Protein 1J3W (pdb70)

InterPro domains:
  IPR004942 Roadblock/LAMTOR2 domain [PF03259] (18-109)
  IPR004942 Roadblock/LAMTOR2 domain [SM00960] (16-109)
  IPR037587 Ragulator complex protein LAMTOR2-like [PTHR13323] (18-131)

Solvent-accessible surface area: 23385 Å² total; per-residue (Å²): 81,88,12,166,44,58,37,87,93,97,0,21,73,24,0,55,90,6,13,170,102,2,24,0,50,3,0,0,0,0,24,38,161,7,105,25,10,3,75,62,62,14,185,141,15,78,193,27,30,76,24,98,8,0,0,17,15,2,9,38,18,15,66,54,3,46,47,5,0,118,44,15,56,7,74,43,13,47,29,10,5,1,49,8,126,137,16,0,1,0,12,2,17,1,22,119,123,2,5,0,0,0,0,5,15,160,91,5,74,49,53,98,0,39,78,30,0,94,147,7,0,60,35,0,8,154,30,11,109,120,31,116,70,179,70,133,39,50,25,85,24,147,50,62,38,62,80,104,0,10,69,20,0,60,92,8,13,170,96,1,21,0,52,3,0,0,1,0,0,40,53,7,44,48,17,4,73,61,61,12,188,140,18,74,194,29,28,78,24,63,35,0,0,2,25,2,3,14,18,13,12,29,5,36,1,4,0,67,14,15,53,6,76,38,12,39,22,10,6,0,43,7,132,120,16,0,1,0,12,2,24,0,21,117,112,1,6,0,1,0,0,4,8,124,92,5,76,51,54,101,0,41,87,22,0,94,144,3,3,110,36,0,17,164,27,14,136,154,51,84,115,14,162,45,64,38,87,107,146,0,19,92,30,0,52,79,7,15,164,86,5,26,0,51,6,0,0,0,0,17,49,162,7,140,49,19,3,80,67,54,13,185,145,17,77,185,31,13,45,24,69,12,0,0,18,17,2,8,37,17,13,66,54,4,48,50,4,0,117,44,12,54,4,66,38,14,48,21,9,6,1,39,1,112,124,14,0,1,0,13,13,20,1,30,116,136,3,5,0,0,0,0,6,7,132,96,5,87,49,52,105,0,37,58,31,0,104,156,5,2,96,36,0,20,147,19,12,124,113,20,127,109,81,66,9,159,53,70,47,77,95,110,0,17,88,20,0,79,71,5,14,170,64,1,22,0,44,4,0,0,0,0,11,29,68,3,77,21,8,2,71,65,54,14,187,139,17,78,184,34,27,88,26,90,36,0,0,1,26,1,0,15,16,13,5,28,4,34,9,5,0,61,3,12,57,11,67,58,9,50,23,11,6,0,46,7,127,113,16,0,1,0,9,2,35,2,34,110,118,2,3,0,0,0,0,4,7,125,94,7,66,45,54,105,0,40,87,37,0,77,137,8,0,94,17,0,17,121,16,8,98,112,37,105,111

Organism: Thermus thermophilus (NCBI:txid274)

Radius of gyration: 23.77 Å; Cα contacts (8 Å, |Δi|>4): 1156; chains: 4; bounding box: 54×56×63 Å

Sequence (535 aa):
LVLYGAPYERAVEVLEETLRETGARYALLIDRKGFVLAHKEALWAPKPPPLDTLATLVAGNAAATQALAKLLGEARFQEEVHQGERMGLYVDEAGEHALLVLVFDETAPLGKVKLHGKRASEALARIAEEALANVEPSLVLYGAPYERAVEVLEETLRETGARYALLIDRKGFVLAHKEALWAPKPPPLDTLATLVAGNAAATQALAKLLGEARFQEEVHQGERMGLYVDEAGEHALLVLVFDETAPLGKVKLHGKRASEALARIAEEALVLYGAPYERAVEVLEETLRETGARYALLIDRKGFVLAHKEALWAPKPPPLDTLATLVAGNAAATQALAKLLGEARFQEEVHQGERMGLYVDEAGEHALLVLVFDETAPLGKVKLHGKRASEALARIAEEALALVLYGAPYERAVEVLEETLRETGARYALLIDRKGFVLAHKEALWAPKPPPLDTLATLVAGNAAATQALAKLLGEARFQEEVHQGERMGLYVDEAGEHALLVLVFDETAPLGKVKLHGKRASEALARIAEEALA

Foldseek 3Di:
DADDDPLLVQLQVLQVVLCVQFVFAKKFKFWLQQHTRHIDGDPPDDDDDPSSVVSNVVSVVQVVCCVVQVVVVHNGDQWDKDDDPFKIWIWGALAPTMIMITIHGPRGPVVRNVVSVVVSSPVNSVSVVVVVPD/DDAPFADDDPLQVLLQVLQVVLCVQFVFAKKFKGWLQQHTRHIDGDPPHDDDDPSSVVSNVVSVVQVVCCVVQVVVVHNGDAWDKDDDPFKIWIWGAQADTMIMITIGGPRGPVVRNVVSVVVSSPSNNVSRVVD/DADDDPLQVQLQVLQVVLCVQFVFAKKFKAWLCQHTRHIDGDPPDDDDDPSSVVSNVVSVVQVVQCVVQVVVVHNGDQWDWDDDPFKIWIWGALAPTMIMITIGTPVGPVVRNVVSSVVSSPVNNVSVVVVVD/DADDDPLQVQLQVLQVVLCVQFVFAKKFKAWLQQHTRHIDGDPPDDDDDPSSVVSNVVSVVQVVQCVVQVVVVHSGDQWDKDDDPFKIWIWGALAPTMIMITIHGPRTDVVRNVVSVHVSSPVNSVSVVVRVD

B-factor: mean 21.27, std 9.76, range [6.97, 60.97]

Nearest PDB structures (foldseek):
  1j3w-assembly1_B  TM=1.002E+00  e=1.610E-25  Thermus thermophilus HB8
  3t1r-assembly2_C  TM=1.003E+00  e=1.076E-24  Thermus thermophilus HB8
  3t1q-assembly1_B  TM=9.695E-01  e=1.248E-23  Thermus thermophilus HB8
  3t1x-assembly1_A-2  TM=9.792E-01  e=8.867E-23  Thermus thermophilus HB8
  6izw-assembly1_B  TM=8.923E-01  e=5.172E-13  Myxococcus xanthus DK 1622

Structure (mmCIF, N/CA/C/O backbone):
data_1J3W
#
_entry.id   1J3W
#
_cell.length_a   99.982
_cell.length_b   117.186
_cell.length_c   111.467
_cell.angle_alpha   90.00
_cell.angle_beta   90.00
_cell.angle_gamma   90.00
#
_symmetry.space_group_name_H-M   'C 2 2 21'
#
loop_
_entity.id
_entity.type
_entity.pdbx_description
1 polymer 'Giding protein-mglB'
2 non-polymer 'SULFATE ION'
3 non-polymer '2-(N-MORPHOLINO)-ETHANESULFONIC ACID'
4 non-polymer 'MAGNESIUM ION'
5 water water
#
loop_
_atom_site.group_PDB
_atom_site.id
_atom_site.type_symbol
_atom_site.label_atom_id
_atom_site.label_alt_id
_atom_site.label_comp_id
_atom_site.label_asym_id
_atom_site.label_entity_id
_atom_site.label_seq_id
_atom_site.pdbx_PDB_ins_code
_atom_site.Cartn_x
_atom_site.Cartn_y
_atom_site.Cartn_z
_atom_site.occupancy
_atom_site.B_iso_or_equiv
_atom_site.auth_seq_id
_atom_site.auth_comp_id
_atom_site.auth_asym_id
_atom_site.auth_atom_id
_atom_site.pdbx_PDB_model_num
ATOM 1 N N . LEU A 1 6 ? 25.855 15.303 71.901 1.00 32.58 6 LEU A N 1
ATOM 2 C CA . LEU A 1 6 ? 26.513 14.726 73.106 1.00 31.98 6 LEU A CA 1
ATOM 3 C C . LEU A 1 6 ? 27.261 15.773 73.916 1.00 30.80 6 LEU A C 1
ATOM 4 O O . LEU A 1 6 ? 27.829 16.717 73.368 1.00 30.85 6 LEU A O 1
ATOM 9 N N . VAL A 1 7 ? 27.247 15.596 75.230 1.00 30.64 7 VAL A N 1
ATOM 10 C CA . VAL A 1 7 ? 27.944 16.489 76.141 1.00 29.19 7 VAL A CA 1
ATOM 11 C C . VAL A 1 7 ? 28.617 15.604 77.178 1.00 27.52 7 VAL A C 1
ATOM 12 O O . VAL A 1 7 ? 27.958 14.830 77.871 1.00 28.49 7 VAL A O 1
ATOM 16 N N . LEU A 1 8 ? 29.936 15.701 77.263 1.00 24.10 8 LEU A N 1
ATOM 17 C CA . LEU A 1 8 ? 30.689 14.899 78.211 1.00 21.62 8 LEU A CA 1
ATOM 18 C C . LEU A 1 8 ? 30.783 15.593 79.553 1.00 18.32 8 LEU A C 1
ATOM 19 O O . LEU A 1 8 ? 31.196 16.745 79.632 1.00 17.76 8 LEU A O 1
ATOM 24 N N . TYR A 1 9 ? 30.380 14.890 80.605 1.00 18.03 9 TYR A N 1
ATOM 25 C CA . TYR A 1 9 ? 30.467 15.432 81.954 1.00 19.94 9 TYR A CA 1
ATOM 26 C C . TYR A 1 9 ? 30.619 14.292 82.943 1.00 20.33 9 TYR A C 1
ATOM 27 O O . TYR A 1 9 ? 30.269 13.153 82.645 1.00 22.59 9 TYR A O 1
ATOM 36 N N . GLY A 1 10 ? 31.164 14.598 84.114 1.00 19.41 10 GLY A N 1
ATOM 37 C CA . GLY A 1 10 ? 31.356 13.574 85.121 1.00 19.70 10 GLY A CA 1
ATOM 38 C C . GLY A 1 10 ? 32.481 12.612 84.786 1.00 19.65 10 GLY A C 1
ATOM 39 O O . GLY A 1 10 ? 33.478 12.993 84.170 1.00 17.42 10 GLY A O 1
ATOM 40 N N . ALA A 1 11 ? 32.316 11.356 85.190 1.00 19.06 11 ALA A N 1
ATOM 41 C CA . ALA A 1 11 ? 33.319 10.323 84.959 1.00 19.65 11 ALA A CA 1
ATOM 42 C C . ALA A 1 11 ? 33.808 10.226 83.510 1.00 19.14 11 ALA A C 1
ATOM 43 O O . ALA A 1 11 ? 35.011 10.178 83.267 1.00 18.85 11 ALA A O 1
ATOM 45 N N . PRO A 1 12 ? 32.885 10.187 82.532 1.00 18.46 12 PRO A N 1
ATOM 46 C CA . PRO A 1 12 ? 33.300 10.094 81.126 1.00 17.72 12 PRO A CA 1
ATOM 47 C C . PRO A 1 12 ? 34.195 11.261 80.720 1.00 16.14 12 PRO A C 1
ATOM 48 O O . PRO A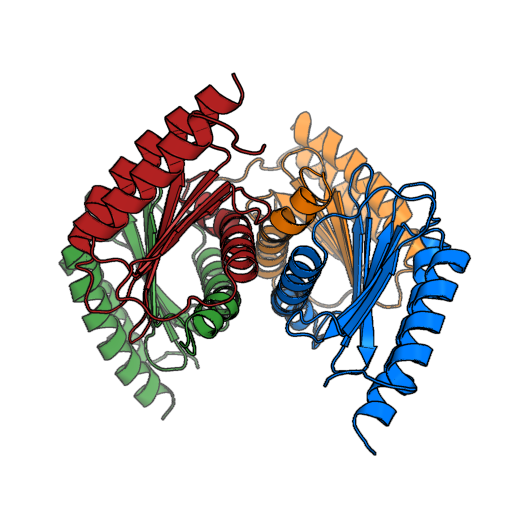 1 12 ? 35.154 11.093 79.959 1.00 15.59 12 PRO A O 1
ATOM 52 N N . TYR A 1 13 ? 33.872 12.446 81.225 1.00 14.56 13 TYR A N 1
ATOM 53 C CA . TYR A 1 13 ? 34.654 13.635 80.923 1.00 13.65 13 TYR A CA 1
ATOM 54 C C . TYR A 1 13 ? 36.062 13.480 81.495 1.00 13.77 13 TYR A C 1
ATOM 55 O O . TYR A 1 13 ? 37.051 13.734 80.805 1.00 11.28 13 TYR A O 1
ATOM 64 N N . GLU A 1 14 ? 36.150 13.060 82.756 1.00 13.97 14 GLU A N 1
ATOM 65 C CA . GLU A 1 14 ? 37.445 12.861 83.397 1.00 15.31 14 GLU A CA 1
ATOM 66 C C . GLU A 1 14 ? 38.274 11.871 82.588 1.00 15.33 14 GLU A C 1
ATOM 67 O O . GLU A 1 14 ? 39.464 12.090 82.363 1.00 14.37 14 GLU A O 1
ATOM 73 N N . ARG A 1 15 ? 37.638 10.789 82.147 1.00 15.14 15 ARG A N 1
ATOM 74 C CA . ARG A 1 15 ? 38.322 9.767 81.360 1.00 15.38 15 ARG A CA 1
ATOM 75 C C . ARG A 1 15 ? 38.836 10.330 80.031 1.00 15.05 15 ARG A C 1
ATOM 76 O O . ARG A 1 15 ? 39.946 10.012 79.607 1.00 14.23 15 ARG A O 1
ATOM 84 N N . ALA A 1 16 ? 38.029 11.164 79.380 1.00 13.52 16 ALA A N 1
ATOM 85 C CA . ALA A 1 16 ? 38.424 11.762 78.104 1.00 11.25 16 ALA A CA 1
ATOM 86 C C . ALA A 1 16 ? 39.630 12.672 78.293 1.00 11.73 16 ALA A C 1
ATOM 87 O O . ALA A 1 16 ? 40.577 12.639 77.504 1.00 10.56 16 ALA A O 1
ATOM 89 N N . VAL A 1 17 ? 39.587 13.496 79.332 1.00 11.35 17 VAL A N 1
ATOM 90 C CA . VAL A 1 17 ? 40.693 14.404 79.606 1.00 11.64 17 VAL A CA 1
ATOM 91 C C . VAL A 1 17 ? 41.969 13.606 79.871 1.00 12.19 17 VAL A C 1
ATOM 92 O O . VAL A 1 17 ? 43.043 13.980 79.406 1.00 12.41 17 VAL A O 1
ATOM 96 N N . GLU A 1 18 ? 41.850 12.500 80.600 1.00 13.13 18 GLU A N 1
ATOM 97 C CA . GLU A 1 18 ? 43.012 11.664 80.891 1.00 13.96 18 GLU A CA 1
ATOM 98 C C . GLU A 1 18 ? 43.624 11.160 79.588 1.00 13.13 18 GLU A C 1
ATOM 99 O O . GLU A 1 18 ? 44.846 11.172 79.422 1.00 12.91 18 GLU A O 1
ATOM 105 N N . VAL A 1 19 ? 42.784 10.723 78.656 1.00 11.34 19 VAL A N 1
ATOM 106 C CA . VAL A 1 19 ? 43.300 10.243 77.376 1.00 11.43 19 VAL A CA 1
ATOM 107 C C . VAL A 1 19 ? 44.016 11.373 76.637 1.00 10.62 19 VAL A C 1
ATOM 108 O O . VAL A 1 19 ? 45.084 11.161 76.068 1.00 11.19 19 VAL A O 1
ATOM 112 N N . LEU A 1 20 ? 43.442 12.574 76.648 1.00 10.27 20 LEU A N 1
ATOM 113 C CA . LEU A 1 20 ? 44.075 13.699 75.968 1.00 9.96 20 LEU A CA 1
ATOM 114 C C . LEU A 1 20 ? 45.436 14.024 76.578 1.00 10.77 20 LEU A C 1
ATOM 115 O O . LEU A 1 20 ? 46.396 14.270 75.852 1.00 10.94 20 LEU A O 1
ATOM 120 N N . GLU A 1 21 ? 45.511 14.019 77.905 1.00 12.13 21 GLU A N 1
ATOM 121 C CA . GLU A 1 21 ? 46.758 14.300 78.617 1.00 13.70 21 GLU A CA 1
ATOM 122 C C . GLU A 1 21 ? 47.829 13.295 78.206 1.00 13.77 21 GLU A C 1
ATOM 123 O O . GLU A 1 21 ? 48.963 13.664 77.893 1.00 13.49 21 GLU A O 1
ATOM 129 N N . GLU A 1 22 ? 47.458 12.020 78.224 1.00 11.82 22 GLU A N 1
ATOM 130 C CA . GLU A 1 22 ? 48.374 10.946 77.868 1.00 11.44 22 GLU A CA 1
ATOM 131 C C . GLU A 1 22 ? 48.817 11.047 76.416 1.00 9.73 22 GLU A C 1
ATOM 132 O O . GLU A 1 22 ? 49.976 10.779 76.092 1.00 11.05 22 GLU A O 1
ATOM 138 N N . THR A 1 23 ? 47.896 11.434 75.540 1.00 9.31 23 THR A N 1
ATOM 139 C CA . THR A 1 23 ? 48.205 11.562 74.124 1.00 8.66 23 THR A CA 1
ATOM 140 C C . THR A 1 23 ? 49.236 12.667 73.886 1.00 9.71 23 THR A C 1
ATOM 141 O O . THR A 1 23 ? 50.133 12.516 73.058 1.00 10.32 23 THR A O 1
ATOM 145 N N . LEU A 1 24 ? 49.119 13.773 74.613 1.00 10.46 24 LEU A N 1
ATOM 146 C CA . LEU A 1 24 ? 50.087 14.852 74.453 1.00 11.61 24 LEU A CA 1
ATOM 147 C C . LEU A 1 24 ? 51.475 14.348 74.844 1.00 12.59 24 LEU A C 1
ATOM 148 O O . LEU A 1 24 ? 52.455 14.620 74.154 1.00 13.16 24 LEU A O 1
ATOM 153 N N . ARG A 1 25 ? 51.556 13.606 75.944 1.00 12.31 25 ARG A N 1
ATOM 154 C CA . ARG A 1 25 ? 52.841 13.086 76.397 1.00 14.67 25 ARG A CA 1
ATOM 155 C C . ARG A 1 25 ? 53.457 12.087 75.421 1.00 14.67 25 ARG A C 1
ATOM 156 O O . ARG A 1 25 ? 54.673 12.083 75.210 1.00 15.32 25 ARG A O 1
ATOM 164 N N . GLU A 1 26 ? 52.624 11.240 74.824 1.00 12.12 26 GLU A N 1
ATOM 165 C CA . GLU A 1 26 ? 53.116 10.233 73.885 1.00 13.44 26 GLU A CA 1
ATOM 166 C C . GLU A 1 26 ? 53.502 10.785 72.517 1.00 12.39 26 GLU A C 1
ATOM 167 O O . GLU A 1 26 ? 54.417 10.268 71.869 1.00 13.30 26 GLU A O 1
ATOM 173 N N . THR A 1 27 ? 52.801 11.828 72.080 1.00 12.13 27 THR A N 1
ATOM 174 C CA . THR A 1 27 ? 53.029 12.413 70.763 1.00 11.72 27 THR A CA 1
ATOM 175 C C . THR A 1 27 ? 53.966 13.603 70.699 1.00 11.57 27 THR A C 1
ATOM 176 O O . THR A 1 27 ? 54.608 13.834 69.671 1.00 13.04 27 THR A O 1
ATOM 180 N N . GLY A 1 28 ? 54.027 14.364 71.784 1.00 11.19 28 GLY A N 1
ATOM 181 C CA . GLY A 1 28 ? 54.856 15.552 71.792 1.00 12.14 28 GLY A CA 1
ATOM 182 C C . GLY A 1 28 ? 54.070 16.739 71.252 1.00 11.50 28 GLY A C 1
ATOM 183 O O . GLY A 1 28 ? 54.627 17.820 71.061 1.00 12.23 28 GLY A O 1
ATOM 184 N N . ALA A 1 29 ? 52.776 16.545 71.005 1.00 10.47 29 ALA A N 1
ATOM 185 C CA . ALA A 1 29 ? 51.929 17.619 70.484 1.00 10.10 29 ALA A CA 1
ATOM 186 C C . ALA A 1 29 ? 51.703 18.730 71.506 1.00 9.51 29 ALA A C 1
ATOM 187 O O . ALA A 1 29 ? 51.906 18.541 72.711 1.00 10.47 29 ALA A O 1
ATOM 189 N N . ARG A 1 30 ? 51.271 19.888 71.012 1.00 8.69 30 ARG A N 1
ATOM 190 C CA . ARG A 1 30 ? 51.003 21.050 71.858 1.00 9.51 30 ARG A CA 1
ATOM 191 C C . ARG A 1 30 ? 49.618 21.034 72.475 1.00 10.58 30 ARG A C 1
ATOM 192 O O . ARG A 1 30 ? 49.460 21.221 73.682 1.00 10.85 30 ARG A O 1
ATOM 200 N N . TYR A 1 31 ? 48.611 20.837 71.629 1.00 9.60 31 TYR A N 1
ATOM 201 C CA . TYR A 1 31 ? 47.224 20.870 72.065 1.00 9.79 31 TYR A CA 1
ATOM 202 C C . TYR A 1 31 ? 46.436 19.678 71.549 1.00 8.84 31 TYR A C 1
ATOM 203 O O . TYR A 1 31 ? 46.638 19.228 70.418 1.00 9.87 31 TYR A O 1
ATOM 212 N N . ALA A 1 32 ? 45.528 19.183 72.381 1.00 8.51 32 ALA A N 1
ATOM 213 C CA . ALA A 1 32 ? 44.683 18.048 72.028 1.00 7.94 32 ALA A CA 1
ATOM 214 C C . ALA A 1 32 ? 43.235 18.375 72.348 1.00 9.72 32 ALA A C 1
ATOM 215 O O . ALA A 1 32 ? 42.930 18.908 73.418 1.00 10.58 32 ALA A O 1
ATOM 217 N N . LEU A 1 33 ? 42.337 18.047 71.426 1.00 9.15 33 LEU A N 1
ATOM 218 C CA . LEU A 1 33 ? 40.919 18.314 71.636 1.00 10.28 33 LEU A CA 1
ATOM 219 C C . LEU A 1 33 ? 40.028 17.199 71.129 1.00 9.77 33 LEU A C 1
ATOM 220 O O . LEU A 1 33 ? 40.358 16.509 70.164 1.00 10.67 33 LEU A O 1
ATOM 225 N N . LEU A 1 34 ? 38.895 17.023 71.797 1.00 10.04 34 LEU A N 1
ATOM 226 C CA . LEU A 1 34 ? 37.898 16.144 71.313 1.00 9.22 34 LEU A CA 1
ATOM 227 C C . LEU A 1 34 ? 36.727 17.018 71.045 1.00 10.80 34 LEU A C 1
ATOM 228 O O . LEU A 1 34 ? 36.281 17.778 71.894 1.00 11.27 34 LEU A O 1
ATOM 233 N N . ILE A 1 35 ? 36.244 16.998 69.810 1.00 10.01 35 ILE A N 1
ATOM 234 C CA . ILE A 1 35 ? 35.147 17.876 69.411 1.00 11.23 35 ILE A CA 1
ATOM 235 C C . ILE A 1 35 ? 34.078 17.091 68.670 1.00 11.71 35 ILE A C 1
ATOM 236 O O . ILE A 1 35 ? 34.354 16.021 68.130 1.00 12.29 35 ILE A O 1
ATOM 241 N N . ASP A 1 36 ? 32.844 17.592 68.662 1.00 13.33 36 ASP A N 1
ATOM 242 C CA . ASP A 1 36 ? 31.822 16.889 67.908 1.00 13.94 36 ASP A CA 1
ATOM 243 C C . ASP A 1 36 ? 31.926 17.406 66.477 1.00 14.96 36 ASP A C 1
ATOM 244 O O . ASP A 1 36 ? 32.671 18.354 66.208 1.00 13.17 36 ASP A O 1
ATOM 249 N N . ARG A 1 37 ? 31.216 16.780 65.548 1.00 14.53 37 ARG A N 1
ATOM 250 C CA . ARG A 1 37 ? 31.318 17.186 64.151 1.00 15.53 37 ARG A CA 1
ATOM 251 C C . ARG A 1 37 ? 30.723 18.552 63.822 1.00 16.44 37 ARG A C 1
ATOM 252 O O . ARG A 1 37 ? 30.814 19.023 62.686 1.00 18.47 37 ARG A O 1
ATOM 260 N N . LYS A 1 38 ? 30.129 19.194 64.821 1.00 17.52 38 LYS A N 1
ATOM 261 C CA . LYS A 1 38 ? 29.558 20.518 64.634 1.00 18.69 38 LYS A CA 1
ATOM 262 C C . LYS A 1 38 ? 30.538 21.572 65.146 1.00 19.07 38 LYS A C 1
ATOM 263 O O . LYS A 1 38 ? 30.321 22.770 64.974 1.00 22.69 38 LYS A O 1
ATOM 269 N N . GLY A 1 39 ? 31.619 21.121 65.781 1.00 15.19 39 GLY A N 1
ATOM 270 C CA . GLY A 1 39 ? 32.614 22.052 66.282 1.00 14.93 39 GLY A CA 1
ATOM 271 C C . GLY A 1 39 ? 32.580 22.344 67.772 1.00 13.18 39 GLY A C 1
ATOM 272 O O . GLY A 1 39 ? 33.369 23.150 68.253 1.00 14.85 39 GLY A O 1
ATOM 273 N N . PHE A 1 40 ? 31.673 21.702 68.499 1.00 14.44 40 PHE A N 1
ATOM 274 C CA . PHE A 1 40 ? 31.567 21.904 69.943 1.00 15.21 40 PHE A CA 1
ATOM 275 C C . PHE A 1 40 ? 32.730 21.186 70.625 1.00 14.16 40 PHE A C 1
ATOM 276 O O . PHE A 1 40 ? 32.969 20.008 70.362 1.00 13.99 40 PHE A O 1
ATOM 284 N N . VAL A 1 41 ? 33.454 21.890 71.492 1.00 13.67 41 VAL A N 1
ATOM 285 C CA . VAL A 1 41 ? 34.582 21.277 72.195 1.00 13.09 41 VAL A CA 1
ATOM 286 C C . VAL A 1 41 ? 34.099 20.470 73.398 1.00 14.39 41 VAL A C 1
ATOM 287 O O . VAL A 1 41 ? 33.562 21.024 74.359 1.00 16.93 41 VAL A O 1
ATOM 291 N N . LEU A 1 42 ? 34.290 19.156 73.338 1.00 12.89 42 LEU A N 1
ATOM 292 C CA . LEU A 1 42 ? 33.872 18.260 74.412 1.00 12.58 42 LEU A CA 1
ATOM 293 C C . LEU A 1 42 ? 34.915 18.182 75.524 1.00 12.75 42 LEU A C 1
ATOM 294 O O . LEU A 1 42 ? 34.573 18.057 76.700 1.00 13.03 42 LEU A O 1
ATOM 299 N N . ALA A 1 43 ? 36.187 18.247 75.148 1.00 11.71 43 ALA A N 1
ATOM 300 C CA . ALA A 1 43 ? 37.276 18.203 76.117 1.00 11.26 43 ALA A CA 1
ATOM 301 C C . ALA A 1 43 ? 38.538 18.699 75.435 1.00 11.32 43 ALA A C 1
ATOM 302 O O . ALA A 1 43 ? 38.692 18.545 74.221 1.00 11.44 43 ALA A O 1
ATOM 304 N N . HIS A 1 44 ? 39.432 19.311 76.201 1.00 11.45 44 HIS A N 1
ATOM 305 C CA . HIS A 1 44 ? 40.683 19.797 75.637 1.00 11.84 44 HIS A CA 1
ATOM 306 C C . HIS A 1 44 ? 41.771 19.860 76.696 1.00 12.51 44 HIS A C 1
ATOM 307 O O . HIS A 1 44 ? 41.495 20.047 77.887 1.00 14.15 44 HIS A O 1
ATOM 314 N N . LYS A 1 45 ? 43.010 19.674 76.257 1.00 11.07 45 LYS A N 1
ATOM 315 C CA . LYS A 1 45 ? 44.161 19.730 77.144 1.00 11.54 45 LYS A CA 1
ATOM 316 C C . LYS A 1 45 ? 45.334 20.322 76.388 1.00 11.85 45 LYS A C 1
ATOM 317 O O . LYS A 1 45 ? 45.479 20.118 75.181 1.00 10.16 45 LYS A O 1
ATOM 323 N N . GLU A 1 46 ? 46.161 21.075 77.099 1.00 11.22 46 GLU A N 1
ATOM 324 C CA . GLU A 1 46 ? 47.320 21.705 76.495 1.00 11.00 46 GLU A CA 1
ATOM 325 C C . GLU A 1 46 ? 48.595 21.302 77.231 1.00 12.08 46 GLU A C 1
ATOM 326 O O . GLU A 1 46 ? 48.575 21.074 78.445 1.00 14.06 46 GLU A O 1
ATOM 332 N N . ALA A 1 47 ? 49.698 21.214 76.497 1.00 12.34 47 ALA A N 1
ATOM 333 C CA . ALA A 1 47 ? 50.976 20.861 77.101 1.00 13.30 47 ALA A CA 1
ATOM 334 C C . ALA A 1 47 ? 51.471 22.049 77.919 1.00 14.49 47 ALA A C 1
ATOM 335 O O . ALA A 1 47 ? 51.416 23.191 77.465 1.00 14.69 47 ALA A O 1
ATOM 337 N N . LEU A 1 48 ? 51.963 21.776 79.124 1.00 15.85 48 LEU A N 1
ATOM 338 C CA . LEU A 1 48 ? 52.453 22.836 79.999 1.00 17.40 48 LEU A CA 1
ATOM 339 C C . LEU A 1 48 ? 53.574 23.647 79.361 1.00 16.56 48 LEU A C 1
ATOM 340 O O . LEU A 1 48 ? 53.665 24.861 79.566 1.00 18.52 48 LEU A O 1
ATOM 345 N N . TRP A 1 49 ? 54.416 22.975 78.581 1.00 15.92 49 TRP A N 1
ATOM 346 C CA . TRP A 1 49 ? 55.552 23.620 77.928 1.00 15.44 49 TRP A CA 1
ATOM 347 C C . TRP A 1 49 ? 55.189 24.503 76.742 1.00 16.18 49 TRP A C 1
ATOM 348 O O . TRP A 1 49 ? 55.964 25.374 76.351 1.00 17.86 49 TRP A O 1
ATOM 359 N N . ALA A 1 50 ? 54.015 24.277 76.170 1.00 15.78 50 ALA A N 1
ATOM 360 C CA . ALA A 1 50 ? 53.592 25.034 75.003 1.00 16.87 50 ALA A CA 1
ATOM 361 C C . ALA A 1 50 ? 53.001 26.393 75.336 1.00 16.70 50 ALA A C 1
ATOM 362 O O . ALA A 1 50 ? 52.490 26.615 76.433 1.00 18.29 50 ALA A O 1
ATOM 364 N N . PRO A 1 51 ? 53.078 27.335 74.387 1.00 17.64 51 PRO A N 1
ATOM 365 C CA . PRO A 1 51 ? 52.522 28.665 74.632 1.00 17.95 51 PRO A CA 1
ATOM 366 C C . PRO A 1 51 ? 50.999 28.593 74.624 1.00 17.83 51 PRO A C 1
ATOM 367 O O . PRO A 1 51 ? 50.417 27.552 74.292 1.00 16.76 51 PRO A O 1
ATOM 371 N N . LYS A 1 52 ? 50.355 29.690 75.003 1.00 17.36 52 LYS A N 1
ATOM 372 C CA . LYS A 1 52 ? 48.901 29.750 75.014 1.00 18.99 52 LYS A CA 1
ATOM 373 C C . LYS A 1 52 ? 48.432 29.378 73.609 1.00 17.70 52 LYS A C 1
ATOM 374 O O . LYS A 1 52 ? 48.976 29.861 72.618 1.00 17.13 52 LYS A O 1
ATOM 380 N N . PRO A 1 53 ? 47.423 28.505 73.503 1.00 17.47 53 PRO A N 1
ATOM 381 C CA . PRO A 1 53 ? 46.941 28.114 72.177 1.00 15.95 53 PRO A CA 1
ATOM 382 C C . PRO A 1 53 ? 46.075 29.177 71.526 1.00 15.75 53 PRO A C 1
ATOM 383 O O . PRO A 1 53 ? 45.651 30.133 72.176 1.00 17.38 53 PRO A O 1
ATOM 387 N N . PRO A 1 54 ? 45.828 29.042 70.218 1.00 16.00 54 PRO A N 1
ATOM 388 C CA . PRO A 1 54 ? 44.974 30.034 69.563 1.00 16.28 54 PRO A CA 1
ATOM 389 C C . PRO A 1 54 ? 43.593 29.721 70.143 1.00 15.07 54 PRO A C 1
ATOM 390 O O . PRO A 1 54 ? 43.411 28.669 70.762 1.00 16.00 54 PRO A O 1
ATOM 394 N N . PRO A 1 55 ? 42.609 30.617 69.976 1.00 14.18 55 PRO A N 1
ATOM 395 C CA . PRO A 1 55 ? 41.286 30.312 70.533 1.00 14.01 55 PRO A CA 1
ATOM 396 C C . PRO A 1 55 ? 40.797 28.929 70.106 1.00 13.27 55 PRO A C 1
ATOM 397 O O . PRO A 1 55 ? 40.592 28.664 68.924 1.00 13.62 55 PRO A O 1
ATOM 401 N N . LEU A 1 56 ? 40.599 28.056 71.087 1.00 13.41 56 LEU A N 1
ATOM 402 C CA . LEU A 1 56 ? 40.190 26.683 70.824 1.00 13.46 56 LEU A CA 1
ATOM 403 C C . LEU A 1 56 ? 38.814 26.504 70.207 1.00 12.43 56 LEU A C 1
ATOM 404 O O . LEU A 1 56 ? 38.609 25.587 69.412 1.00 13.92 56 LEU A O 1
ATOM 409 N N . ASP A 1 57 ? 37.860 27.358 70.564 1.00 13.17 57 ASP A N 1
ATOM 410 C CA . ASP A 1 57 ? 36.537 27.230 69.976 1.00 13.56 57 ASP A CA 1
ATOM 411 C C . ASP A 1 57 ? 36.631 27.580 68.494 1.00 12.26 57 ASP A C 1
ATOM 412 O O . ASP A 1 57 ? 35.963 26.979 67.660 1.00 11.78 57 ASP A O 1
ATOM 417 N N . THR A 1 58 ? 37.476 28.553 68.178 1.00 12.35 58 THR A N 1
ATOM 418 C CA . THR A 1 58 ? 37.679 28.974 66.797 1.00 11.34 58 THR A CA 1
ATOM 419 C C . THR A 1 58 ? 38.304 27.819 66.018 1.00 12.34 58 THR A C 1
ATOM 420 O O . THR A 1 58 ? 37.861 27.481 64.917 1.00 12.10 58 THR A O 1
ATOM 424 N N . LEU A 1 59 ? 39.328 27.210 66.605 1.00 11.34 59 LEU A N 1
ATOM 425 C CA . LEU A 1 59 ? 40.000 26.079 65.977 1.00 10.84 59 LEU A CA 1
ATOM 426 C C . LEU A 1 59 ? 38.997 24.955 65.715 1.00 10.54 59 LEU A C 1
ATOM 427 O O . LEU A 1 59 ? 38.934 24.408 64.613 1.00 11.68 59 LEU A O 1
ATOM 432 N N . ALA A 1 60 ? 38.206 24.621 66.727 1.00 9.74 60 ALA A N 1
ATOM 433 C CA . ALA A 1 60 ? 37.226 23.552 66.613 1.00 9.46 60 ALA A CA 1
ATOM 434 C C . ALA A 1 60 ? 36.195 23.823 65.518 1.00 11.62 60 ALA A C 1
ATOM 435 O O . ALA A 1 60 ? 35.850 22.937 64.741 1.00 11.82 60 ALA A O 1
ATOM 437 N N . THR A 1 61 ? 35.701 25.052 65.457 1.00 11.65 61 THR A N 1
ATOM 438 C CA . THR A 1 61 ? 34.715 25.403 64.448 1.00 12.61 61 THR A CA 1
ATOM 439 C C . THR A 1 61 ? 35.293 25.258 63.039 1.00 11.39 61 THR A C 1
ATOM 440 O O . THR A 1 61 ? 34.626 24.736 62.143 1.00 12.45 61 THR A O 1
ATOM 444 N N . LEU A 1 62 ? 36.533 25.698 62.848 1.00 11.28 62 LEU A N 1
ATOM 445 C CA . LEU A 1 62 ? 37.166 25.591 61.535 1.00 9.50 62 LEU A CA 1
ATOM 446 C C . LEU A 1 62 ? 37.471 24.137 61.183 1.00 12.23 62 LEU A C 1
ATOM 447 O O . LEU A 1 62 ? 37.356 23.743 60.027 1.00 11.80 62 LEU A O 1
ATOM 452 N N . VAL A 1 63 ? 37.849 23.333 62.173 1.00 12.24 63 VAL A N 1
ATOM 453 C CA . VAL A 1 63 ? 38.117 21.921 61.904 1.00 12.33 63 VAL A CA 1
ATOM 454 C C . VAL A 1 63 ? 36.822 21.230 61.471 1.00 12.64 63 VAL A C 1
ATOM 455 O O . VAL A 1 63 ? 36.817 20.423 60.541 1.00 12.61 63 VAL A O 1
ATOM 459 N N . ALA A 1 64 ? 35.723 21.541 62.151 1.00 12.05 64 ALA A N 1
ATOM 460 C CA . ALA A 1 64 ? 34.435 20.952 61.806 1.00 13.25 64 ALA A CA 1
ATOM 461 C C . ALA A 1 64 ? 34.039 21.387 60.396 1.00 13.12 64 ALA A C 1
ATOM 462 O O . ALA A 1 64 ? 33.505 20.595 59.620 1.00 13.91 64 ALA A O 1
ATOM 464 N N . GLY A 1 65 ? 34.311 22.648 60.069 1.00 12.17 65 GLY A N 1
ATOM 465 C CA . GLY A 1 65 ? 33.979 23.150 58.746 1.00 12.35 65 GLY A CA 1
ATOM 466 C C . GLY A 1 65 ? 34.755 22.400 57.684 1.00 13.10 65 GLY A C 1
ATOM 467 O O . GLY A 1 65 ? 34.222 22.055 56.624 1.00 12.83 65 GLY A O 1
ATOM 468 N N . ASN A 1 66 ? 36.024 22.146 57.970 1.00 11.99 66 ASN A N 1
ATOM 469 C CA . ASN A 1 66 ? 36.873 21.421 57.036 1.00 11.88 66 ASN A CA 1
ATOM 470 C C . ASN A 1 66 ? 36.391 19.979 56.862 1.00 13.38 66 ASN A C 1
ATOM 471 O O . ASN A 1 66 ? 36.388 19.454 55.746 1.00 12.29 66 ASN A O 1
ATOM 476 N N . ALA A 1 67 ? 35.978 19.346 57.961 1.00 12.33 67 ALA A N 1
ATOM 477 C CA . ALA A 1 67 ? 35.494 17.967 57.913 1.00 13.00 67 ALA A CA 1
ATOM 478 C C . ALA A 1 67 ? 34.309 17.839 56.969 1.00 13.98 67 ALA A C 1
ATOM 479 O O . ALA A 1 67 ? 34.146 16.821 56.297 1.00 16.31 67 ALA A O 1
ATOM 481 N N . ALA A 1 68 ? 33.473 18.870 56.924 1.00 13.56 68 ALA A N 1
ATOM 482 C CA . ALA A 1 68 ? 32.317 18.843 56.041 1.00 13.86 68 ALA A CA 1
ATOM 483 C C . ALA A 1 68 ? 32.746 19.123 54.604 1.00 13.55 68 ALA A C 1
ATOM 484 O O . ALA A 1 68 ? 32.279 18.474 53.666 1.00 15.36 68 ALA A O 1
ATOM 486 N N . ALA A 1 69 ? 33.660 20.074 54.446 1.00 12.26 69 ALA A N 1
ATOM 487 C CA . ALA A 1 69 ? 34.131 20.483 53.125 1.00 11.75 69 ALA A CA 1
ATOM 488 C C . ALA A 1 69 ? 34.897 19.442 52.317 1.00 12.95 69 ALA A C 1
ATOM 489 O O . ALA A 1 69 ? 34.774 19.401 51.094 1.00 13.69 69 ALA A O 1
ATOM 491 N N . THR A 1 70 ? 35.686 18.607 52.979 1.00 12.52 70 THR A N 1
ATOM 492 C CA . THR A 1 70 ? 36.466 17.619 52.246 1.00 12.05 70 THR A CA 1
ATOM 493 C C . THR A 1 70 ? 35.681 16.390 51.803 1.00 12.47 70 THR A C 1
ATOM 494 O O . THR A 1 70 ? 36.227 15.513 51.128 1.00 11.50 70 THR A O 1
ATOM 498 N N . GLN A 1 71 ? 34.404 16.319 52.165 1.00 12.71 71 GLN A N 1
ATOM 499 C CA . GLN A 1 71 ? 33.600 15.171 51.780 1.00 12.28 71 GLN A CA 1
ATOM 500 C C . GLN A 1 71 ? 33.382 15.073 50.272 1.00 12.48 71 GLN A C 1
ATOM 501 O O . GLN A 1 71 ? 33.235 13.974 49.743 1.00 11.94 71 GLN A O 1
ATOM 507 N N . ALA A 1 72 ? 33.389 16.209 49.577 1.00 13.29 72 ALA A N 1
ATOM 508 C CA . ALA A 1 72 ? 33.214 16.190 48.125 1.00 13.13 72 ALA A CA 1
ATOM 509 C C . ALA A 1 72 ? 34.391 15.434 47.499 1.00 13.48 72 ALA A C 1
ATOM 510 O O . ALA A 1 72 ? 34.197 14.583 46.622 1.00 12.99 72 ALA A O 1
ATOM 512 N N . LEU A 1 73 ? 35.605 15.738 47.954 1.00 13.01 73 LEU A N 1
ATOM 513 C CA . LEU A 1 73 ? 36.799 15.056 47.452 1.00 12.11 73 LEU A CA 1
ATOM 514 C C . LEU A 1 73 ? 36.724 13.570 47.793 1.00 12.17 73 LEU A C 1
ATOM 515 O O . LEU A 1 73 ? 36.996 12.713 46.952 1.00 12.33 73 LEU A O 1
ATOM 520 N N . ALA A 1 74 ? 36.352 13.266 49.031 1.00 10.94 74 ALA A N 1
ATOM 521 C CA . ALA A 1 74 ? 36.255 11.878 49.465 1.00 10.50 74 ALA A CA 1
ATOM 522 C C . ALA A 1 74 ? 35.278 11.095 48.597 1.00 11.90 74 ALA A C 1
ATOM 523 O O . ALA A 1 74 ? 35.591 10.008 48.120 1.00 12.59 74 ALA A O 1
ATOM 525 N N . LYS A 1 75 ? 34.095 11.657 48.382 1.00 12.53 75 LYS A N 1
ATOM 526 C CA . LYS A 1 75 ? 33.083 10.986 47.581 1.00 12.04 75 LYS A CA 1
ATOM 527 C C . LYS A 1 75 ? 33.518 10.802 46.131 1.00 12.04 75 LYS A C 1
ATOM 528 O O . LYS A 1 75 ? 33.183 9.795 45.502 1.00 13.12 75 LYS A O 1
ATOM 534 N N . LEU A 1 76 ? 34.269 11.761 45.598 1.00 11.93 76 LEU A N 1
ATOM 535 C CA . LEU A 1 76 ? 34.738 11.642 44.223 1.00 12.27 76 LEU A CA 1
ATOM 536 C C . LEU A 1 76 ? 35.648 10.421 44.124 1.00 13.39 76 LEU A C 1
ATOM 537 O O . LEU A 1 76 ? 35.726 9.777 43.076 1.00 14.07 76 LEU A O 1
ATOM 542 N N . LEU A 1 77 ? 36.326 10.107 45.226 1.00 12.58 77 LEU A N 1
ATOM 543 C CA . LEU A 1 77 ? 37.234 8.965 45.278 1.00 14.58 77 LEU A CA 1
ATOM 544 C C . LEU A 1 77 ? 36.554 7.683 45.767 1.00 15.19 77 LEU A C 1
ATOM 545 O O . LEU A 1 77 ? 37.218 6.672 46.002 1.00 17.39 77 LEU A O 1
ATOM 550 N N . GLY A 1 78 ? 35.234 7.732 45.931 1.00 14.76 78 GLY A N 1
ATOM 551 C CA . GLY A 1 78 ? 34.488 6.559 46.364 1.00 14.83 78 GLY A CA 1
ATOM 552 C C . GLY A 1 78 ? 34.374 6.335 47.862 1.00 16.14 78 GLY A C 1
ATOM 553 O O . GLY A 1 78 ? 33.942 5.266 48.304 1.00 17.71 78 GLY A O 1
ATOM 554 N N . GLU A 1 79 ? 34.754 7.339 48.644 1.00 15.10 79 GLU A N 1
ATOM 555 C CA . GLU A 1 79 ? 34.700 7.261 50.102 1.00 16.47 79 GLU A CA 1
ATOM 556 C C . GLU A 1 79 ? 33.579 8.165 50.612 1.00 16.29 79 GLU A C 1
ATOM 557 O O . GLU A 1 79 ? 33.283 9.189 50.004 1.00 18.13 79 GLU A O 1
ATOM 563 N N . ALA A 1 80 ? 32.969 7.799 51.734 1.00 15.69 80 ALA A N 1
ATOM 564 C CA . ALA A 1 80 ? 31.910 8.623 52.307 1.00 15.55 80 ALA A CA 1
ATOM 565 C C . ALA A 1 80 ? 32.538 9.916 52.827 1.00 15.18 80 ALA A C 1
ATOM 566 O O . ALA A 1 80 ? 31.990 11.009 52.667 1.00 16.40 80 ALA A O 1
ATOM 568 N N . ARG A 1 81 ? 33.697 9.773 53.457 1.00 13.35 81 ARG A N 1
ATOM 569 C CA . ARG A 1 81 ? 34.431 10.909 53.998 1.00 11.87 81 ARG A CA 1
ATOM 570 C C . ARG A 1 81 ? 35.822 10.431 54.378 1.00 11.40 81 ARG A C 1
ATOM 571 O O . ARG A 1 81 ? 36.075 9.230 54.423 1.00 13.42 81 ARG A O 1
ATOM 579 N N . PHE A 1 82 ? 36.733 11.366 54.619 1.00 10.87 82 PHE A N 1
ATOM 580 C CA . PHE A 1 82 ? 38.087 11.003 55.018 1.00 11.27 82 PHE A CA 1
ATOM 581 C C . PHE A 1 82 ? 38.092 10.810 56.525 1.00 13.26 82 PHE A C 1
ATOM 582 O O . PHE A 1 82 ? 37.628 11.677 57.262 1.00 17.50 82 PHE A O 1
ATOM 590 N N . GLN A 1 83 ? 38.610 9.680 56.990 1.00 12.68 83 GLN A N 1
ATOM 591 C CA . GLN A 1 83 ? 38.643 9.436 58.427 1.00 13.75 83 GLN A CA 1
ATOM 592 C C . GLN A 1 83 ? 39.820 10.119 59.110 1.00 13.90 83 GLN A C 1
ATOM 593 O O . GLN A 1 83 ? 39.730 10.497 60.278 1.00 14.18 83 GLN A O 1
ATOM 599 N N . GLU A 1 84 ? 40.915 10.292 58.379 1.00 10.93 84 GLU A N 1
ATOM 600 C CA . GLU A 1 84 ? 42.124 10.889 58.931 1.00 12.03 84 GLU A CA 1
ATOM 601 C C . GLU A 1 84 ? 42.682 11.948 57.990 1.00 11.61 84 GLU A C 1
ATOM 602 O O . GLU A 1 84 ? 42.727 11.744 56.778 1.00 12.14 84 GLU A O 1
ATOM 608 N N . GLU A 1 85 ? 43.093 13.084 58.546 1.00 9.53 85 GLU A N 1
ATOM 609 C CA . GLU A 1 85 ? 43.667 14.160 57.747 1.00 9.07 85 GLU A CA 1
ATOM 610 C C . GLU A 1 85 ? 44.845 14.798 58.464 1.00 8.86 85 GLU A C 1
ATOM 611 O O . GLU A 1 85 ? 44.820 14.983 59.683 1.00 10.52 85 GLU A O 1
ATOM 617 N N . VAL A 1 86 ? 45.879 15.123 57.700 1.00 8.68 86 VAL A N 1
ATOM 618 C CA . VAL A 1 86 ? 47.054 15.785 58.237 1.00 8.78 86 VAL A CA 1
ATOM 619 C C . VAL A 1 86 ? 47.324 17.016 57.380 1.00 10.13 86 VAL A C 1
ATOM 620 O O . VAL A 1 86 ? 47.354 16.931 56.153 1.00 11.83 86 VAL A O 1
ATOM 624 N N . HIS A 1 87 ? 47.496 18.162 58.032 1.00 9.26 87 HIS A N 1
ATOM 625 C CA . HIS A 1 87 ? 47.793 19.417 57.350 1.00 10.15 87 HIS A CA 1
ATOM 626 C C . HIS A 1 87 ? 49.087 19.931 57.952 1.00 10.22 87 HIS A C 1
ATOM 627 O O . HIS A 1 87 ? 49.175 20.126 59.162 1.00 11.28 87 HIS A O 1
ATOM 634 N N . GLN A 1 88 ? 50.088 20.156 57.111 1.00 9.99 88 GLN A N 1
ATOM 635 C CA . GLN A 1 88 ? 51.382 20.614 57.584 1.00 10.82 88 GLN A CA 1
ATOM 636 C C . GLN A 1 88 ? 51.809 21.941 56.979 1.00 11.91 88 GLN A C 1
ATOM 637 O O . GLN A 1 88 ? 51.788 22.122 55.758 1.00 12.03 88 GLN A O 1
ATOM 643 N N . GLY A 1 89 ? 52.190 22.867 57.852 1.00 13.00 89 GLY A N 1
ATOM 644 C CA . GLY A 1 89 ? 52.668 24.163 57.415 1.00 14.77 89 GLY A CA 1
ATOM 645 C C . GLY A 1 89 ? 54.178 24.178 57.574 1.00 17.07 89 GLY A C 1
ATOM 646 O O . GLY A 1 89 ? 54.812 23.123 57.635 1.00 18.27 89 GLY A O 1
ATOM 647 N N . GLU A 1 90 ? 54.760 25.368 57.647 1.00 17.99 90 GLU A N 1
ATOM 648 C CA . GLU A 1 90 ? 56.205 25.498 57.804 1.00 20.79 90 GLU A CA 1
ATOM 649 C C . GLU A 1 90 ? 56.642 25.156 59.225 1.00 21.01 90 GLU A C 1
ATOM 650 O O . GLU A 1 90 ? 57.689 24.537 59.432 1.00 22.68 90 GLU A O 1
ATOM 656 N N . ARG A 1 91 ? 55.833 25.554 60.201 1.00 20.71 91 ARG A N 1
ATOM 657 C CA . ARG A 1 91 ? 56.157 25.323 61.603 1.00 20.36 91 ARG A CA 1
ATOM 658 C C . ARG A 1 91 ? 55.112 24.516 62.361 1.00 19.49 91 ARG A C 1
ATOM 659 O O . ARG A 1 91 ? 55.447 23.759 63.274 1.00 21.19 91 ARG A O 1
ATOM 667 N N . MET A 1 92 ? 53.850 24.680 61.984 1.00 16.11 92 MET A N 1
ATOM 668 C CA . MET A 1 92 ? 52.761 23.997 62.668 1.00 14.02 92 MET A CA 1
ATOM 669 C C . MET A 1 92 ? 52.052 22.951 61.830 1.00 13.82 92 MET A C 1
ATOM 670 O O . MET A 1 92 ? 51.932 23.082 60.612 1.00 14.89 92 MET A O 1
ATOM 675 N N . GLY A 1 93 ? 51.567 21.921 62.515 1.00 10.78 93 GLY A N 1
ATOM 676 C CA . GLY A 1 93 ? 50.842 20.848 61.869 1.00 11.47 93 GLY A CA 1
ATOM 677 C C . GLY A 1 93 ? 49.544 20.577 62.602 1.00 9.18 93 GLY A C 1
ATOM 678 O O . GLY A 1 93 ? 49.390 20.894 63.790 1.00 9.12 93 GLY A O 1
ATOM 679 N N . LEU A 1 94 ? 48.611 19.973 61.879 1.00 9.02 94 LEU A N 1
ATOM 680 C CA . LEU A 1 94 ? 47.302 19.636 62.404 1.00 9.24 94 LEU A CA 1
ATOM 681 C C . LEU A 1 94 ? 46.975 18.195 62.029 1.00 10.20 94 LEU A C 1
ATOM 682 O O . LEU A 1 94 ? 47.131 17.795 60.874 1.00 10.75 94 LEU A O 1
ATOM 687 N N . TYR A 1 95 ? 46.541 17.415 63.011 1.00 9.17 95 TYR A N 1
ATOM 688 C CA . TYR A 1 95 ? 46.151 16.025 62.795 1.00 9.11 95 TYR A CA 1
ATOM 689 C C . TYR A 1 95 ? 44.707 15.894 63.266 1.00 8.74 95 TYR A C 1
ATOM 690 O O . TYR A 1 95 ? 44.376 16.302 64.380 1.00 10.01 95 TYR A O 1
ATOM 699 N N . VAL A 1 96 ? 43.848 15.341 62.418 1.00 8.33 96 VAL A N 1
ATOM 700 C CA . VAL A 1 96 ? 42.449 15.146 62.778 1.00 8.84 96 VAL A CA 1
ATOM 701 C C . VAL A 1 96 ? 42.050 13.724 62.411 1.00 10.16 96 VAL A C 1
ATOM 702 O O . VAL A 1 96 ? 42.306 13.260 61.301 1.00 10.45 96 VAL A O 1
ATOM 706 N N . ASP A 1 97 ? 41.439 13.023 63.357 1.00 9.13 97 ASP A N 1
ATOM 707 C CA . ASP A 1 97 ? 41.017 11.652 63.122 1.00 10.64 97 ASP A CA 1
ATOM 708 C C . ASP A 1 97 ? 39.646 11.437 63.735 1.00 11.83 97 ASP A C 1
ATOM 709 O O . ASP A 1 97 ? 39.313 12.037 64.754 1.00 12.55 97 ASP A O 1
ATOM 714 N N . GLU A 1 98 ? 38.841 10.589 63.112 1.00 11.73 98 GLU A N 1
ATOM 715 C CA . GLU A 1 98 ? 37.524 10.313 63.651 1.00 13.51 98 GLU A CA 1
ATOM 716 C C . GLU A 1 98 ? 37.619 9.569 64.979 1.00 14.17 98 GLU A C 1
ATOM 717 O O . GLU A 1 98 ? 38.399 8.625 65.127 1.00 15.05 98 GLU A O 1
ATOM 723 N N . ALA A 1 99 ? 36.835 10.026 65.948 1.00 13.68 99 ALA A N 1
ATOM 724 C CA . ALA A 1 99 ? 36.760 9.402 67.262 1.00 14.74 99 ALA A CA 1
ATOM 725 C C . ALA A 1 99 ? 35.321 8.907 67.321 1.00 17.07 99 ALA A C 1
ATOM 726 O O . ALA A 1 99 ? 34.482 9.448 68.046 1.00 17.13 99 ALA A O 1
ATOM 728 N N . GLY A 1 100 ? 35.043 7.874 66.538 1.00 17.31 100 GLY A N 1
ATOM 729 C CA . GLY A 1 100 ? 33.696 7.352 66.475 1.00 17.94 100 GLY A CA 1
ATOM 730 C C . GLY A 1 100 ? 32.993 8.079 65.347 1.00 18.74 100 GLY A C 1
ATOM 731 O O . GLY A 1 100 ? 33.580 8.943 64.690 1.00 18.04 100 GLY A O 1
ATOM 732 N N . GLU A 1 101 ? 31.728 7.754 65.126 1.00 18.60 101 GLU A N 1
ATOM 733 C CA . GLU A 1 101 ? 30.979 8.379 64.051 1.00 19.81 101 GLU A CA 1
ATOM 734 C C . GLU A 1 101 ? 30.557 9.818 64.324 1.00 18.23 101 GLU A C 1
ATOM 735 O O . GLU A 1 101 ? 30.184 10.535 63.400 1.00 19.23 101 GLU A O 1
ATOM 741 N N . HIS A 1 102 ? 30.633 10.255 65.578 1.00 17.83 102 HIS A N 1
ATOM 742 C CA . HIS A 1 102 ? 30.174 11.598 65.908 1.00 17.44 102 HIS A CA 1
ATOM 743 C C . HIS A 1 10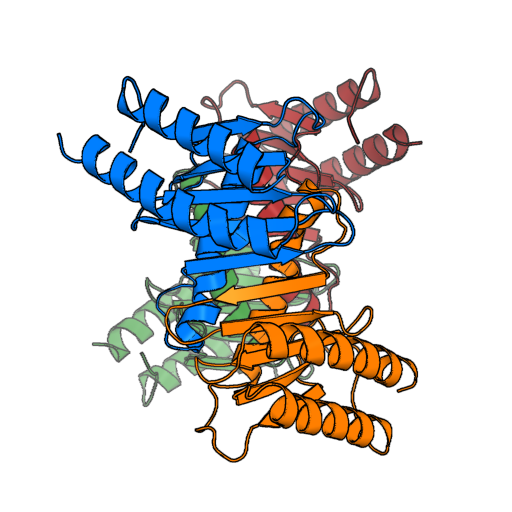2 ? 31.152 12.567 66.556 1.00 15.86 102 HIS A C 1
ATOM 744 O O . HIS A 1 102 ? 30.751 13.640 67.003 1.00 16.80 102 HIS A O 1
ATOM 751 N N . ALA A 1 103 ? 32.429 12.210 66.605 1.00 12.98 103 ALA A N 1
ATOM 752 C CA . ALA A 1 103 ? 33.408 13.102 67.207 1.00 12.21 103 ALA A CA 1
ATOM 753 C C . ALA A 1 103 ? 34.725 13.054 66.454 1.00 11.52 103 ALA A C 1
ATOM 754 O O . ALA A 1 103 ? 34.946 12.173 65.620 1.00 11.89 103 ALA A O 1
ATOM 756 N N . LEU A 1 104 ? 35.591 14.014 66.757 1.00 9.69 104 LEU A N 1
ATOM 757 C CA . LEU A 1 104 ? 36.895 14.117 66.115 1.00 10.01 104 LEU A CA 1
ATOM 758 C C . LEU A 1 104 ? 37.983 14.409 67.125 1.00 9.25 104 LEU A C 1
ATOM 759 O O . LEU A 1 104 ? 37.788 15.213 68.040 1.00 10.31 104 LEU A O 1
ATOM 764 N N . LEU A 1 105 ? 39.122 13.743 66.965 1.00 9.48 105 LEU A N 1
ATOM 765 C CA . LEU A 1 105 ? 40.273 14.013 67.810 1.00 9.17 105 LEU A CA 1
ATOM 766 C C . LEU A 1 105 ? 41.129 14.980 67.004 1.00 8.46 105 LEU A C 1
ATOM 767 O O . LEU A 1 105 ? 41.395 14.752 65.822 1.00 8.94 105 LEU A O 1
ATOM 772 N N . VAL A 1 106 ? 41.556 16.059 67.647 1.00 7.95 106 VAL A N 1
ATOM 773 C CA . VAL A 1 106 ? 42.378 17.068 67.001 1.00 8.06 106 VAL A CA 1
ATOM 774 C C . VAL A 1 106 ? 43.677 17.236 67.766 1.00 7.64 106 VAL A C 1
ATOM 775 O O . VAL A 1 106 ? 43.659 17.410 68.985 1.00 8.66 106 VAL A O 1
ATOM 779 N N . LEU A 1 107 ? 44.801 17.165 67.057 1.00 7.95 107 LEU A N 1
ATOM 780 C CA . LEU A 1 107 ? 46.110 17.380 67.664 1.00 6.97 107 LEU A CA 1
ATOM 781 C C . LEU A 1 107 ? 46.818 18.480 66.885 1.00 7.63 107 LEU A C 1
ATOM 782 O O . LEU A 1 107 ? 46.885 18.433 65.654 1.00 8.85 107 LEU A O 1
ATOM 787 N N . VAL A 1 108 ? 47.314 19.482 67.601 1.00 8.28 108 VAL A N 1
ATOM 788 C CA . VAL A 1 108 ? 48.060 20.575 66.985 1.00 8.87 108 VAL A CA 1
ATOM 789 C C . VAL A 1 108 ? 49.488 20.361 67.453 1.00 9.81 108 VAL A C 1
ATOM 790 O O . VAL A 1 108 ? 49.741 20.225 68.652 1.00 9.29 108 VAL A O 1
ATOM 794 N N . PHE A 1 109 ? 50.425 20.335 66.514 1.00 9.83 109 PHE A N 1
ATOM 795 C CA . PHE A 1 109 ? 51.806 20.067 66.878 1.00 9.99 109 PHE A CA 1
ATOM 796 C C . PHE A 1 109 ? 52.814 20.898 66.1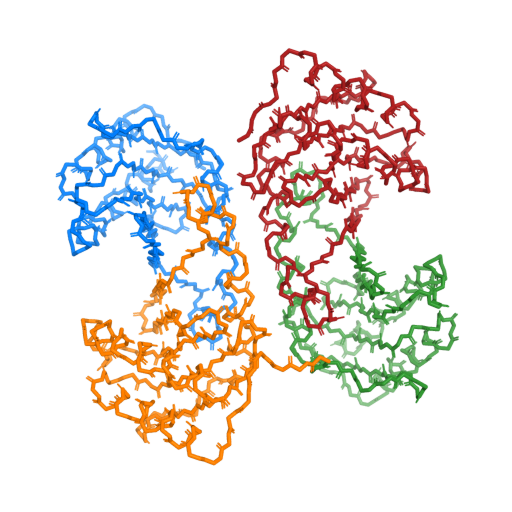14 1.00 12.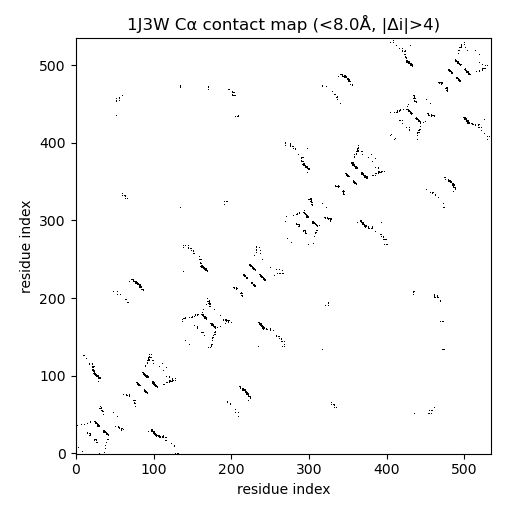28 109 PHE A C 1
ATOM 797 O O . PHE A 1 109 ? 52.503 21.473 65.075 1.00 13.44 109 PHE A O 1
ATOM 805 N N . ASP A 1 110 ? 54.022 20.970 66.657 1.00 12.50 110 ASP A N 1
ATOM 806 C CA . ASP A 1 110 ? 55.098 21.697 66.008 1.00 13.15 110 ASP A CA 1
ATOM 807 C C . ASP A 1 110 ? 56.199 20.701 65.649 1.00 13.36 110 ASP A C 1
ATOM 808 O O . ASP A 1 110 ? 55.986 19.488 65.715 1.00 14.19 110 ASP A O 1
ATOM 813 N N . GLU A 1 111 ? 57.369 21.199 65.265 1.00 15.58 111 GLU A N 1
ATOM 814 C CA . GLU A 1 111 ? 58.463 20.323 64.857 1.00 17.74 111 GLU A CA 1
ATOM 815 C C . GLU A 1 111 ? 58.972 19.335 65.904 1.00 16.39 111 GLU A C 1
ATOM 816 O O . GLU A 1 111 ? 59.638 18.357 65.557 1.00 18.42 111 GLU A O 1
ATOM 822 N N . THR A 1 112 ? 58.662 19.570 67.175 1.00 15.81 112 THR A N 1
ATOM 823 C CA . THR A 1 112 ? 59.136 18.671 68.226 1.00 14.90 112 THR A CA 1
ATOM 824 C C . THR A 1 112 ? 58.274 17.418 68.404 1.00 15.23 112 THR A C 1
ATOM 825 O O . THR A 1 112 ? 58.588 16.551 69.220 1.00 15.95 112 THR A O 1
ATOM 829 N N . ALA A 1 113 ? 57.189 17.318 67.641 1.00 13.57 113 ALA A N 1
ATOM 830 C CA . ALA A 1 113 ? 56.319 16.147 67.717 1.00 13.74 113 ALA A CA 1
ATOM 831 C C . ALA A 1 113 ? 56.540 15.323 66.455 1.00 13.58 113 ALA A C 1
ATOM 832 O O . ALA A 1 113 ? 56.151 15.735 65.362 1.00 14.63 113 ALA A O 1
ATOM 834 N N . PRO A 1 114 ? 57.187 14.156 66.588 1.00 13.32 114 PRO A N 1
ATOM 835 C CA . PRO A 1 114 ? 57.434 13.311 65.414 1.00 13.63 114 PRO A CA 1
ATOM 836 C C . PRO A 1 114 ? 56.098 12.922 64.790 1.00 12.85 114 PRO A C 1
ATOM 837 O O . PRO A 1 114 ? 55.229 12.395 65.482 1.00 12.59 114 PRO A O 1
ATOM 841 N N . LEU A 1 115 ? 55.928 13.179 63.497 1.00 12.79 115 LEU A N 1
ATOM 842 C CA . LEU A 1 115 ? 54.664 12.852 62.847 1.00 12.58 115 LEU A CA 1
ATOM 843 C C . LEU A 1 115 ? 54.263 11.396 63.043 1.00 12.37 115 LEU A C 1
ATOM 844 O O . LEU A 1 115 ? 53.090 11.096 63.251 1.00 11.99 115 LEU A O 1
ATOM 849 N N . GLY A 1 116 ? 55.235 10.493 62.980 1.00 12.71 116 GLY A N 1
ATOM 850 C CA . GLY A 1 116 ? 54.930 9.086 63.162 1.00 13.03 116 GLY A CA 1
ATOM 851 C C . GLY A 1 116 ? 54.286 8.815 64.510 1.00 12.43 116 GLY A C 1
ATOM 852 O O . GLY A 1 116 ? 53.381 7.988 64.614 1.00 13.23 116 GLY A O 1
ATOM 853 N N . LYS A 1 117 ? 54.754 9.506 65.545 1.00 12.56 117 LYS A N 1
ATOM 854 C CA . LYS A 1 117 ? 54.201 9.331 66.885 1.00 12.62 117 LYS A CA 1
ATOM 855 C C . LYS A 1 117 ? 52.825 9.985 66.974 1.00 12.44 117 LYS A C 1
ATOM 856 O O . LYS A 1 117 ? 51.919 9.460 67.616 1.00 11.41 117 LYS A O 1
ATOM 862 N N . VAL A 1 118 ? 52.672 11.138 66.331 1.00 10.59 118 VAL A N 1
ATOM 863 C CA . VAL A 1 118 ? 51.388 11.825 66.327 1.00 11.63 118 VAL A CA 1
ATOM 864 C C . VAL A 1 118 ? 50.317 10.899 65.750 1.00 10.89 118 VAL A C 1
ATOM 865 O O . VAL A 1 118 ? 49.228 10.762 66.311 1.00 11.37 118 VAL A O 1
ATOM 869 N N . LYS A 1 119 ? 50.635 10.248 64.637 1.00 10.51 119 LYS A N 1
ATOM 870 C CA . LYS A 1 119 ? 49.673 9.363 63.994 1.00 11.85 119 LYS A CA 1
ATOM 871 C C . LYS A 1 119 ? 49.447 8.059 64.748 1.00 11.95 119 LYS A C 1
ATOM 872 O O . LYS A 1 119 ? 48.309 7.603 64.872 1.00 13.13 119 LYS A O 1
ATOM 878 N N . LEU A 1 120 ? 50.523 7.467 65.256 1.00 10.62 120 LEU A N 1
ATOM 879 C CA . LEU A 1 120 ? 50.418 6.208 65.991 1.00 11.64 120 LEU A CA 1
ATOM 880 C C . LEU A 1 120 ? 49.548 6.355 67.234 1.00 10.89 120 LEU A C 1
ATOM 881 O O . LEU A 1 120 ? 48.531 5.672 67.392 1.00 10.89 120 LEU A O 1
ATOM 886 N N . HIS A 1 121 ? 49.949 7.258 68.118 1.00 11.07 121 HIS A N 1
ATOM 887 C CA . HIS A 1 121 ? 49.219 7.461 69.353 1.00 10.33 121 HIS A CA 1
ATOM 888 C C . HIS A 1 121 ? 47.918 8.220 69.152 1.00 11.80 121 HIS A C 1
ATOM 889 O O . HIS A 1 121 ? 46.976 8.053 69.928 1.00 12.67 121 HIS A O 1
ATOM 896 N N . GLY A 1 122 ? 47.857 9.030 68.099 1.00 11.29 122 GLY A N 1
ATOM 897 C CA . GLY A 1 122 ? 46.634 9.757 67.808 1.00 11.50 122 GLY A CA 1
ATOM 898 C C . GLY A 1 122 ? 45.554 8.766 67.400 1.00 12.13 122 GLY A C 1
ATOM 899 O O . GLY A 1 122 ? 44.403 8.861 67.831 1.00 12.09 122 GLY A O 1
ATOM 900 N N . LYS A 1 123 ? 45.918 7.795 66.568 1.00 10.90 123 LYS A N 1
ATOM 901 C CA . LYS A 1 123 ? 44.945 6.803 66.137 1.00 11.53 123 LYS A CA 1
ATOM 902 C C . LYS A 1 123 ? 44.429 6.013 67.331 1.00 11.20 123 LYS A C 1
ATOM 903 O O . LYS A 1 123 ? 43.226 5.773 67.464 1.00 12.27 123 LYS A O 1
ATOM 909 N N . ARG A 1 124 ? 45.338 5.608 68.210 1.00 9.89 124 ARG A N 1
ATOM 910 C CA . ARG A 1 124 ? 44.936 4.839 69.378 1.00 10.11 124 ARG A CA 1
ATOM 911 C C . ARG A 1 124 ? 44.061 5.665 70.306 1.00 10.01 124 ARG A C 1
ATOM 912 O O . ARG A 1 124 ? 43.082 5.160 70.853 1.00 10.82 124 ARG A O 1
ATOM 920 N N . ALA A 1 125 ? 44.400 6.942 70.465 1.00 9.38 125 ALA A N 1
ATOM 921 C CA . ALA A 1 125 ? 43.613 7.815 71.327 1.00 9.75 125 ALA A CA 1
ATOM 922 C C . ALA A 1 125 ? 42.211 8.021 70.760 1.00 9.94 125 ALA A C 1
ATOM 923 O O . ALA A 1 125 ? 41.236 8.054 71.515 1.00 10.81 125 ALA A O 1
ATOM 925 N N . SER A 1 126 ? 42.102 8.147 69.439 1.00 9.58 126 SER A N 1
ATOM 926 C CA . SER A 1 126 ? 40.792 8.358 68.828 1.00 10.41 126 SER A CA 1
ATOM 927 C C . SER A 1 126 ? 39.880 7.168 69.095 1.00 11.08 126 SER A C 1
ATOM 928 O O . SER A 1 126 ? 38.681 7.338 69.323 1.00 12.30 126 SER A O 1
ATOM 931 N N . GLU A 1 127 ? 40.441 5.960 69.082 1.00 11.64 127 GLU A N 1
ATOM 932 C CA . GLU A 1 127 ? 39.638 4.772 69.349 1.00 13.52 127 GLU A CA 1
ATOM 933 C C . GLU A 1 127 ? 39.185 4.761 70.807 1.00 12.38 127 GLU A C 1
ATOM 934 O O . GLU A 1 127 ? 38.038 4.430 71.110 1.00 13.05 127 GLU A O 1
ATOM 940 N N . ALA A 1 128 ? 40.088 5.129 71.710 1.00 12.10 128 ALA A N 1
ATOM 941 C CA . ALA A 1 128 ? 39.762 5.166 73.128 1.00 11.96 128 ALA A CA 1
ATOM 942 C C . ALA A 1 128 ? 38.672 6.200 73.380 1.00 12.00 128 ALA A C 1
ATOM 943 O O . ALA A 1 128 ? 37.740 5.965 74.155 1.00 13.38 128 ALA A O 1
ATOM 945 N N . LEU A 1 129 ? 38.785 7.348 72.720 1.00 10.57 129 LEU A N 1
ATOM 946 C CA . LEU A 1 129 ? 37.799 8.402 72.899 1.00 10.97 129 LEU A CA 1
ATOM 947 C C . LEU A 1 129 ? 36.457 8.004 72.289 1.00 13.04 129 LEU A C 1
ATOM 948 O O . LEU A 1 129 ? 35.405 8.380 72.804 1.00 13.50 129 LEU A O 1
ATOM 953 N N . ALA A 1 130 ? 36.491 7.238 71.202 1.00 12.65 130 ALA A N 1
ATOM 954 C CA . ALA A 1 130 ? 35.259 6.790 70.559 1.00 13.27 130 ALA A CA 1
ATOM 955 C C . ALA A 1 130 ? 34.465 5.935 71.543 1.00 14.77 130 ALA A C 1
ATOM 956 O O . ALA A 1 130 ? 33.243 6.059 71.644 1.00 16.63 130 ALA A O 1
ATOM 958 N N . ARG A 1 131 ? 35.166 5.072 72.271 1.00 14.80 131 ARG A N 1
ATOM 959 C CA . ARG A 1 131 ? 34.515 4.200 73.244 1.00 16.70 131 ARG A CA 1
ATOM 960 C C . ARG A 1 131 ? 33.918 5.012 74.388 1.00 17.50 131 ARG A C 1
ATOM 961 O O . ARG A 1 131 ? 32.809 4.734 74.842 1.00 18.91 131 ARG A O 1
ATOM 969 N N . ILE A 1 132 ? 34.650 6.020 74.850 1.00 15.70 132 ILE A N 1
ATOM 970 C CA . ILE A 1 132 ? 34.166 6.864 75.936 1.00 16.96 132 ILE A CA 1
ATOM 971 C C . ILE A 1 132 ? 32.923 7.623 75.491 1.00 18.36 132 ILE A C 1
ATOM 972 O O . ILE A 1 132 ? 31.952 7.739 76.244 1.00 19.22 132 ILE A O 1
ATOM 977 N N . ALA A 1 133 ? 32.950 8.127 74.262 1.00 18.56 133 ALA A N 1
ATOM 978 C CA . ALA A 1 133 ? 31.824 8.874 73.717 1.00 21.02 133 ALA A CA 1
ATOM 979 C C . ALA A 1 133 ? 30.602 7.975 73.572 1.00 23.62 133 ALA A C 1
ATOM 980 O O . ALA A 1 133 ? 29.485 8.376 73.901 1.00 24.46 133 ALA A O 1
ATOM 982 N N . GLU A 1 134 ? 30.822 6.759 73.081 1.00 25.40 134 GLU A N 1
ATOM 983 C CA . GLU A 1 134 ? 29.738 5.801 72.892 1.00 29.76 134 GLU A CA 1
ATOM 984 C C . GLU A 1 134 ? 29.018 5.505 74.201 1.00 31.34 134 GLU A C 1
ATOM 985 O O . GLU A 1 134 ? 27.790 5.580 74.275 1.00 31.44 134 GLU A O 1
ATOM 991 N N . GLU A 1 135 ? 29.787 5.171 75.232 1.00 32.66 135 GLU A N 1
ATOM 992 C CA . GLU A 1 135 ? 29.181 4.832 76.514 1.00 32.53 135 GLU A CA 1
ATOM 993 C C . GLU A 1 135 ? 28.509 6.046 77.160 1.00 31.00 135 GLU A C 1
ATOM 994 O O . GLU A 1 135 ? 27.449 5.953 77.766 1.00 31.00 135 GLU A O 1
ATOM 1000 N N . ALA A 1 136 ? 29.099 7.229 77.023 1.00 35.02 136 ALA A N 1
ATOM 1001 C CA . ALA A 1 136 ? 28.504 8.438 77.580 1.00 35.18 136 ALA A CA 1
ATOM 1002 C C . ALA A 1 136 ? 27.144 8.692 76.937 1.00 36.43 136 ALA A C 1
ATOM 1003 O O . ALA A 1 136 ? 26.210 9.155 77.594 1.00 35.68 136 ALA A O 1
ATOM 1005 N N . LEU A 1 137 ? 27.040 8.381 75.649 1.00 37.73 137 LEU A N 1
ATOM 1006 C CA . LEU A 1 137 ? 25.800 8.572 74.908 1.00 40.84 137 LEU A CA 1
ATOM 1007 C C . LEU A 1 137 ? 24.757 7.546 75.335 1.00 42.41 137 LEU A C 1
ATOM 1008 O O . LEU A 1 137 ? 23.616 7.895 75.639 1.00 42.13 137 LEU A O 1
ATOM 1013 N N . ALA A 1 138 ? 25.156 6.279 75.357 1.00 44.42 138 ALA A N 1
ATOM 1014 C CA . ALA A 1 138 ? 24.257 5.200 75.746 1.00 46.95 138 ALA A CA 1
ATOM 1015 C C . ALA A 1 138 ? 24.430 4.864 77.222 1.00 48.52 138 ALA A C 1
ATOM 1016 O O . ALA A 1 138 ? 25.389 4.194 77.607 1.00 49.18 138 ALA A O 1
ATOM 1018 N N . ASN A 1 139 ? 23.495 5.333 78.043 1.00 50.24 139 ASN A N 1
ATOM 1019 C CA . ASN A 1 139 ? 23.536 5.091 79.480 1.00 51.79 139 ASN A CA 1
ATOM 1020 C C . ASN A 1 139 ? 24.819 5.653 80.084 1.00 52.49 139 ASN A C 1
ATOM 1021 O O . ASN A 1 139 ? 25.630 4.856 80.605 1.00 53.31 139 ASN A O 1
ATOM 1026 N N . VAL B 1 2 ? 39.502 33.682 31.971 1.00 36.04 2 VAL B N 1
ATOM 1027 C CA . VAL B 1 2 ? 40.541 33.358 32.990 1.00 34.93 2 VAL B CA 1
ATOM 1028 C C . VAL B 1 2 ? 41.553 32.366 32.426 1.00 34.77 2 VAL B C 1
ATOM 1029 O O . VAL B 1 2 ? 41.200 31.475 31.655 1.00 35.32 2 VAL B O 1
ATOM 1033 N N . GLU B 1 3 ? 42.812 32.530 32.815 1.00 34.47 3 GLU B N 1
ATOM 1034 C CA . GLU B 1 3 ? 43.876 31.649 32.351 1.00 35.72 3 GLU B CA 1
ATOM 1035 C C . GLU B 1 3 ? 44.648 31.084 33.538 1.00 35.39 3 GLU B C 1
ATOM 1036 O O . GLU B 1 3 ? 44.657 31.669 34.621 1.00 34.71 3 GLU B O 1
ATOM 1042 N N . PRO B 1 4 ? 45.300 29.928 33.350 1.00 35.17 4 PRO B N 1
ATOM 1043 C CA . PRO B 1 4 ? 46.074 29.295 34.420 1.00 36.15 4 PRO B CA 1
ATOM 1044 C C . PRO B 1 4 ? 47.268 30.140 34.838 1.00 37.64 4 PRO B C 1
ATOM 1045 O O . PRO B 1 4 ? 47.704 31.024 34.100 1.00 37.22 4 PRO B O 1
ATOM 1049 N N . SER B 1 5 ? 47.794 29.862 36.024 1.00 39.02 5 SER B N 1
ATOM 1050 C CA . SER B 1 5 ? 48.973 30.571 36.496 1.00 40.49 5 SER B CA 1
ATOM 1051 C C . SER B 1 5 ? 50.217 30.011 35.823 1.00 40.26 5 SER B C 1
ATOM 1052 O O . SER B 1 5 ? 51.353 30.282 36.190 1.00 42.05 5 SER B O 1
ATOM 1055 N N . LEU B 1 6 ? 49.946 29.165 34.814 1.00 39.41 6 LEU B N 1
ATOM 1056 C CA . LEU B 1 6 ? 51.009 28.421 34.166 1.00 37.65 6 LEU B CA 1
ATOM 1057 C C . LEU B 1 6 ? 50.425 27.450 33.136 1.00 36.17 6 LEU B C 1
ATOM 1058 O O . LEU B 1 6 ? 49.350 26.890 33.308 1.00 36.33 6 LEU B O 1
ATOM 1063 N N . VAL B 1 7 ? 51.148 27.300 32.012 1.00 33.42 7 VAL B N 1
ATOM 1064 C CA . VAL B 1 7 ? 50.740 26.305 31.026 1.00 32.08 7 VAL B CA 1
ATOM 1065 C C . VAL B 1 7 ? 51.953 25.601 30.417 1.00 30.15 7 VAL B C 1
ATOM 1066 O O . VAL B 1 7 ? 52.926 26.214 29.998 1.00 28.82 7 VAL B O 1
ATOM 1070 N N . LEU B 1 8 ? 51.882 24.258 30.407 1.00 27.82 8 LEU B N 1
ATOM 1071 C CA . LEU B 1 8 ? 53.059 23.497 30.008 1.00 26.10 8 LEU B CA 1
ATOM 1072 C C . LEU B 1 8 ? 53.014 23.030 28.552 1.00 25.94 8 LEU B C 1
ATOM 1073 O O . LEU B 1 8 ? 52.038 22.478 28.055 1.00 24.81 8 LEU B O 1
ATOM 1078 N N . TYR B 1 9 ? 54.126 23.326 27.862 1.00 25.33 9 TYR B N 1
ATOM 1079 C CA . TYR B 1 9 ? 54.315 22.828 26.510 1.00 26.80 9 TYR B CA 1
ATOM 1080 C C . TYR B 1 9 ? 55.797 22.566 26.247 1.00 26.94 9 TYR B C 1
ATOM 1081 O O . TYR B 1 9 ? 56.670 22.960 27.008 1.00 27.06 9 TYR B O 1
ATOM 1090 N N . GLY B 1 10 ? 56.147 21.920 25.141 1.00 26.34 10 GLY B N 1
ATOM 1091 C CA . GLY B 1 10 ? 57.549 21.704 24.832 1.00 25.88 10 GLY B CA 1
ATOM 1092 C C . GLY B 1 10 ? 58.346 20.964 25.891 1.00 26.33 10 GLY B C 1
ATOM 1093 O O . GLY B 1 10 ? 57.871 19.980 26.461 1.00 26.73 10 GLY B O 1
ATOM 1094 N N . ALA B 1 11 ? 59.560 21.449 26.152 1.00 25.63 11 ALA B N 1
ATOM 1095 C CA . ALA B 1 11 ? 60.467 20.836 27.124 1.00 23.63 11 ALA B CA 1
ATOM 1096 C C . ALA B 1 11 ? 59.970 20.848 28.566 1.00 23.46 11 ALA B C 1
ATOM 1097 O O . ALA B 1 11 ? 60.040 19.831 29.254 1.00 20.75 11 ALA B O 1
ATOM 1099 N N . PRO B 1 12 ? 59.481 22.001 29.049 1.00 23.02 12 PRO B N 1
ATOM 1100 C CA . PRO B 1 12 ? 58.984 22.086 30.428 1.00 23.31 12 PRO B CA 1
ATOM 1101 C C . PRO B 1 12 ? 57.904 21.043 30.705 1.00 21.49 12 PRO B C 1
ATOM 1102 O O . PRO B 1 12 ? 57.918 20.379 31.748 1.00 20.95 12 PRO B O 1
ATOM 1106 N N . TYR B 1 13 ? 56.963 20.912 29.774 1.00 21.28 13 TYR B N 1
ATOM 1107 C CA . TYR B 1 13 ? 55.883 19.942 29.911 1.00 20.30 13 TYR B CA 1
ATOM 1108 C C . TYR B 1 13 ? 56.472 18.544 30.021 1.00 19.85 13 TYR B C 1
ATOM 1109 O O . TYR B 1 13 ? 56.120 17.782 30.921 1.00 16.59 13 TYR B O 1
ATOM 1118 N N . GLU B 1 14 ? 57.373 18.210 29.101 1.00 17.93 14 GLU B N 1
ATOM 1119 C CA . GLU B 1 14 ? 58.002 16.896 29.095 1.00 16.73 14 GLU B CA 1
ATOM 1120 C C . GLU B 1 14 ? 58.740 16.598 30.391 1.00 15.91 14 GLU B C 1
ATOM 1121 O O . GLU B 1 14 ? 58.677 15.482 30.901 1.00 15.13 14 GLU B O 1
ATOM 1127 N N . ARG B 1 15 ? 59.451 17.585 30.920 1.00 15.74 15 ARG B N 1
ATOM 1128 C CA . ARG B 1 15 ? 60.176 17.375 32.164 1.00 15.47 15 ARG B CA 1
ATOM 1129 C C . ARG B 1 15 ? 59.177 17.104 33.288 1.00 14.59 15 ARG B C 1
ATOM 1130 O O . ARG B 1 15 ? 59.402 16.239 34.134 1.00 13.42 15 ARG B O 1
ATOM 1138 N N . ALA B 1 16 ? 58.067 17.836 33.281 1.00 14.16 16 ALA B N 1
ATOM 1139 C CA . ALA B 1 16 ? 57.037 17.665 34.306 1.00 13.23 16 ALA B CA 1
ATOM 1140 C C . ALA B 1 16 ? 56.408 16.283 34.206 1.00 12.80 16 ALA B C 1
ATOM 1141 O O . ALA B 1 16 ? 56.227 15.595 35.213 1.00 11.19 16 ALA B O 1
ATOM 1143 N N . VAL B 1 17 ? 56.064 15.878 32.990 1.00 14.27 17 VAL B N 1
ATOM 1144 C CA . VAL B 1 17 ? 55.461 14.570 32.782 1.00 15.92 17 VAL B CA 1
ATOM 1145 C C . VAL B 1 17 ? 56.393 13.455 33.250 1.00 15.17 17 VAL B C 1
ATOM 1146 O O . VAL B 1 17 ? 55.946 12.475 33.850 1.00 15.21 17 VAL B O 1
ATOM 1150 N N . GLU B 1 18 ? 57.686 13.598 32.974 1.00 14.50 18 GLU B N 1
ATOM 1151 C CA . GLU B 1 18 ? 58.655 12.598 33.396 1.00 15.53 18 GLU B CA 1
ATOM 1152 C C . GLU B 1 18 ? 58.642 12.466 34.918 1.00 13.93 18 GLU B C 1
ATOM 1153 O O . GLU B 1 18 ? 58.693 11.354 35.449 1.00 15.01 18 GLU B O 1
ATOM 1159 N N . VAL B 1 19 ? 58.560 13.594 35.619 1.00 12.52 19 VAL B N 1
ATOM 1160 C CA . VAL B 1 19 ? 58.511 13.560 37.075 1.00 11.46 19 VAL B CA 1
ATOM 1161 C C . VAL B 1 19 ? 57.254 12.812 37.517 1.00 10.97 19 VAL B C 1
ATOM 1162 O O . VAL B 1 19 ? 57.311 11.956 38.402 1.00 10.84 19 VAL B O 1
ATOM 1166 N N . LEU B 1 20 ? 56.121 13.118 36.892 1.00 10.66 20 LEU B N 1
ATOM 1167 C CA . LEU B 1 20 ? 54.871 12.460 37.268 1.00 9.73 20 LEU B CA 1
ATOM 1168 C C . LEU B 1 20 ? 54.929 10.958 37.040 1.00 10.19 20 LEU B C 1
ATOM 1169 O O . LEU B 1 20 ? 54.500 10.184 37.897 1.00 9.88 20 LEU B O 1
ATOM 1174 N N . GLU B 1 21 ? 55.463 10.545 35.894 1.00 10.23 21 GLU B N 1
ATOM 1175 C CA . GLU B 1 21 ? 55.575 9.128 35.574 1.00 12.57 21 GLU B CA 1
ATOM 1176 C C . GLU B 1 21 ? 56.481 8.398 36.560 1.00 12.08 21 GLU B C 1
ATOM 1177 O O . GLU B 1 21 ? 56.144 7.312 37.042 1.00 12.47 21 GLU B O 1
ATOM 1183 N N . GLU B 1 22 ? 57.630 8.993 36.855 1.00 11.65 22 GLU B N 1
ATOM 1184 C CA . GLU B 1 22 ? 58.577 8.393 37.787 1.00 12.74 22 GLU B CA 1
ATOM 1185 C C . GLU B 1 22 ? 57.965 8.297 39.180 1.00 12.06 22 GLU B C 1
ATOM 1186 O O . GLU B 1 22 ? 58.144 7.301 39.882 1.00 12.01 22 GLU B O 1
ATOM 1192 N N . THR B 1 23 ? 57.228 9.330 39.575 1.00 10.17 23 THR B N 1
ATOM 1193 C CA . THR B 1 23 ? 56.609 9.347 40.895 1.00 10.03 23 THR B CA 1
ATOM 1194 C C . THR B 1 23 ? 55.573 8.228 41.033 1.00 9.53 23 THR B C 1
ATOM 1195 O O . THR B 1 23 ? 55.462 7.606 42.090 1.00 10.40 23 THR B O 1
ATOM 1199 N N . LEU B 1 24 ? 54.821 7.962 39.969 1.00 10.19 24 LEU B N 1
ATOM 1200 C CA . LEU B 1 24 ? 53.840 6.880 40.021 1.00 9.92 24 LEU B CA 1
ATOM 1201 C C . LEU B 1 24 ? 54.563 5.553 40.242 1.00 10.38 24 LEU B C 1
ATOM 1202 O O . LEU B 1 24 ? 54.139 4.737 41.057 1.00 11.56 24 LEU B O 1
ATOM 1207 N N . ARG B 1 25 ? 55.655 5.337 39.518 1.00 11.01 25 ARG B N 1
ATOM 1208 C CA . ARG B 1 25 ? 56.414 4.100 39.659 1.00 11.95 25 ARG B CA 1
ATOM 1209 C C . ARG B 1 25 ? 57.027 3.927 41.050 1.00 11.41 25 ARG B C 1
ATOM 1210 O O . ARG B 1 25 ? 57.001 2.831 41.618 1.00 13.21 25 ARG B O 1
ATOM 1218 N N . GLU B 1 26 ? 57.568 5.008 41.601 1.00 11.35 26 GLU B N 1
ATOM 1219 C CA . GLU B 1 26 ? 58.203 4.958 42.916 1.00 11.28 26 GLU B CA 1
ATOM 1220 C C . GLU B 1 26 ? 57.242 4.834 44.090 1.00 11.48 26 GLU B C 1
ATOM 1221 O O . GLU B 1 26 ? 57.584 4.253 45.118 1.00 12.78 26 GLU B O 1
ATOM 1227 N N . THR B 1 27 ? 56.041 5.380 43.932 1.00 10.57 27 THR B N 1
ATOM 1228 C CA . THR B 1 27 ? 55.060 5.385 45.014 1.00 10.71 27 THR B CA 1
ATOM 1229 C C . THR B 1 27 ? 53.998 4.305 44.979 1.00 9.84 27 THR B C 1
ATOM 1230 O O . THR B 1 27 ? 53.494 3.900 46.026 1.00 11.69 27 THR B O 1
ATOM 1234 N N . GLY B 1 28 ? 53.654 3.852 43.781 1.00 9.79 28 GLY B N 1
ATOM 1235 C CA . GLY B 1 28 ? 52.595 2.872 43.654 1.00 9.75 28 GLY B CA 1
ATOM 1236 C C . GLY B 1 28 ? 51.247 3.578 43.576 1.00 10.05 28 GLY B C 1
ATOM 1237 O O . GLY B 1 28 ? 50.202 2.929 43.621 1.00 10.56 28 GLY B O 1
ATOM 1238 N N . ALA B 1 29 ? 51.262 4.906 43.463 1.00 8.72 29 ALA B N 1
ATOM 1239 C CA . ALA B 1 29 ? 50.021 5.675 43.368 1.00 8.61 29 ALA B CA 1
ATOM 1240 C C . ALA B 1 29 ? 49.296 5.426 42.047 1.00 8.83 29 ALA B C 1
ATOM 1241 O O . ALA B 1 29 ? 49.893 4.963 41.072 1.00 10.30 29 ALA B O 1
ATOM 1243 N N . ARG B 1 30 ? 48.007 5.752 42.023 1.00 8.66 30 ARG B N 1
ATOM 1244 C CA . ARG B 1 30 ? 47.187 5.570 40.834 1.00 8.70 30 ARG B CA 1
ATOM 1245 C C . ARG B 1 30 ? 47.299 6.716 39.845 1.00 8.65 30 ARG B C 1
ATOM 1246 O O . ARG B 1 30 ? 47.502 6.502 38.650 1.00 8.67 30 ARG B O 1
ATOM 1254 N N . TYR B 1 31 ? 47.144 7.939 40.346 1.00 8.68 31 TYR B N 1
ATOM 1255 C CA . TYR B 1 31 ? 47.154 9.106 39.475 1.00 9.28 31 TYR B CA 1
ATOM 1256 C C . TYR B 1 31 ? 48.015 10.219 40.035 1.00 8.12 31 TYR B C 1
ATOM 1257 O O . TYR B 1 31 ? 48.075 10.422 41.252 1.00 8.42 31 TYR B O 1
ATOM 1266 N N . ALA B 1 32 ? 48.675 10.940 39.139 1.00 8.04 32 ALA B N 1
ATOM 1267 C CA . ALA B 1 32 ? 49.538 12.050 39.526 1.00 8.66 32 ALA B CA 1
ATOM 1268 C C . ALA B 1 32 ? 49.215 13.250 38.654 1.00 9.21 32 ALA B C 1
ATOM 1269 O O . ALA B 1 32 ? 49.113 13.130 37.433 1.00 10.17 32 ALA B O 1
ATOM 1271 N N . LEU B 1 33 ? 49.047 14.411 39.274 1.00 8.49 33 LEU B N 1
ATOM 1272 C CA . LEU B 1 33 ? 48.731 15.612 38.514 1.00 10.39 33 LEU B CA 1
ATOM 1273 C C . LEU B 1 33 ? 49.444 16.832 39.044 1.00 10.02 33 LEU B C 1
ATOM 1274 O O . LEU B 1 33 ? 49.768 16.910 40.230 1.00 10.25 33 LEU B O 1
ATOM 1279 N N . LEU B 1 34 ? 49.691 17.781 38.148 1.00 10.41 34 LEU B N 1
ATOM 1280 C CA . LEU B 1 34 ? 50.180 19.050 38.540 1.00 10.77 34 LEU B CA 1
ATOM 1281 C C . LEU B 1 34 ? 49.129 20.011 38.116 1.00 10.76 34 LEU B C 1
ATOM 1282 O O . LEU B 1 34 ? 48.710 20.042 36.968 1.00 11.30 34 LEU B O 1
ATOM 1287 N N . ILE B 1 35 ? 48.604 20.760 39.076 1.00 10.23 35 ILE B N 1
ATOM 1288 C CA . ILE B 1 35 ? 47.511 21.685 38.801 1.00 10.75 35 ILE B CA 1
ATOM 1289 C C . ILE B 1 35 ? 47.884 23.069 39.300 1.00 12.30 35 ILE B C 1
ATOM 1290 O O . ILE B 1 35 ? 48.772 23.211 40.134 1.00 12.15 35 ILE B O 1
ATOM 1295 N N . ASP B 1 36 ? 47.233 24.102 38.779 1.00 14.35 36 ASP B N 1
ATOM 1296 C CA . ASP B 1 36 ? 47.552 25.430 39.274 1.00 16.74 36 ASP B CA 1
ATOM 1297 C C . ASP B 1 36 ? 46.597 25.707 40.419 1.00 17.80 36 ASP B C 1
ATOM 1298 O O . ASP B 1 36 ? 45.609 24.992 40.600 1.00 18.87 36 ASP B O 1
ATOM 1303 N N . ARG B 1 37 ? 46.886 26.730 41.212 1.00 19.18 37 ARG B N 1
ATOM 1304 C CA . ARG B 1 37 ? 46.029 27.015 42.349 1.00 21.05 37 ARG B CA 1
ATOM 1305 C C . ARG B 1 37 ? 44.611 27.440 41.966 1.00 20.92 37 ARG B C 1
ATOM 1306 O O . ARG B 1 37 ? 43.753 27.609 42.831 1.00 24.25 37 ARG B O 1
ATOM 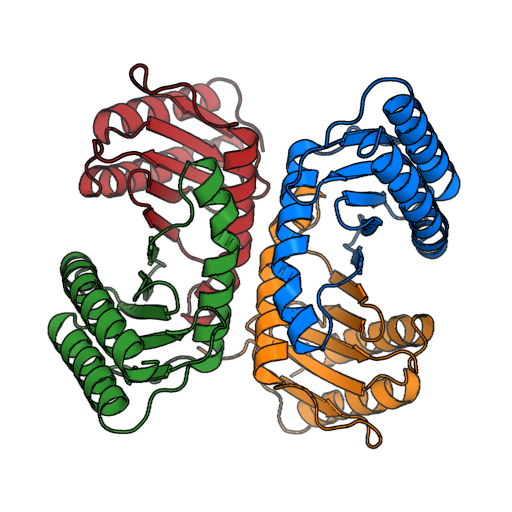1314 N N . LYS B 1 38 ? 44.361 27.599 40.667 1.00 21.79 38 LYS B N 1
ATOM 1315 C CA . LYS B 1 38 ? 43.034 27.968 40.184 1.00 19.68 38 LYS B CA 1
ATOM 1316 C C . LYS B 1 38 ? 42.220 26.733 39.789 1.00 20.77 38 LYS B C 1
ATOM 1317 O O . LYS B 1 38 ? 41.037 26.838 39.465 1.00 21.82 38 LYS B O 1
ATOM 1323 N N . GLY B 1 39 ? 42.859 25.566 39.793 1.00 16.98 39 GLY B N 1
ATOM 1324 C CA . GLY B 1 39 ? 42.146 24.347 39.446 1.00 17.08 39 GLY B CA 1
ATOM 1325 C C . GLY B 1 39 ? 42.422 23.758 38.072 1.00 14.22 39 GLY B C 1
ATOM 1326 O O . GLY B 1 39 ? 41.964 22.659 37.766 1.00 15.95 39 GLY B O 1
ATOM 1327 N N . PHE B 1 40 ? 43.161 24.472 37.233 1.00 13.61 40 PHE B N 1
ATOM 1328 C CA . PHE B 1 40 ? 43.457 23.952 35.901 1.00 13.03 40 PHE B CA 1
ATOM 1329 C C . PHE B 1 40 ? 44.489 22.834 35.981 1.00 11.69 40 PHE B C 1
ATOM 1330 O O . PHE B 1 40 ? 45.432 22.914 36.766 1.00 13.52 40 PHE B O 1
ATOM 1338 N N . VAL B 1 41 ? 44.307 21.793 35.171 1.00 11.71 41 VAL B N 1
ATOM 1339 C CA . VAL B 1 41 ? 45.265 20.692 35.149 1.00 11.34 41 VAL B CA 1
ATOM 1340 C C . VAL B 1 41 ? 46.362 21.077 34.162 1.00 12.49 41 VAL B C 1
ATOM 1341 O O . VAL B 1 41 ? 46.091 21.313 32.982 1.00 14.37 41 VAL B O 1
ATOM 1345 N N . LEU B 1 42 ? 47.596 21.151 34.647 1.00 11.67 42 LEU B N 1
ATOM 1346 C CA . LEU B 1 42 ? 48.728 21.531 33.808 1.00 13.78 42 LEU B CA 1
ATOM 1347 C C . LEU B 1 42 ? 49.369 20.321 33.145 1.00 12.66 42 LEU B C 1
ATOM 1348 O O . LEU B 1 42 ? 49.896 20.416 32.038 1.00 14.47 42 LEU B O 1
ATOM 1353 N N . ALA B 1 43 ? 49.335 19.185 33.835 1.00 11.90 43 ALA B N 1
ATOM 1354 C CA . ALA B 1 43 ? 49.894 17.936 33.322 1.00 11.04 43 ALA B CA 1
ATOM 1355 C C . ALA B 1 43 ? 49.375 16.815 34.214 1.00 11.19 43 ALA B C 1
ATOM 1356 O O . ALA B 1 43 ? 49.165 17.018 35.413 1.00 10.32 43 ALA B O 1
ATOM 1358 N N . HIS B 1 44 ? 49.145 15.641 33.638 1.00 10.35 44 HIS B N 1
ATOM 1359 C CA . HIS B 1 44 ? 48.657 14.516 34.425 1.00 10.10 44 HIS B CA 1
ATOM 1360 C C . HIS B 1 44 ? 49.066 13.196 33.800 1.00 10.27 44 HIS B C 1
ATOM 1361 O O . HIS B 1 44 ? 49.153 13.076 32.579 1.00 11.84 44 HIS B O 1
ATOM 1368 N N . LYS B 1 45 ? 49.337 12.215 34.655 1.00 10.13 45 LYS B N 1
ATOM 1369 C CA . LYS B 1 45 ? 49.718 10.882 34.215 1.00 9.83 45 LYS B CA 1
ATOM 1370 C C . LYS B 1 45 ? 49.049 9.860 35.115 1.00 9.79 45 LYS B C 1
ATOM 1371 O O . LYS B 1 45 ? 48.832 10.110 36.305 1.00 9.75 45 LYS B O 1
ATOM 1377 N N . GLU B 1 46 ? 48.711 8.713 34.540 1.00 10.10 46 GLU B N 1
ATOM 1378 C CA . GLU B 1 46 ? 48.040 7.656 35.282 1.00 10.55 46 GLU B CA 1
ATOM 1379 C C . GLU B 1 46 ? 48.848 6.379 35.211 1.00 11.08 46 GLU B C 1
ATOM 1380 O O . GLU B 1 46 ? 49.521 6.120 34.212 1.00 13.47 46 GLU B O 1
ATOM 1386 N N . ALA B 1 47 ? 48.793 5.583 36.273 1.00 11.00 47 ALA B N 1
ATOM 1387 C CA . ALA B 1 47 ? 49.521 4.318 36.291 1.00 11.56 47 ALA B CA 1
ATOM 1388 C C . ALA B 1 47 ? 48.891 3.390 35.263 1.00 13.53 47 ALA B C 1
ATOM 1389 O O . ALA B 1 47 ? 47.673 3.330 35.140 1.00 14.07 47 ALA B O 1
ATOM 1391 N N . LEU B 1 48 ? 49.727 2.660 34.531 1.00 16.94 48 LEU B N 1
ATOM 1392 C CA . LEU B 1 48 ? 49.233 1.753 33.505 1.00 19.52 48 LEU B CA 1
ATOM 1393 C C . LEU B 1 48 ? 48.268 0.700 34.045 1.00 18.81 48 LEU B C 1
ATOM 1394 O O . LEU B 1 48 ? 47.357 0.265 33.344 1.00 20.18 48 LEU B O 1
ATOM 1399 N N . TRP B 1 49 ? 48.458 0.308 35.301 1.00 16.02 49 TRP B N 1
ATOM 1400 C CA . TRP B 1 49 ? 47.621 -0.711 35.922 1.00 15.93 49 TRP B CA 1
ATOM 1401 C C . TRP B 1 49 ? 46.311 -0.186 36.495 1.00 15.23 49 TRP B C 1
ATOM 1402 O O . TRP B 1 49 ? 45.378 -0.949 36.739 1.00 15.70 49 TRP B O 1
ATOM 1413 N N . ALA B 1 50 ? 46.243 1.120 36.718 1.00 15.18 50 ALA B N 1
ATOM 1414 C CA . ALA B 1 50 ? 45.062 1.717 37.323 1.00 15.54 50 ALA B CA 1
ATOM 1415 C C . ALA B 1 50 ? 43.840 1.836 36.426 1.00 16.06 50 ALA B C 1
ATOM 1416 O O . ALA B 1 50 ? 43.954 1.958 35.207 1.00 16.84 50 ALA B O 1
ATOM 1418 N N . PRO B 1 51 ? 42.643 1.788 37.029 1.00 15.58 51 PRO B N 1
ATOM 1419 C CA . PRO B 1 51 ? 41.415 1.907 36.244 1.00 16.97 51 PRO B CA 1
ATOM 1420 C C . PRO B 1 51 ? 41.237 3.362 35.836 1.00 17.13 51 PRO B C 1
ATOM 1421 O O . PRO B 1 51 ? 42.018 4.231 36.241 1.00 16.01 51 PRO B O 1
ATOM 1425 N N . LYS B 1 52 ? 40.222 3.621 35.021 1.00 17.08 52 LYS B N 1
ATOM 1426 C CA . LYS B 1 52 ? 39.934 4.975 34.580 1.00 18.08 52 LYS B CA 1
ATOM 1427 C C . LYS B 1 52 ? 39.787 5.834 35.833 1.00 16.20 52 LYS B C 1
ATOM 1428 O O . LYS B 1 52 ? 39.085 5.458 36.770 1.00 16.97 52 LYS B O 1
ATOM 1434 N N . PRO B 1 53 ? 40.457 6.994 35.870 1.00 15.38 53 PRO B N 1
ATOM 1435 C CA . PRO B 1 53 ? 40.351 7.852 37.050 1.00 14.35 53 PRO B CA 1
ATOM 1436 C C . PRO B 1 53 ? 39.035 8.601 37.104 1.00 16.09 53 PRO B C 1
ATOM 1437 O O . PRO B 1 53 ? 38.288 8.639 36.128 1.00 16.22 53 PRO B O 1
ATOM 1441 N N . PRO B 1 54 ? 38.714 9.175 38.268 1.00 15.64 54 PRO B N 1
ATOM 1442 C CA . PRO B 1 54 ? 37.466 9.931 38.357 1.00 15.30 54 PRO B CA 1
ATOM 1443 C C . PRO B 1 54 ? 37.753 11.162 37.498 1.00 15.26 54 PRO B C 1
ATOM 1444 O O . PRO B 1 54 ? 38.905 11.403 37.134 1.00 14.69 54 PRO B O 1
ATOM 1448 N N . PRO B 1 55 ? 36.727 11.950 37.148 1.00 14.09 55 PRO B N 1
ATOM 1449 C CA . PRO B 1 55 ? 36.974 13.139 36.322 1.00 14.85 55 PRO B CA 1
ATOM 1450 C C . PRO B 1 55 ? 38.124 13.967 36.894 1.00 13.42 55 PRO B C 1
ATOM 1451 O O . PRO B 1 55 ? 38.008 14.531 37.981 1.00 13.09 55 PRO B O 1
ATOM 1455 N N . LEU B 1 56 ? 39.225 14.057 36.157 1.00 11.92 56 LEU B N 1
ATOM 1456 C CA . LEU B 1 56 ? 40.388 14.787 36.649 1.00 11.90 56 LEU B CA 1
ATOM 1457 C C . LEU B 1 56 ? 40.184 16.284 36.777 1.00 12.49 56 LEU B C 1
ATOM 1458 O O . LEU B 1 56 ? 40.779 16.916 37.650 1.00 12.20 56 LEU B O 1
ATOM 1463 N N . ASP B 1 57 ? 39.357 16.861 35.910 1.00 13.32 57 ASP B N 1
ATOM 1464 C CA . ASP B 1 57 ? 39.105 18.290 36.008 1.00 12.20 57 ASP B CA 1
ATOM 1465 C C . ASP B 1 57 ? 38.327 18.574 37.295 1.00 11.35 57 ASP B C 1
ATOM 1466 O O . ASP B 1 57 ? 38.607 19.548 37.989 1.00 11.96 57 ASP B O 1
ATOM 1471 N N . THR B 1 58 ? 37.381 17.702 37.629 1.00 11.20 58 THR B N 1
ATOM 1472 C CA . THR B 1 58 ? 36.612 17.869 38.856 1.00 10.87 58 THR B CA 1
ATOM 1473 C C . THR B 1 58 ? 37.536 17.668 40.060 1.00 10.96 58 THR B C 1
ATOM 1474 O O . THR B 1 58 ? 37.466 18.416 41.035 1.00 11.22 58 THR B O 1
ATOM 1478 N N . LEU B 1 59 ? 38.412 16.667 39.988 1.00 10.66 59 LEU B N 1
ATOM 1479 C CA . LEU B 1 59 ? 39.345 16.412 41.082 1.00 10.37 59 LEU B CA 1
ATOM 1480 C C . LEU B 1 59 ? 40.206 17.649 41.327 1.00 10.58 59 LEU B C 1
ATOM 1481 O O . LEU B 1 59 ? 40.363 18.097 42.464 1.00 11.19 59 LEU B O 1
ATOM 1486 N N . ALA B 1 60 ? 40.761 18.199 40.251 1.00 10.08 60 ALA B N 1
ATOM 1487 C CA . ALA B 1 60 ? 41.611 19.382 40.335 1.00 9.58 60 ALA B CA 1
ATOM 1488 C C . ALA B 1 60 ? 40.848 20.579 40.901 1.00 10.72 60 ALA B C 1
ATOM 1489 O O . ALA B 1 60 ? 41.378 21.332 41.717 1.00 11.31 60 ALA B O 1
ATOM 1491 N N . THR B 1 61 ? 39.605 20.748 40.465 1.00 10.61 61 THR B N 1
ATOM 1492 C CA . THR B 1 61 ? 38.779 21.847 40.950 1.00 11.56 61 THR B CA 1
ATOM 1493 C C . THR B 1 61 ? 38.569 21.718 42.456 1.00 11.04 61 THR B C 1
ATOM 1494 O O . THR B 1 61 ? 38.719 22.692 43.195 1.00 10.89 61 THR B O 1
ATOM 1498 N N . LEU B 1 62 ? 38.230 20.514 42.908 1.00 10.51 62 LEU B N 1
ATOM 1499 C CA . LEU B 1 62 ? 38.005 20.282 44.332 1.00 9.87 62 LEU B CA 1
ATOM 1500 C C . LEU B 1 62 ? 39.281 20.484 45.141 1.00 10.17 62 LEU B C 1
ATOM 1501 O O . LEU B 1 62 ? 39.238 21.015 46.250 1.00 10.57 62 LEU B O 1
ATOM 1506 N N . VAL B 1 63 ? 40.419 20.051 44.605 1.00 10.31 63 VAL B N 1
ATOM 1507 C CA . VAL B 1 63 ? 41.673 20.246 45.320 1.00 9.28 63 VAL B CA 1
ATOM 1508 C C . VAL B 1 63 ? 41.966 21.740 45.429 1.00 10.39 63 VAL B C 1
ATOM 1509 O O . VAL B 1 63 ? 42.408 22.213 46.476 1.00 10.86 63 VAL B O 1
ATOM 1513 N N . ALA B 1 64 ? 41.688 22.482 44.358 1.00 11.73 64 ALA B N 1
ATOM 1514 C CA . ALA B 1 64 ? 41.909 23.926 44.345 1.00 13.19 64 ALA B CA 1
ATOM 1515 C C . ALA B 1 64 ? 40.966 24.607 45.338 1.00 12.77 64 ALA B C 1
ATOM 1516 O O . ALA B 1 64 ? 41.368 25.520 46.063 1.00 13.37 64 ALA B O 1
ATOM 1518 N N . GLY B 1 65 ? 39.715 24.160 45.363 1.00 12.10 65 GLY B N 1
ATOM 1519 C CA . GLY B 1 65 ? 38.751 24.728 46.289 1.00 12.87 65 GLY B CA 1
ATOM 1520 C C . GLY B 1 65 ? 39.221 24.503 47.716 1.00 12.32 65 GLY B C 1
ATOM 1521 O O . GLY B 1 65 ? 39.140 25.398 48.558 1.00 13.11 65 GLY B O 1
ATOM 1522 N N . ASN B 1 66 ? 39.721 23.300 47.988 1.00 12.35 66 ASN B N 1
ATOM 1523 C CA . ASN B 1 66 ? 40.212 22.949 49.318 1.00 12.43 66 ASN B CA 1
ATOM 1524 C C . ASN B 1 66 ? 41.409 23.806 49.716 1.00 11.87 66 ASN B C 1
ATOM 1525 O O . ASN B 1 66 ? 41.498 24.277 50.855 1.00 12.32 66 ASN B O 1
ATOM 1530 N N . ALA B 1 67 ? 42.335 24.001 48.780 1.00 11.38 67 ALA B N 1
ATOM 1531 C CA . ALA B 1 67 ? 43.527 24.796 49.044 1.00 12.11 67 ALA B CA 1
ATOM 1532 C C . ALA B 1 67 ? 43.160 26.215 49.465 1.00 12.01 67 ALA B C 1
ATOM 1533 O O . ALA B 1 67 ? 43.869 26.841 50.255 1.00 13.46 67 ALA B O 1
ATOM 1535 N N . ALA B 1 68 ? 42.062 26.733 48.931 1.00 12.04 68 ALA B N 1
ATOM 1536 C CA . ALA B 1 68 ? 41.640 28.072 49.303 1.00 12.76 68 ALA B CA 1
ATOM 1537 C C . ALA B 1 68 ? 40.992 28.031 50.684 1.00 12.61 68 ALA B C 1
ATOM 1538 O O . ALA B 1 68 ? 41.315 28.832 51.558 1.00 13.43 68 ALA B O 1
ATOM 1540 N N . ALA B 1 69 ? 40.098 27.067 50.873 1.00 12.52 69 ALA B N 1
ATOM 1541 C CA . ALA B 1 69 ? 39.357 26.919 52.119 1.00 11.67 69 ALA B CA 1
ATOM 1542 C C . ALA B 1 69 ? 40.163 26.689 53.392 1.00 12.09 69 ALA B C 1
ATOM 1543 O O . ALA B 1 69 ? 39.815 27.222 54.448 1.00 14.48 69 ALA B O 1
ATOM 1545 N N . THR B 1 70 ? 41.231 25.904 53.312 1.00 12.28 70 THR B N 1
ATOM 1546 C CA . THR B 1 70 ? 42.017 25.613 54.508 1.00 11.77 70 THR B CA 1
ATOM 1547 C C . THR B 1 70 ? 42.897 26.760 54.989 1.00 13.23 70 THR B C 1
ATOM 1548 O O . THR B 1 70 ? 43.544 26.646 56.027 1.00 13.82 70 THR B O 1
ATOM 1552 N N . GLN B 1 71 ? 42.920 27.869 54.260 1.00 13.69 71 GLN B N 1
ATOM 1553 C CA . GLN B 1 71 ? 43.763 28.982 54.672 1.00 13.48 71 GLN B CA 1
ATOM 1554 C C . GLN B 1 71 ? 43.315 29.670 55.961 1.00 13.08 71 GLN B C 1
ATOM 1555 O O . GLN B 1 71 ? 44.126 30.294 56.636 1.00 13.98 71 GLN B O 1
ATOM 1561 N N . ALA B 1 72 ? 42.040 29.545 56.317 1.00 14.55 72 ALA B N 1
ATOM 1562 C CA . ALA B 1 72 ? 41.561 30.147 57.564 1.00 14.06 72 ALA B CA 1
ATOM 1563 C C . ALA B 1 72 ? 42.229 29.397 58.723 1.00 13.83 72 ALA B C 1
ATOM 1564 O O . ALA B 1 72 ? 42.771 30.009 59.652 1.00 13.90 72 ALA B O 1
ATOM 1566 N N . LEU B 1 73 ? 42.188 28.068 58.656 1.00 13.61 73 LEU B N 1
ATOM 1567 C CA . LEU B 1 73 ? 42.810 27.224 59.672 1.00 13.08 73 LEU B CA 1
ATOM 1568 C C . LEU B 1 73 ? 44.306 27.505 59.718 1.00 11.79 73 LEU B C 1
ATOM 1569 O O . LEU B 1 73 ? 44.895 27.603 60.793 1.00 12.50 73 LEU B O 1
ATOM 1574 N N . ALA B 1 74 ? 44.921 27.627 58.545 1.00 11.41 74 ALA B N 1
ATOM 1575 C CA . ALA B 1 74 ? 46.351 27.889 58.473 1.00 11.33 74 ALA B CA 1
ATOM 1576 C C . ALA B 1 74 ? 46.696 29.189 59.188 1.00 11.79 74 ALA B C 1
ATOM 1577 O O . ALA B 1 74 ? 47.612 29.229 60.012 1.00 12.20 74 ALA B O 1
ATOM 1579 N N . LYS B 1 75 ? 45.957 30.247 58.868 1.00 13.41 75 LYS B N 1
ATOM 1580 C CA . LYS B 1 75 ? 46.191 31.554 59.473 1.00 13.69 75 LYS B CA 1
ATOM 1581 C C . LYS B 1 75 ? 46.044 31.499 60.987 1.00 13.84 75 LYS B C 1
ATOM 1582 O O . LYS B 1 75 ? 46.820 32.117 61.721 1.00 14.62 75 LYS B O 1
ATOM 1588 N N . LEU B 1 76 ? 45.047 30.755 61.454 1.00 12.86 76 LEU B N 1
ATOM 1589 C CA . LEU B 1 76 ? 44.813 30.633 62.890 1.00 12.38 76 LEU B CA 1
ATOM 1590 C C . LEU B 1 76 ? 46.032 30.025 63.573 1.00 13.38 76 LEU B C 1
ATOM 1591 O O . LEU B 1 76 ? 46.352 30.370 64.716 1.00 14.64 76 LEU B O 1
ATOM 1596 N N . LEU B 1 77 ? 46.710 29.122 62.868 1.00 14.36 77 LEU B N 1
ATOM 1597 C CA . LEU B 1 77 ? 47.897 28.465 63.406 1.00 15.56 77 LEU B CA 1
ATOM 1598 C C . LEU B 1 77 ? 49.184 29.231 63.095 1.00 15.62 77 LEU B C 1
ATOM 1599 O O . LEU B 1 77 ? 50.283 28.716 63.300 1.00 17.61 77 LEU B O 1
ATOM 1604 N N . GLY B 1 78 ? 49.041 30.455 62.592 1.00 15.53 78 GLY B N 1
ATOM 1605 C CA . GLY B 1 78 ? 50.198 31.283 62.287 1.00 16.16 78 GLY B CA 1
ATOM 1606 C C . GLY B 1 78 ? 50.901 31.005 60.973 1.00 16.51 78 GLY B C 1
ATOM 1607 O O . GLY B 1 78 ? 52.016 31.480 60.750 1.00 18.93 78 GLY B O 1
ATOM 1608 N N . GLU B 1 79 ? 50.246 30.247 60.099 1.00 13.99 79 GLU B N 1
ATOM 1609 C CA . GLU B 1 79 ? 50.797 29.890 58.793 1.00 16.71 79 GLU B CA 1
ATOM 1610 C C . GLU B 1 79 ? 50.080 30.669 57.693 1.00 16.25 79 GLU B C 1
ATOM 1611 O O . GLU B 1 79 ? 48.928 31.064 57.857 1.00 19.16 79 GLU B O 1
ATOM 1617 N N . ALA B 1 80 ? 50.759 30.887 56.572 1.00 17.26 80 ALA B N 1
ATOM 1618 C CA . ALA B 1 80 ? 50.135 31.580 55.452 1.00 16.53 80 ALA B CA 1
ATOM 1619 C C . ALA B 1 80 ? 49.165 30.581 54.821 1.00 16.92 80 ALA B C 1
ATOM 1620 O O . ALA B 1 80 ? 48.063 30.932 54.404 1.00 18.03 80 ALA B O 1
ATOM 1622 N N . ARG B 1 81 ? 49.596 29.325 54.767 1.00 14.99 81 ARG B N 1
ATOM 1623 C CA . ARG B 1 81 ? 48.786 28.252 54.215 1.00 15.31 81 ARG B CA 1
ATOM 1624 C C . ARG B 1 81 ? 49.497 26.935 54.485 1.00 13.47 81 ARG B C 1
ATOM 1625 O O . ARG B 1 81 ? 50.669 26.923 54.858 1.00 15.79 81 ARG B O 1
ATOM 1633 N N . PHE B 1 82 ? 48.782 25.827 54.332 1.00 13.40 82 PHE B N 1
ATOM 1634 C CA . PHE B 1 82 ? 49.399 24.527 54.544 1.00 13.54 82 PHE B CA 1
ATOM 1635 C C . PHE B 1 82 ? 50.113 24.147 53.260 1.00 14.64 82 PHE B C 1
ATOM 1636 O O . PHE B 1 82 ? 49.560 24.285 52.172 1.00 19.52 82 PHE B O 1
ATOM 1644 N N . GLN B 1 83 ? 51.346 23.677 53.388 1.00 14.42 83 GLN B N 1
ATOM 1645 C CA . GLN B 1 83 ? 52.122 23.287 52.220 1.00 15.74 83 GLN B CA 1
ATOM 1646 C C . GLN B 1 83 ? 51.852 21.850 51.802 1.00 14.95 83 GLN B C 1
ATOM 1647 O O . GLN B 1 83 ? 51.771 21.552 50.614 1.00 17.05 83 GLN B O 1
ATOM 1653 N N . GLU B 1 84 ? 51.702 20.966 52.783 1.00 13.77 84 GLU B N 1
ATOM 1654 C CA . GLU B 1 84 ? 51.472 19.552 52.522 1.00 13.13 84 GLU B CA 1
ATOM 1655 C C . GLU B 1 84 ? 50.209 19.082 53.231 1.00 13.27 84 GLU B C 1
ATOM 1656 O O . GLU B 1 84 ? 49.973 19.432 54.386 1.00 13.21 84 GLU B O 1
ATOM 1662 N N . GLU B 1 85 ? 49.399 18.287 52.539 1.00 11.37 85 GLU B N 1
ATOM 1663 C CA . GLU B 1 85 ? 48.167 17.768 53.113 1.00 12.23 85 GLU B CA 1
ATOM 1664 C C . GLU B 1 85 ? 47.936 16.325 52.701 1.00 10.63 85 GLU B C 1
ATOM 1665 O O . GLU B 1 85 ? 48.166 15.958 51.548 1.00 11.27 85 GLU B O 1
ATOM 1671 N N . VAL B 1 86 ? 47.479 15.509 53.645 1.00 11.04 86 VAL B N 1
ATOM 1672 C CA . VAL B 1 86 ? 47.170 14.111 53.365 1.00 10.49 86 VAL B CA 1
ATOM 1673 C C . VAL B 1 86 ? 45.758 13.829 53.869 1.00 11.20 86 VAL B C 1
ATOM 1674 O O . VAL B 1 86 ? 45.428 14.157 55.007 1.00 11.68 86 VAL B O 1
ATOM 1678 N N . HIS B 1 87 ? 44.921 13.255 53.008 1.00 9.82 87 HIS B N 1
ATOM 1679 C CA . HIS B 1 87 ? 43.544 12.902 53.362 1.00 9.88 87 HIS B CA 1
ATOM 1680 C C . HIS B 1 87 ? 43.428 11.407 53.137 1.00 10.93 87 HIS B C 1
ATOM 1681 O O . HIS B 1 87 ? 43.673 10.915 52.030 1.00 10.42 87 HIS B O 1
ATOM 1688 N N . GLN B 1 88 ? 43.052 10.685 54.185 1.00 10.73 88 GLN B N 1
ATOM 1689 C CA . GLN B 1 88 ? 42.966 9.237 54.112 1.00 11.48 88 GLN B CA 1
ATOM 1690 C C . GLN B 1 88 ? 41.582 8.677 54.381 1.00 11.54 88 GLN B C 1
ATOM 1691 O O . GLN B 1 88 ? 40.974 8.974 55.409 1.00 12.13 88 GLN B O 1
ATOM 1697 N N . GLY B 1 89 ? 41.098 7.864 53.448 1.00 12.13 89 GLY B N 1
ATOM 1698 C CA . GLY B 1 89 ? 39.813 7.212 53.615 1.00 14.32 89 GLY B CA 1
ATOM 1699 C C . GLY B 1 89 ? 40.093 5.774 54.022 1.00 15.56 89 GLY B C 1
ATOM 1700 O O . GLY B 1 89 ? 41.194 5.460 54.476 1.00 17.51 89 GLY B O 1
ATOM 1701 N N . GLU B 1 90 ? 39.111 4.893 53.859 1.00 16.66 90 GLU B N 1
ATOM 1702 C CA . GLU B 1 90 ? 39.291 3.492 54.219 1.00 19.24 90 GLU B CA 1
ATOM 1703 C C . GLU B 1 90 ? 40.233 2.805 53.243 1.00 18.67 90 GLU B C 1
ATOM 1704 O O . GLU B 1 90 ? 41.063 1.987 53.639 1.00 20.97 90 GLU B O 1
ATOM 1710 N N . ARG B 1 91 ? 40.103 3.149 51.967 1.00 19.02 91 ARG B N 1
ATOM 1711 C CA . ARG B 1 91 ? 40.929 2.550 50.929 1.00 20.65 91 ARG B CA 1
ATOM 1712 C C . ARG B 1 91 ? 41.711 3.593 50.137 1.00 18.78 91 ARG B C 1
ATOM 1713 O O . ARG B 1 91 ? 42.906 3.426 49.881 1.00 21.30 91 ARG B O 1
ATOM 1721 N N . MET B 1 92 ? 41.030 4.670 49.760 1.00 15.17 92 MET B N 1
ATOM 1722 C CA . MET B 1 92 ? 41.635 5.733 48.965 1.00 13.96 92 MET B CA 1
ATOM 1723 C C . MET B 1 92 ? 42.248 6.860 49.784 1.00 13.85 92 MET B C 1
ATOM 1724 O O . MET B 1 92 ? 41.729 7.230 50.836 1.00 14.41 92 MET B O 1
ATOM 1729 N N . GLY B 1 93 ? 43.344 7.408 49.265 1.00 11.03 93 GLY B N 1
ATOM 1730 C CA . GLY B 1 93 ? 44.036 8.507 49.909 1.00 11.54 93 GLY B CA 1
ATOM 1731 C C . GLY B 1 93 ? 44.404 9.586 48.905 1.00 9.70 93 GLY B C 1
ATOM 1732 O O . GLY B 1 93 ? 44.453 9.350 47.689 1.00 9.47 93 GLY B O 1
ATOM 1733 N N . LEU B 1 94 ? 44.668 10.778 49.425 1.00 9.32 94 LEU B N 1
ATOM 1734 C CA . LEU B 1 94 ? 45.026 11.927 48.609 1.00 9.69 94 LEU B CA 1
ATOM 1735 C C . LEU B 1 94 ? 46.202 12.656 49.243 1.00 10.59 94 LEU B C 1
ATOM 1736 O O . LEU B 1 94 ? 46.184 12.959 50.434 1.00 11.13 94 LEU B O 1
ATOM 1741 N N . TYR B 1 95 ? 47.230 12.914 48.444 1.00 9.05 95 TYR B N 1
ATOM 1742 C CA . TYR B 1 95 ? 48.415 13.636 48.891 1.00 8.52 95 TYR B CA 1
ATOM 1743 C C . TYR B 1 95 ? 48.523 14.883 48.029 1.00 10.58 95 TYR B C 1
ATOM 1744 O O . TYR B 1 95 ? 48.494 14.798 46.801 1.00 10.53 95 TYR B O 1
ATOM 1753 N N . VAL B 1 96 ? 48.633 16.039 48.672 1.00 8.42 96 VAL B N 1
ATOM 1754 C CA . VAL B 1 96 ? 48.772 17.298 47.959 1.00 9.39 96 VAL B CA 1
ATOM 1755 C C . VAL B 1 96 ? 49.944 18.065 48.557 1.00 9.68 96 VAL B C 1
ATOM 1756 O O . VAL B 1 96 ? 50.061 18.180 49.778 1.00 10.45 96 VAL B O 1
ATOM 1760 N N . ASP B 1 97 ? 50.819 18.582 47.702 1.00 9.92 97 ASP B N 1
ATOM 1761 C CA . ASP B 1 97 ? 51.964 19.339 48.181 1.00 10.70 97 ASP B CA 1
ATOM 1762 C C . ASP B 1 97 ? 52.221 20.498 47.230 1.00 12.77 97 ASP B C 1
ATOM 1763 O O . ASP B 1 97 ? 52.016 20.385 46.023 1.00 13.59 97 ASP B O 1
ATOM 1768 N N . GLU B 1 98 ? 52.642 21.625 47.785 1.00 12.81 98 GLU B N 1
ATOM 1769 C CA . GLU B 1 98 ? 52.926 22.793 46.973 1.00 15.21 98 GLU B CA 1
ATOM 1770 C C . GLU B 1 98 ? 54.092 22.544 46.034 1.00 15.25 98 GLU B C 1
ATOM 1771 O O . GLU B 1 98 ? 55.117 21.980 46.429 1.00 17.38 98 GLU B O 1
ATOM 1777 N N . ALA B 1 99 ? 53.922 22.958 44.784 1.00 15.56 99 ALA B N 1
ATOM 1778 C CA . ALA B 1 99 ? 54.966 22.834 43.773 1.00 16.62 99 ALA B CA 1
ATOM 1779 C C . ALA B 1 99 ? 55.234 24.277 43.371 1.00 18.45 99 ALA B C 1
ATOM 1780 O O . ALA B 1 99 ? 54.813 24.734 42.309 1.00 19.84 99 ALA B O 1
ATOM 1782 N N . GLY B 1 100 ? 55.928 24.996 44.243 1.00 19.66 100 GLY B N 1
ATOM 1783 C CA . GLY B 1 100 ? 56.202 26.390 43.971 1.00 20.30 100 GLY B CA 1
ATOM 1784 C C . GLY B 1 100 ? 55.037 27.201 44.497 1.00 20.76 100 GLY B C 1
ATOM 1785 O O . GLY B 1 100 ? 54.114 26.658 45.106 1.00 21.66 100 GLY B O 1
ATOM 1786 N N . GLU B 1 101 ? 55.056 28.502 44.246 1.00 21.56 101 GLU B N 1
ATOM 1787 C CA . GLU B 1 101 ? 54.004 29.375 44.735 1.00 21.92 101 GLU B CA 1
ATOM 1788 C C . GLU B 1 101 ? 52.673 29.313 43.997 1.00 20.09 101 GLU B C 1
ATOM 1789 O O . GLU B 1 101 ? 51.646 29.694 44.552 1.00 20.41 101 GLU B O 1
ATOM 1795 N N . HIS B 1 102 ? 52.672 28.821 42.763 1.00 18.06 102 HIS B N 1
ATOM 1796 C CA . HIS B 1 102 ? 51.431 28.806 41.999 1.00 17.48 102 HIS B CA 1
ATOM 1797 C C . HIS B 1 102 ? 50.911 27.467 41.505 1.00 16.70 102 HIS B C 1
ATOM 1798 O O . HIS B 1 102 ? 49.995 27.434 40.684 1.00 17.21 102 HIS B O 1
ATOM 1805 N N . ALA B 1 103 ? 51.472 26.368 41.994 1.00 13.56 103 ALA B N 1
ATOM 1806 C CA . ALA B 1 103 ? 51.007 25.061 41.549 1.00 11.96 103 ALA B CA 1
ATOM 1807 C C . ALA B 1 103 ? 50.976 24.051 42.687 1.00 10.37 103 ALA B C 1
ATOM 1808 O O . ALA B 1 103 ? 51.562 24.271 43.745 1.00 11.93 103 ALA B O 1
ATOM 1810 N N . LEU B 1 104 ? 50.286 22.942 42.446 1.00 9.98 104 LEU B N 1
ATOM 1811 C CA . LEU B 1 104 ? 50.136 21.886 43.437 1.00 10.24 104 LEU B CA 1
ATOM 1812 C C . LEU B 1 104 ? 50.328 20.517 42.809 1.00 10.17 104 LEU B C 1
ATOM 1813 O O . LEU B 1 104 ? 49.841 20.264 41.706 1.00 10.63 104 LEU B O 1
ATOM 1818 N N . LEU B 1 105 ? 51.040 19.646 43.515 1.00 10.22 105 LEU B N 1
ATOM 1819 C CA . LEU B 1 105 ? 51.234 18.270 43.073 1.00 9.56 105 LEU B CA 1
ATOM 1820 C C . LEU B 1 105 ? 50.131 17.478 43.765 1.00 10.23 105 LEU B C 1
ATOM 1821 O O . LEU B 1 105 ? 49.918 17.636 44.967 1.00 10.93 105 LEU B O 1
ATOM 1826 N N . VAL B 1 106 ? 49.432 16.641 43.012 1.00 9.37 106 VAL B N 1
ATOM 1827 C CA . VAL B 1 106 ? 48.354 15.827 43.562 1.00 8.98 106 VAL B CA 1
ATOM 1828 C C . VAL B 1 106 ? 48.601 14.351 43.254 1.00 9.04 106 VAL B C 1
ATOM 1829 O O . VAL B 1 106 ? 48.862 13.990 42.111 1.00 9.08 106 VAL B O 1
ATOM 1833 N N . LEU B 1 107 ? 48.552 13.507 44.281 1.00 9.33 107 LEU B N 1
ATOM 1834 C CA . LEU B 1 107 ? 48.710 12.069 44.087 1.00 7.78 107 LEU B CA 1
ATOM 1835 C C . LEU B 1 107 ? 47.495 11.385 44.687 1.00 8.41 107 LEU B C 1
ATOM 1836 O O . LEU B 1 107 ? 47.129 11.650 45.832 1.00 9.22 107 LEU B O 1
ATOM 1841 N N . VAL B 1 108 ? 46.855 10.529 43.901 1.00 8.57 108 VAL B N 1
ATOM 1842 C CA . VAL B 1 108 ? 45.702 9.763 44.366 1.00 9.07 108 VAL B CA 1
ATOM 1843 C C . VAL B 1 108 ? 46.224 8.341 44.492 1.00 9.66 108 VAL B C 1
ATOM 1844 O O . VAL B 1 108 ? 46.818 7.806 43.549 1.00 9.25 108 VAL B O 1
ATOM 1848 N N . PHE B 1 109 ? 46.006 7.725 45.648 1.00 9.31 109 PHE B N 1
ATOM 1849 C CA . PHE B 1 109 ? 46.528 6.384 45.861 1.00 9.56 109 PHE B CA 1
ATOM 1850 C C . PHE B 1 109 ? 45.570 5.491 46.622 1.00 11.71 109 PHE B C 1
ATOM 1851 O O . PHE B 1 109 ? 44.602 5.966 47.216 1.00 13.05 109 PHE B O 1
ATOM 1859 N N . ASP B 1 110 ? 45.826 4.190 46.564 1.00 11.39 110 ASP B N 1
ATOM 1860 C CA . ASP B 1 110 ? 45.012 3.222 47.285 1.00 12.90 110 ASP B CA 1
ATOM 1861 C C . ASP B 1 110 ? 45.923 2.444 48.231 1.00 13.63 110 ASP B C 1
ATOM 1862 O O . ASP B 1 110 ? 47.056 2.866 48.492 1.00 13.50 110 ASP B O 1
ATOM 1867 N N . GLU B 1 111 ? 45.438 1.328 48.764 1.00 15.01 111 GLU B N 1
ATOM 1868 C CA . GLU B 1 111 ? 46.230 0.549 49.710 1.00 17.80 111 GLU B CA 1
ATOM 1869 C C . GLU B 1 111 ? 47.529 -0.022 49.158 1.00 16.17 111 GLU B C 1
ATOM 1870 O O . GLU B 1 111 ? 48.408 -0.409 49.927 1.00 17.36 111 GLU B O 1
ATOM 1876 N N . THR B 1 112 ? 47.666 -0.073 47.838 1.00 14.15 112 THR B N 1
ATOM 1877 C CA . THR B 1 112 ? 48.887 -0.625 47.263 1.00 14.18 112 THR B CA 1
ATOM 1878 C C . THR B 1 112 ? 50.038 0.372 47.182 1.00 13.65 112 THR B C 1
ATOM 1879 O O . THR B 1 112 ? 51.128 0.031 46.727 1.00 14.69 112 THR B O 1
ATOM 1883 N N . ALA B 1 113 ? 49.799 1.596 47.639 1.00 13.71 113 ALA B N 1
ATOM 1884 C CA . ALA B 1 113 ? 50.838 2.623 47.652 1.00 12.62 113 ALA B CA 1
ATOM 1885 C C . ALA B 1 113 ? 51.244 2.858 49.104 1.00 13.48 113 ALA B C 1
ATOM 1886 O O . ALA B 1 113 ? 50.479 3.431 49.886 1.00 12.99 113 ALA B O 1
ATOM 1888 N N . PRO B 1 114 ? 52.444 2.403 49.495 1.00 13.07 114 PRO B N 1
ATOM 1889 C CA . PRO B 1 114 ? 52.885 2.603 50.881 1.00 14.21 114 PRO B CA 1
ATOM 1890 C C . PRO B 1 114 ? 52.921 4.101 51.169 1.00 13.75 114 PRO B C 1
ATOM 1891 O O . PRO B 1 114 ? 53.530 4.859 50.418 1.00 13.15 114 PRO B O 1
ATOM 1895 N N . LEU B 1 115 ? 52.277 4.528 52.250 1.00 13.66 115 LEU B N 1
ATOM 1896 C CA . LEU B 1 115 ? 52.232 5.948 52.579 1.00 13.63 115 LEU B CA 1
ATOM 1897 C C . LEU B 1 115 ? 53.615 6.578 52.701 1.00 12.87 115 LEU B C 1
ATOM 1898 O O . LEU B 1 115 ? 53.820 7.711 52.275 1.00 13.80 115 LEU B O 1
ATOM 1903 N N . GLY B 1 116 ? 54.560 5.841 53.275 1.00 12.86 116 GLY B N 1
ATOM 1904 C CA . GLY B 1 116 ? 55.903 6.370 53.427 1.00 14.07 116 GLY B CA 1
ATOM 1905 C C . GLY B 1 116 ? 56.530 6.678 52.080 1.00 13.33 116 GLY B C 1
ATOM 1906 O O . GLY B 1 116 ? 57.266 7.655 51.934 1.00 14.41 116 GLY B O 1
ATOM 1907 N N . LYS B 1 117 ? 56.237 5.842 51.090 1.00 13.04 117 LYS B N 1
ATOM 1908 C CA . LYS B 1 117 ? 56.778 6.036 49.748 1.00 13.45 117 LYS B CA 1
ATOM 1909 C C . LYS B 1 117 ? 56.086 7.233 49.099 1.00 12.28 117 LYS B C 1
ATOM 1910 O O . LYS B 1 117 ? 56.717 8.048 48.423 1.00 11.72 117 LYS B O 1
ATOM 1916 N N . VAL B 1 118 ? 54.778 7.337 49.307 1.00 11.24 118 VAL B N 1
ATOM 1917 C CA . VAL B 1 118 ? 54.015 8.443 48.749 1.00 12.37 118 VAL B CA 1
ATOM 1918 C C . VAL B 1 118 ? 54.576 9.785 49.215 1.00 12.63 118 VAL B C 1
ATOM 1919 O O . VAL B 1 118 ? 54.795 10.691 48.411 1.00 12.83 118 VAL B O 1
ATOM 1923 N N . LYS B 1 119 ? 54.825 9.904 50.512 1.00 13.36 119 LYS B N 1
ATOM 1924 C CA . LYS B 1 119 ? 55.336 11.154 51.058 1.00 14.72 119 LYS B CA 1
ATOM 1925 C C . LYS B 1 119 ? 56.783 11.435 50.684 1.00 13.84 119 LYS B C 1
ATOM 1926 O O . LYS B 1 119 ? 57.147 12.581 50.398 1.00 14.86 119 LYS B O 1
ATOM 1932 N N . LEU B 1 120 ? 57.605 10.391 50.678 1.00 13.32 120 LEU B N 1
ATOM 1933 C CA . LEU B 1 120 ? 59.015 10.536 50.328 1.00 13.98 120 LEU B CA 1
ATOM 1934 C C . LEU B 1 120 ? 59.172 11.002 48.884 1.00 13.09 120 LEU B C 1
ATOM 1935 O O . LEU B 1 120 ? 59.738 12.061 48.611 1.00 12.85 120 LEU B O 1
ATOM 1940 N N . HIS B 1 121 ? 58.651 10.212 47.955 1.00 11.78 121 HIS B N 1
ATOM 1941 C CA . HIS B 1 121 ? 58.771 10.548 46.545 1.00 11.53 121 HIS B CA 1
ATOM 1942 C C . HIS B 1 121 ? 57.844 11.683 46.132 1.00 11.37 121 HIS B C 1
ATOM 1943 O O . HIS B 1 121 ? 58.116 12.394 45.163 1.00 12.93 121 HIS B O 1
ATOM 1950 N N . GLY B 1 122 ? 56.752 11.858 46.874 1.00 12.28 122 GLY B N 1
ATOM 1951 C CA . GLY B 1 122 ? 55.844 12.952 46.589 1.00 12.43 122 GLY B CA 1
ATOM 1952 C C . GLY B 1 122 ? 56.550 14.269 46.876 1.00 11.40 122 GLY B C 1
ATOM 1953 O O . GLY B 1 122 ? 56.428 15.222 46.116 1.00 12.13 122 GLY B O 1
ATOM 1954 N N . LYS B 1 123 ? 57.300 14.323 47.975 1.00 13.17 123 LYS B N 1
ATOM 1955 C CA . LYS B 1 123 ? 58.033 15.539 48.327 1.00 12.33 123 LYS B CA 1
ATOM 1956 C C . LYS B 1 123 ? 59.114 15.823 47.279 1.00 12.74 123 LYS B C 1
ATOM 1957 O O . LYS B 1 123 ? 59.324 16.968 46.874 1.00 13.76 123 LYS B O 1
ATOM 1963 N N . ARG B 1 124 ? 59.806 14.779 46.837 1.00 12.47 124 ARG B N 1
ATOM 1964 C CA . ARG B 1 124 ? 60.837 14.975 45.829 1.00 12.43 124 ARG B CA 1
ATOM 1965 C C . ARG B 1 124 ? 60.206 15.489 44.541 1.00 12.03 124 ARG B C 1
ATOM 1966 O O . ARG B 1 124 ? 60.759 16.356 43.862 1.00 12.87 124 ARG B O 1
ATOM 1974 N N . ALA B 1 125 ? 59.034 14.963 44.209 1.00 11.54 125 ALA B N 1
ATOM 1975 C CA . ALA B 1 125 ? 58.354 15.383 42.996 1.00 11.64 125 ALA B CA 1
ATOM 1976 C C . ALA B 1 125 ? 57.914 16.838 43.065 1.00 11.38 125 ALA B C 1
ATOM 1977 O O . ALA B 1 125 ? 58.084 17.588 42.102 1.00 12.71 125 ALA B O 1
ATOM 1979 N N . SER B 1 126 ? 57.351 17.244 44.199 1.00 11.95 126 SER B N 1
ATOM 1980 C CA . SER B 1 126 ? 56.885 18.617 44.318 1.00 13.13 126 SER B CA 1
ATOM 1981 C C . SER B 1 126 ? 58.036 19.603 44.168 1.00 14.06 126 SER B C 1
ATOM 1982 O O . SER B 1 126 ? 57.872 20.653 43.554 1.00 13.58 126 SER B O 1
ATOM 1985 N N . GLU B 1 127 ? 59.201 19.270 44.714 1.00 13.98 127 GLU B N 1
ATOM 1986 C CA . GLU B 1 127 ? 60.340 20.171 44.578 1.00 16.48 127 GLU B CA 1
ATOM 1987 C C . GLU B 1 127 ? 60.813 20.232 43.132 1.00 17.27 127 GLU B C 1
ATOM 1988 O O . GLU B 1 127 ? 61.140 21.305 42.617 1.00 17.33 127 GLU B O 1
ATOM 1994 N N . ALA B 1 128 ? 60.862 19.077 42.476 1.00 14.87 128 ALA B N 1
ATOM 1995 C CA . ALA B 1 128 ? 61.298 19.030 41.087 1.00 15.48 128 ALA B CA 1
ATOM 1996 C C . ALA B 1 128 ? 60.345 19.836 40.214 1.00 15.73 128 ALA B C 1
ATOM 1997 O O . ALA B 1 128 ? 60.769 20.573 39.325 1.00 17.32 128 ALA B O 1
ATOM 1999 N N . LEU B 1 129 ? 59.049 19.699 40.476 1.00 14.44 129 LEU B N 1
ATOM 2000 C CA . LEU B 1 129 ? 58.048 20.414 39.703 1.00 15.26 129 LEU B CA 1
ATOM 2001 C C . LEU B 1 129 ? 58.073 21.908 39.994 1.00 17.06 129 LEU B C 1
ATOM 2002 O O . LEU B 1 129 ? 57.752 22.715 39.124 1.00 18.22 129 LEU B O 1
ATOM 2007 N N . ALA B 1 130 ? 58.456 22.271 41.214 1.00 16.87 130 ALA B N 1
ATOM 2008 C CA . ALA B 1 130 ? 58.538 23.677 41.590 1.00 18.31 130 ALA B CA 1
ATOM 2009 C C . ALA B 1 130 ? 59.588 24.349 40.708 1.00 20.93 130 ALA B C 1
ATOM 2010 O O . ALA B 1 130 ? 59.379 25.457 40.212 1.00 22.87 130 ALA B O 1
ATOM 2012 N N . ARG B 1 131 ? 60.711 23.667 40.505 1.00 23.29 131 ARG B N 1
ATOM 2013 C CA . ARG B 1 131 ? 61.785 24.205 39.676 1.00 26.53 131 ARG B CA 1
ATOM 2014 C C . ARG B 1 131 ? 61.376 24.302 38.211 1.00 27.75 131 ARG B C 1
ATOM 2015 O O . ARG B 1 131 ? 61.702 25.274 37.528 1.00 27.90 131 ARG B O 1
ATOM 2023 N N . ILE B 1 132 ? 60.659 23.292 37.732 1.00 28.02 132 ILE B N 1
ATOM 2024 C CA . ILE B 1 132 ? 60.201 23.264 36.348 1.00 29.33 132 ILE B CA 1
ATOM 2025 C C . ILE B 1 132 ? 59.176 24.365 36.083 1.00 31.84 132 ILE B C 1
ATOM 2026 O O . ILE B 1 132 ? 59.235 25.052 35.061 1.00 31.75 132 ILE B O 1
ATOM 2031 N N . ALA B 1 133 ? 58.242 24.527 37.014 1.00 33.70 133 ALA B N 1
ATOM 2032 C CA . ALA B 1 133 ? 57.193 25.531 36.890 1.00 36.13 133 ALA B CA 1
ATOM 2033 C C . ALA B 1 133 ? 57.760 26.935 36.728 1.00 38.08 133 ALA B C 1
ATOM 2034 O O . ALA B 1 133 ? 57.302 27.704 35.882 1.00 38.24 133 ALA B O 1
ATOM 2036 N N . GLU B 1 134 ? 58.758 27.261 37.541 1.00 39.93 134 GLU B N 1
ATOM 2037 C CA . GLU B 1 134 ? 59.388 28.576 37.499 1.00 42.57 134 GLU B CA 1
ATOM 2038 C C . GLU B 1 134 ? 60.069 28.848 36.164 1.00 43.15 134 GLU B C 1
ATOM 2039 O O . GLU B 1 134 ? 59.750 29.822 35.481 1.00 43.50 134 GLU B O 1
ATOM 2045 N N . GLU B 1 135 ? 61.011 27.985 35.801 1.00 44.24 135 GLU B N 1
ATOM 2046 C CA . GLU B 1 135 ? 61.745 28.133 34.551 1.00 45.33 135 GLU B CA 1
ATOM 2047 C C . GLU B 1 135 ? 60.809 28.162 33.347 1.00 45.95 135 GLU B C 1
ATOM 2048 O O . GLU B 1 135 ? 61.103 28.800 32.336 1.00 45.88 135 GLU B O 1
ATOM 2054 N N . ALA B 1 136 ? 59.679 27.471 33.461 1.00 46.06 136 ALA B N 1
ATOM 2055 C CA . ALA B 1 136 ? 58.701 27.420 32.381 1.00 46.61 136 ALA B CA 1
ATOM 2056 C C . ALA B 1 136 ? 58.075 28.791 32.149 1.00 47.13 136 ALA B C 1
ATOM 2057 O O . ALA B 1 136 ? 58.115 29.267 30.995 1.00 47.34 136 ALA B O 1
ATOM 2059 N N . LEU C 1 6 ? 19.172 14.289 38.804 1.00 20.00 6 LEU C N 1
ATOM 2060 C CA . LEU C 1 6 ? 18.257 14.627 37.676 1.00 20.00 6 LEU C CA 1
ATOM 2061 C C . LEU C 1 6 ? 19.026 15.040 36.427 1.00 20.00 6 LEU C C 1
ATOM 2062 O O . LEU C 1 6 ? 20.093 15.650 36.511 1.00 20.00 6 LEU C O 1
ATOM 2067 N N . VAL C 1 7 ? 18.476 14.699 35.267 1.00 40.76 7 VAL C N 1
ATOM 2068 C CA . VAL C 1 7 ? 19.091 15.043 33.993 1.00 40.16 7 VAL C CA 1
ATOM 2069 C C . VAL C 1 7 ? 18.009 15.589 33.070 1.00 40.08 7 VAL C C 1
ATOM 2070 O O . VAL C 1 7 ? 17.024 14.908 32.785 1.00 39.86 7 VAL C O 1
ATOM 2074 N N . LEU C 1 8 ? 18.191 16.822 32.610 1.00 39.77 8 LEU C N 1
ATOM 2075 C CA . LEU C 1 8 ? 17.221 17.454 31.727 1.00 39.94 8 LEU C CA 1
ATOM 2076 C C . LEU C 1 8 ? 17.372 17.023 30.276 1.00 39.96 8 LEU C C 1
ATOM 2077 O O . LEU C 1 8 ? 18.474 17.008 29.729 1.00 39.27 8 LEU C O 1
ATOM 2082 N N . TYR C 1 9 ? 16.247 16.675 29.660 1.00 40.98 9 TYR C N 1
ATOM 2083 C CA . TYR C 1 9 ? 16.226 16.254 28.266 1.00 41.96 9 TYR C CA 1
ATOM 2084 C C . TYR C 1 9 ? 14.834 16.493 27.692 1.00 41.60 9 TYR C C 1
ATOM 2085 O O . TYR C 1 9 ? 13.890 16.772 28.432 1.00 41.47 9 TYR C O 1
ATOM 2094 N N . GLY C 1 10 ? 14.714 16.391 26.374 1.00 40.95 10 GLY C N 1
ATOM 2095 C CA . GLY C 1 10 ? 13.428 16.596 25.734 1.00 39.87 10 GLY C CA 1
ATOM 2096 C C . GLY C 1 10 ? 12.871 17.995 25.920 1.00 38.91 10 GLY C C 1
ATOM 2097 O O . GLY C 1 10 ? 13.615 18.976 25.910 1.00 39.36 10 GLY C O 1
ATOM 2098 N N . ALA C 1 11 ? 11.556 18.083 26.093 1.00 37.66 11 ALA C N 1
ATOM 2099 C CA . ALA C 1 11 ? 10.882 19.364 26.274 1.00 36.69 11 ALA C CA 1
ATOM 2100 C C . ALA C 1 11 ? 11.372 20.130 27.503 1.00 35.55 11 ALA C C 1
ATOM 2101 O O . ALA C 1 11 ? 11.698 21.314 27.409 1.00 35.55 11 ALA C O 1
ATOM 2103 N N . PRO C 1 12 ? 11.421 19.471 28.673 1.00 34.51 12 PRO C N 1
ATOM 2104 C CA . PRO C 1 12 ? 11.883 20.154 29.886 1.00 33.16 12 PRO C CA 1
ATOM 2105 C C . PRO C 1 12 ? 13.212 20.877 29.684 1.00 32.02 12 PRO C C 1
ATOM 2106 O O . PRO C 1 12 ? 13.390 22.003 30.149 1.00 30.86 12 PRO C O 1
ATOM 2110 N N . TYR C 1 13 ? 14.141 20.226 28.988 1.00 30.43 13 TYR C N 1
ATOM 2111 C CA . TYR C 1 13 ? 15.446 20.822 28.728 1.00 29.06 13 TYR C CA 1
ATOM 2112 C C . TYR C 1 13 ? 15.304 22.065 27.859 1.00 29.07 13 TYR C C 1
ATOM 2113 O O . TYR C 1 13 ? 15.924 23.095 28.127 1.00 28.28 13 TYR C O 1
ATOM 2122 N N . GLU C 1 14 ? 14.491 21.962 26.811 1.00 28.78 14 GLU C N 1
ATOM 2123 C CA . GLU C 1 14 ? 14.270 23.085 25.909 1.00 28.93 14 GLU C CA 1
ATOM 2124 C C . GLU C 1 14 ? 13.659 24.263 26.656 1.00 27.11 14 GLU C C 1
ATOM 2125 O O . GLU C 1 14 ? 14.037 25.411 26.433 1.00 26.50 14 GLU C O 1
ATOM 2131 N N . ARG C 1 15 ? 12.709 23.970 27.539 1.00 26.03 15 ARG C N 1
ATOM 2132 C CA . ARG C 1 15 ? 12.047 25.007 28.321 1.00 25.17 15 ARG C CA 1
ATOM 2133 C C . ARG C 1 15 ? 13.052 25.680 29.248 1.00 23.28 15 ARG C C 1
ATOM 2134 O O . ARG C 1 15 ? 13.029 26.898 29.422 1.00 23.00 15 ARG C O 1
ATOM 2142 N N . ALA C 1 16 ? 13.934 24.881 29.839 1.00 21.32 16 ALA C N 1
ATOM 2143 C CA . ALA C 1 16 ? 14.947 25.407 30.748 1.00 19.82 16 ALA C CA 1
ATOM 2144 C C . ALA C 1 16 ? 15.887 26.343 30.001 1.00 19.70 16 ALA C C 1
ATOM 2145 O O . ALA C 1 16 ? 16.205 27.434 30.477 1.00 19.59 16 ALA C O 1
ATOM 2147 N N . VAL C 1 17 ? 16.335 25.911 28.827 1.00 19.58 17 VAL C N 1
ATOM 2148 C CA . VAL C 1 17 ? 17.232 26.724 28.018 1.00 19.60 17 VAL C CA 1
ATOM 2149 C C . VAL C 1 17 ? 16.567 28.045 27.638 1.00 18.93 17 VAL C C 1
ATOM 2150 O O . VAL C 1 17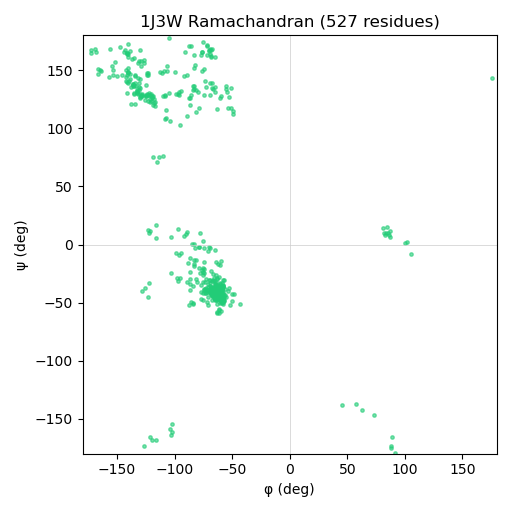 ? 17.211 29.093 27.637 1.00 19.23 17 VAL C O 1
ATOM 2154 N N . GLU C 1 18 ? 15.277 27.994 27.314 1.00 21.33 18 GLU C N 1
ATOM 2155 C CA . GLU C 1 18 ? 14.550 29.205 26.948 1.00 22.10 18 GLU C CA 1
ATOM 2156 C C . GLU C 1 18 ? 14.533 30.187 28.118 1.00 19.48 18 GLU C C 1
ATOM 2157 O O . GLU C 1 18 ? 14.722 31.389 27.935 1.00 19.15 18 GLU C O 1
ATOM 2163 N N . VAL C 1 19 ? 14.315 29.673 29.323 1.00 19.25 19 VAL C N 1
ATOM 2164 C CA . VAL C 1 19 ? 14.305 30.528 30.504 1.00 18.38 19 VAL C CA 1
ATOM 2165 C C . VAL C 1 19 ? 15.673 31.188 30.682 1.00 17.37 19 VAL C C 1
ATOM 2166 O O . VAL C 1 19 ? 15.762 32.378 30.970 1.00 15.96 19 VAL C O 1
ATOM 2170 N N . LEU C 1 20 ? 16.740 30.414 30.504 1.00 15.62 20 LEU C N 1
ATOM 2171 C CA . LEU C 1 20 ? 18.085 30.957 30.652 1.00 16.04 20 LEU C CA 1
ATOM 2172 C C . LEU C 1 20 ? 18.361 32.037 29.611 1.00 15.11 20 LEU C C 1
ATOM 2173 O O . LEU C 1 20 ? 18.889 33.098 29.936 1.00 15.22 20 LEU C O 1
ATOM 2178 N N . GLU C 1 21 ? 17.997 31.767 28.359 1.00 17.16 21 GLU C N 1
ATOM 2179 C CA . GLU C 1 21 ? 18.206 32.733 27.285 1.00 18.05 21 GLU C CA 1
ATOM 2180 C C . GLU C 1 21 ? 17.419 34.015 27.548 1.00 16.56 21 GLU C C 1
ATOM 2181 O O . GLU C 1 21 ? 17.943 35.116 27.398 1.00 15.12 21 GLU C O 1
ATOM 2187 N N . GLU C 1 22 ? 16.160 33.871 27.948 1.00 15.31 22 GLU C N 1
ATOM 2188 C CA . GLU C 1 22 ? 15.331 35.036 28.227 1.00 15.61 22 GLU C CA 1
ATOM 2189 C C . GLU C 1 22 ? 15.913 35.823 29.395 1.00 14.03 22 GLU C C 1
ATOM 2190 O O . GLU C 1 22 ? 15.919 37.052 29.385 1.00 14.55 22 GLU C O 1
ATOM 2196 N N . THR C 1 23 ? 16.415 35.111 30.401 1.00 14.76 23 THR C N 1
ATOM 2197 C CA . THR C 1 23 ? 16.995 35.773 31.562 1.00 14.63 23 THR C CA 1
ATOM 2198 C C . THR C 1 23 ? 18.215 36.604 31.172 1.00 13.37 23 THR C C 1
ATOM 2199 O O . THR C 1 23 ? 18.432 37.691 31.705 1.00 12.63 23 THR C O 1
ATOM 2203 N N . LEU C 1 24 ? 19.015 36.098 30.238 1.00 13.05 24 LEU C N 1
ATOM 2204 C CA . LEU C 1 24 ? 20.178 36.847 29.781 1.00 13.96 24 LEU C CA 1
ATOM 2205 C C . LEU C 1 24 ? 19.730 38.121 29.065 1.00 13.54 24 LEU C C 1
ATOM 2206 O O . LEU C 1 24 ? 20.320 39.182 29.247 1.00 15.05 24 LEU C O 1
ATOM 2211 N N . ARG C 1 25 ? 18.680 38.014 28.253 1.00 14.14 25 ARG C N 1
ATOM 2212 C CA . ARG C 1 25 ? 18.179 39.174 27.525 1.00 14.60 25 ARG C CA 1
ATOM 2213 C C . ARG C 1 25 ? 17.646 40.242 28.477 1.00 14.82 25 ARG C C 1
ATOM 2214 O O . ARG C 1 25 ? 17.906 41.434 28.301 1.00 15.91 25 ARG C O 1
ATOM 2222 N N . GLU C 1 26 ? 16.918 39.803 29.497 1.00 15.81 26 GLU C N 1
ATOM 2223 C CA . GLU C 1 26 ? 16.329 40.718 30.470 1.00 17.34 26 GLU C CA 1
ATOM 2224 C C . GLU C 1 26 ? 17.329 41.377 31.413 1.00 18.67 26 GLU C C 1
ATOM 2225 O O . GLU C 1 26 ? 17.159 42.538 31.797 1.00 19.35 26 GLU C O 1
ATOM 2231 N N . THR C 1 27 ? 18.382 40.648 31.765 1.00 17.65 27 THR C N 1
ATOM 2232 C CA . THR C 1 27 ? 19.372 41.146 32.716 1.00 17.83 27 THR C CA 1
ATOM 2233 C C . THR C 1 27 ? 20.647 41.768 32.166 1.00 17.72 27 THR C C 1
ATOM 2234 O O . THR C 1 27 ? 21.218 42.664 32.787 1.00 19.08 27 THR C O 1
ATOM 2238 N N . GLY C 1 28 ? 21.105 41.291 31.016 1.00 16.53 28 GLY C N 1
ATOM 2239 C CA . GLY C 1 28 ? 22.342 41.811 30.471 1.00 16.78 28 GLY C CA 1
ATOM 2240 C C . GLY C 1 28 ? 23.505 41.066 31.109 1.00 16.63 28 GLY C C 1
ATOM 2241 O O . GLY C 1 28 ? 24.652 41.504 31.033 1.00 16.32 28 GLY C O 1
ATOM 2242 N N . ALA C 1 29 ? 23.196 39.938 31.746 1.00 16.18 29 ALA C N 1
ATOM 2243 C CA . ALA C 1 29 ? 24.216 39.114 32.390 1.00 15.64 29 ALA C CA 1
ATOM 2244 C C . ALA C 1 29 ? 25.035 38.423 31.309 1.00 16.26 29 ALA C C 1
ATOM 2245 O O . ALA C 1 29 ? 24.609 38.340 30.158 1.00 16.33 29 ALA C O 1
ATOM 2247 N N . ARG C 1 30 ? 26.207 37.917 31.681 1.00 14.23 30 ARG C N 1
ATOM 2248 C CA . ARG C 1 30 ? 27.076 37.243 30.725 1.00 15.08 30 ARG C CA 1
ATOM 2249 C C . ARG C 1 30 ? 26.759 35.766 30.547 1.00 14.96 30 ARG C C 1
ATOM 2250 O O . ARG C 1 30 ? 26.637 35.282 29.424 1.00 15.05 30 ARG C O 1
ATOM 2258 N N . TYR C 1 31 ? 26.636 35.046 31.660 1.00 14.27 31 TYR C N 1
ATOM 2259 C CA . TYR C 1 31 ? 26.378 33.611 31.611 1.00 15.01 31 TYR C CA 1
ATOM 2260 C C . TYR C 1 31 ? 25.283 33.205 32.581 1.00 12.69 31 TYR C C 1
ATOM 2261 O O . TYR C 1 31 ? 25.165 33.770 33.669 1.00 14.10 31 TYR C O 1
ATOM 2270 N N . ALA C 1 32 ? 24.496 32.214 32.184 1.00 13.05 32 ALA C N 1
ATOM 2271 C CA . ALA C 1 32 ? 23.407 31.708 33.007 1.00 13.63 32 ALA C CA 1
ATOM 2272 C C . ALA C 1 32 ? 23.463 30.188 33.042 1.00 15.38 32 ALA C C 1
ATOM 2273 O O . ALA C 1 32 ? 23.607 29.541 32.002 1.00 16.19 32 ALA C O 1
ATOM 2275 N N . LEU C 1 33 ? 23.351 29.617 34.238 1.00 14.43 33 LEU C N 1
ATOM 2276 C CA . LEU C 1 33 ? 23.399 28.167 34.386 1.00 15.06 33 LEU C CA 1
ATOM 2277 C C . LEU C 1 33 ? 22.407 27.637 35.404 1.00 14.50 33 LEU C C 1
ATOM 2278 O O . LEU C 1 33 ? 22.091 28.306 36.391 1.00 14.52 33 LEU C O 1
ATOM 2283 N N . LEU C 1 34 ? 21.930 26.423 35.152 1.00 14.26 34 LEU C N 1
ATOM 2284 C CA . LEU C 1 34 ? 21.050 25.726 36.080 1.00 14.86 34 LEU C CA 1
ATOM 2285 C C . LEU C 1 34 ? 21.899 24.515 36.454 1.00 15.00 34 LEU C C 1
ATOM 2286 O O . LEU C 1 34 ? 22.274 23.722 35.583 1.00 14.86 34 LEU C O 1
ATOM 2291 N N . ILE C 1 35 ? 22.223 24.380 37.734 1.00 13.91 35 ILE C N 1
ATOM 2292 C CA . ILE C 1 35 ? 23.050 23.261 38.180 1.00 14.65 35 ILE C CA 1
ATOM 2293 C C . ILE C 1 35 ? 22.389 22.547 39.352 1.00 15.62 35 ILE C C 1
ATOM 2294 O O . ILE C 1 35 ? 21.543 23.125 40.030 1.00 15.22 35 ILE C O 1
ATOM 2299 N N . ASP C 1 36 ? 22.744 21.287 39.590 1.00 16.42 36 ASP C N 1
ATOM 2300 C CA . ASP C 1 36 ? 22.159 20.610 40.738 1.00 17.81 36 ASP C CA 1
ATOM 2301 C C . ASP C 1 36 ? 23.050 20.912 41.938 1.00 17.66 36 ASP C C 1
ATOM 2302 O O . ASP C 1 36 ? 24.128 21.492 41.785 1.00 16.41 36 ASP C O 1
ATOM 2307 N N . ARG C 1 37 ? 22.602 20.554 43.133 1.00 18.97 37 ARG C N 1
ATOM 2308 C CA . ARG C 1 37 ? 23.384 20.850 44.322 1.00 18.54 37 ARG C CA 1
ATOM 2309 C C . ARG C 1 37 ? 24.658 20.022 44.421 1.00 19.71 37 ARG C C 1
ATOM 2310 O O . ARG C 1 37 ? 25.454 20.197 45.345 1.00 20.49 37 ARG C O 1
ATOM 2318 N N . LYS C 1 38 ? 24.852 19.130 43.455 1.00 22.03 38 LYS C N 1
ATOM 2319 C CA . LYS C 1 38 ? 26.046 18.297 43.417 1.00 24.14 38 LYS C CA 1
ATOM 2320 C C . LYS C 1 38 ? 27.081 18.932 42.491 1.00 23.22 38 LYS C C 1
ATOM 2321 O O . LYS C 1 38 ? 28.224 18.482 42.421 1.00 26.85 38 LYS C O 1
ATOM 2327 N N . GLY C 1 39 ? 26.672 19.976 41.773 1.00 19.89 39 GLY C N 1
ATOM 2328 C CA . GLY C 1 39 ? 27.586 20.660 40.878 1.00 18.16 39 GLY C CA 1
ATOM 2329 C C . GLY C 1 39 ? 27.461 20.302 39.409 1.00 17.61 39 GLY C C 1
ATOM 2330 O O . GLY C 1 39 ? 28.210 20.813 38.581 1.00 20.09 39 GLY C O 1
ATOM 2331 N N . PHE C 1 40 ? 26.519 19.429 39.078 1.00 18.01 40 PHE C N 1
ATOM 2332 C CA . PHE C 1 40 ? 26.324 19.029 37.690 1.00 18.33 40 PHE C CA 1
ATOM 2333 C C . PHE C 1 40 ? 25.535 20.087 36.926 1.00 18.12 40 PHE C C 1
ATOM 2334 O O . PHE C 1 40 ? 24.501 20.559 37.397 1.00 18.16 40 PHE C O 1
ATOM 2342 N N . VAL C 1 41 ? 26.032 20.464 35.750 1.00 17.39 41 VAL C N 1
ATOM 2343 C CA . VAL C 1 41 ? 25.352 21.461 34.930 1.00 17.23 41 VAL C CA 1
ATOM 2344 C C . VAL C 1 41 ? 24.177 20.816 34.199 1.00 18.36 41 VAL C C 1
ATOM 2345 O O . VAL C 1 41 ? 24.359 19.915 33.376 1.00 20.78 41 VAL C O 1
ATOM 2349 N N . LEU C 1 42 ? 22.970 21.282 34.501 1.00 17.67 42 LEU C N 1
ATOM 2350 C CA . LEU C 1 42 ? 21.765 20.753 33.876 1.00 18.35 42 LEU C CA 1
ATOM 2351 C C . LEU C 1 42 ? 21.465 21.469 32.564 1.00 17.66 42 LEU C C 1
ATOM 2352 O O . LEU C 1 42 ? 20.948 20.867 31.624 1.00 18.95 42 LEU C O 1
ATOM 2357 N N . ALA C 1 43 ? 21.792 22.755 32.512 1.00 17.80 43 ALA C N 1
ATOM 2358 C CA . ALA C 1 43 ? 21.575 23.568 31.319 1.00 15.60 43 ALA C CA 1
ATOM 2359 C C . ALA C 1 43 ? 22.390 24.846 31.449 1.00 15.24 43 ALA C C 1
ATOM 2360 O O . ALA C 1 43 ? 22.621 25.331 32.560 1.00 15.14 43 ALA C O 1
ATOM 2362 N N . HIS C 1 44 ? 22.828 25.395 30.322 1.00 15.65 44 HIS C N 1
ATOM 2363 C CA . HIS C 1 44 ? 23.624 26.614 30.353 1.00 16.70 44 HIS C CA 1
ATOM 2364 C C . HIS C 1 44 ? 23.568 27.390 29.047 1.00 17.92 44 HIS C C 1
ATOM 2365 O O . HIS C 1 44 ? 23.519 26.807 27.967 1.00 19.78 44 HIS C O 1
ATOM 2372 N N . LYS C 1 45 ? 23.573 28.713 29.161 1.00 16.63 45 LYS C N 1
ATOM 2373 C CA . LYS C 1 45 ? 23.553 29.587 27.997 1.00 18.00 45 LYS C CA 1
ATOM 2374 C C . LYS C 1 45 ? 24.452 30.788 28.251 1.00 17.09 45 LYS C C 1
ATOM 2375 O O . LYS C 1 45 ? 24.570 31.261 29.383 1.00 15.98 45 LYS C O 1
ATOM 2381 N N . GLU C 1 46 ? 25.095 31.271 27.194 1.00 16.69 46 GLU C N 1
ATOM 2382 C CA . GLU C 1 46 ? 25.992 32.408 27.302 1.00 16.49 46 GLU C CA 1
ATOM 2383 C C . GLU C 1 46 ? 25.581 33.526 26.356 1.00 18.20 46 GLU C C 1
ATOM 2384 O O . GLU C 1 46 ? 25.082 33.271 25.260 1.00 20.61 46 GLU C O 1
ATOM 2390 N N . ALA C 1 47 ? 25.787 34.765 26.788 1.00 18.77 47 ALA C N 1
ATOM 2391 C CA . ALA C 1 47 ? 25.452 35.923 25.964 1.00 20.58 47 ALA C CA 1
ATOM 2392 C C . ALA C 1 47 ? 26.389 35.941 24.762 1.00 22.95 47 ALA C C 1
ATOM 2393 O O . ALA C 1 47 ? 27.593 35.751 24.904 1.00 21.68 47 ALA C O 1
ATOM 2395 N N . LEU C 1 48 ? 25.833 36.174 23.579 1.00 24.54 48 LEU C N 1
ATOM 2396 C CA . LEU C 1 48 ? 26.630 36.202 22.359 1.00 27.24 48 LEU C CA 1
ATOM 2397 C C . LEU C 1 48 ? 27.666 37.324 22.358 1.00 27.44 48 LEU C C 1
ATOM 2398 O O . LEU C 1 48 ? 28.717 37.205 21.730 1.00 29.35 48 LEU C O 1
ATOM 2403 N N . TRP C 1 49 ? 27.370 38.408 23.067 1.00 26.93 49 TRP C N 1
ATOM 2404 C CA . TRP C 1 49 ? 28.275 39.550 23.132 1.00 27.68 49 TRP C CA 1
ATOM 2405 C C . TRP C 1 49 ? 29.386 39.389 24.166 1.00 27.83 49 TRP C C 1
ATOM 2406 O O . TRP C 1 49 ? 30.380 40.115 24.135 1.00 28.45 49 TRP C O 1
ATOM 2417 N N . ALA C 1 50 ? 29.214 38.442 25.082 1.00 27.16 50 ALA C N 1
ATOM 2418 C CA . ALA C 1 50 ? 30.196 38.212 26.134 1.00 27.07 50 ALA C CA 1
ATOM 2419 C C . ALA C 1 50 ? 31.358 37.339 25.682 1.00 27.17 50 ALA C C 1
ATOM 2420 O O . ALA C 1 50 ? 31.216 36.505 24.786 1.00 26.65 50 ALA C O 1
ATOM 2422 N N . PRO C 1 51 ? 32.533 37.522 26.302 1.00 27.46 51 PRO C N 1
ATOM 2423 C CA . PRO C 1 51 ? 33.707 36.727 25.939 1.00 28.12 51 PRO C CA 1
ATOM 2424 C C . PRO C 1 51 ? 33.550 35.296 26.438 1.00 28.36 51 PRO C C 1
ATOM 2425 O O . PRO C 1 51 ? 32.625 34.995 27.193 1.00 27.55 51 PRO C O 1
ATOM 2429 N N . LYS C 1 52 ? 34.449 34.417 26.010 1.00 28.14 52 LYS C N 1
ATOM 2430 C CA . LYS C 1 52 ? 34.404 33.023 26.426 1.00 28.42 52 LYS C CA 1
ATOM 2431 C C . LYS C 1 52 ? 34.310 32.949 27.947 1.00 25.87 52 LYS C C 1
ATOM 2432 O O . LYS C 1 52 ? 35.023 33.657 28.659 1.00 26.18 52 LYS C O 1
ATOM 2438 N N . PRO C 1 53 ? 33.414 32.097 28.465 1.00 24.52 53 PRO C N 1
ATOM 2439 C CA . PRO C 1 53 ? 33.253 31.957 29.912 1.00 23.55 53 PRO C CA 1
ATOM 2440 C C . PRO C 1 53 ? 34.288 31.004 30.487 1.00 22.86 53 PRO C C 1
ATOM 2441 O O . PRO C 1 53 ? 34.922 30.246 29.754 1.00 22.86 53 PRO C O 1
ATOM 2445 N N . PRO C 1 54 ? 34.488 31.047 31.809 1.00 21.60 54 PRO C N 1
ATOM 2446 C CA . PRO C 1 54 ? 35.462 30.137 32.414 1.00 20.11 54 PRO C CA 1
ATOM 2447 C C . PRO C 1 54 ? 34.870 28.736 32.280 1.00 19.36 54 PRO C C 1
ATOM 2448 O O . PRO C 1 54 ? 33.694 28.592 31.941 1.00 18.30 54 PRO C O 1
ATOM 2452 N N . PRO C 1 55 ? 35.670 27.684 32.518 1.00 16.61 55 PRO C N 1
ATOM 2453 C CA . PRO C 1 55 ? 35.090 26.343 32.393 1.00 16.44 55 PRO C CA 1
ATOM 2454 C C . PRO C 1 55 ? 33.835 26.264 33.256 1.00 15.39 55 PRO C C 1
ATOM 2455 O O . PRO C 1 55 ? 33.902 26.409 34.476 1.00 15.27 55 PRO C O 1
ATOM 2459 N N . LEU C 1 56 ? 32.692 26.047 32.613 1.00 14.93 56 LEU C N 1
ATOM 2460 C CA . LEU C 1 56 ? 31.415 26.000 33.315 1.00 14.58 56 LEU C CA 1
ATOM 2461 C C . LEU C 1 56 ? 31.248 24.855 34.299 1.00 15.45 56 LEU C C 1
ATOM 2462 O O . LEU C 1 56 ? 30.573 25.011 35.317 1.00 15.58 56 LEU C O 1
ATOM 2467 N N . ASP C 1 57 ? 31.845 23.705 34.001 1.00 15.41 57 ASP C N 1
ATOM 2468 C CA . ASP C 1 57 ? 31.754 22.565 34.904 1.00 16.13 57 ASP C CA 1
ATOM 2469 C C . ASP C 1 57 ? 32.528 22.888 36.180 1.00 14.20 57 ASP C C 1
ATOM 2470 O O . ASP C 1 57 ? 32.106 22.542 37.283 1.00 13.91 57 ASP C O 1
ATOM 2475 N N . THR C 1 58 ? 33.646 23.585 36.023 1.00 12.94 58 THR C N 1
ATOM 2476 C CA . THR C 1 58 ? 34.478 23.984 37.151 1.00 12.77 58 THR C CA 1
ATOM 2477 C C . THR C 1 58 ? 33.708 24.991 38.002 1.00 12.62 58 THR C C 1
ATOM 2478 O O . THR C 1 58 ? 33.682 24.904 39.233 1.00 12.77 58 THR C O 1
ATOM 2482 N N . LEU C 1 59 ? 33.076 25.946 37.332 1.00 12.57 59 LEU C N 1
ATOM 2483 C CA . LEU C 1 59 ? 32.291 26.959 38.022 1.00 13.20 59 LEU C CA 1
ATOM 2484 C C . LEU C 1 59 ? 31.186 26.296 38.837 1.00 12.34 59 LEU C C 1
ATOM 2485 O O . LEU C 1 59 ? 31.004 26.602 40.019 1.00 13.16 59 LEU C O 1
ATOM 2490 N N . ALA C 1 60 ? 30.459 25.381 38.205 1.00 11.81 60 ALA C N 1
ATOM 2491 C CA . ALA C 1 60 ? 29.361 24.681 38.860 1.00 11.73 60 ALA C CA 1
ATOM 2492 C C . ALA C 1 60 ? 29.824 23.923 40.098 1.00 13.36 60 ALA C C 1
ATOM 2493 O O . ALA C 1 60 ? 29.173 23.966 41.143 1.00 13.53 60 ALA C O 1
ATOM 2495 N N . THR C 1 61 ? 30.938 23.211 39.976 1.00 12.30 61 THR C N 1
ATOM 2496 C CA . THR C 1 61 ? 31.471 22.451 41.099 1.00 12.70 61 THR C CA 1
ATOM 2497 C C . THR C 1 61 ? 31.776 23.366 42.283 1.00 11.86 61 THR C C 1
ATOM 2498 O O . THR C 1 61 ? 31.467 23.035 43.432 1.00 12.09 61 THR C O 1
ATOM 2502 N N . LEU C 1 62 ? 32.373 24.520 42.005 1.00 11.38 62 LEU C N 1
ATOM 2503 C CA . LEU C 1 62 ? 32.705 25.458 43.070 1.00 12.11 62 LEU C CA 1
ATOM 2504 C C . LEU C 1 62 ? 31.458 26.119 43.649 1.00 12.52 62 LEU C C 1
ATOM 2505 O O . LEU C 1 62 ? 31.385 26.366 44.853 1.00 13.64 62 LEU C O 1
ATOM 2510 N N . VAL C 1 63 ? 30.471 26.399 42.806 1.00 13.44 63 VAL C N 1
ATOM 2511 C CA . VAL C 1 63 ? 29.243 27.003 43.310 1.00 12.83 63 VAL C CA 1
ATOM 2512 C C . VAL C 1 63 ? 28.545 26.015 44.241 1.00 14.02 63 VAL C C 1
ATOM 2513 O O . VAL C 1 63 ? 28.054 26.397 45.308 1.00 13.72 63 VAL C O 1
ATOM 2517 N N . ALA C 1 64 ? 28.515 24.743 43.852 1.00 13.22 64 ALA C N 1
ATOM 2518 C CA . ALA C 1 64 ? 27.890 23.717 44.679 1.00 13.98 64 ALA C CA 1
ATOM 2519 C C . ALA C 1 64 ? 28.643 23.593 46.004 1.00 13.71 64 ALA C C 1
ATOM 2520 O O . ALA C 1 64 ? 28.032 23.447 47.066 1.00 13.91 64 ALA C O 1
ATOM 2522 N N . GLY C 1 65 ? 29.972 23.646 45.935 1.00 13.09 65 GLY C N 1
ATOM 2523 C CA . GLY C 1 65 ? 30.775 23.552 47.143 1.00 13.23 65 GLY C CA 1
ATOM 2524 C C . GLY C 1 65 ? 30.452 24.695 48.086 1.00 14.07 65 GLY C C 1
ATOM 2525 O O . GLY C 1 65 ? 30.345 24.505 49.299 1.00 13.35 65 GLY C O 1
ATOM 2526 N N . ASN C 1 66 ? 30.295 25.891 47.526 1.00 13.11 66 ASN C N 1
ATOM 2527 C CA . ASN C 1 66 ? 29.969 27.068 48.319 1.00 13.55 66 ASN C CA 1
ATOM 2528 C C . ASN C 1 66 ? 28.596 26.909 48.965 1.00 14.57 66 ASN C C 1
ATOM 2529 O O . ASN C 1 66 ? 28.410 27.252 50.132 1.00 14.29 66 ASN C O 1
ATOM 2534 N N . ALA C 1 67 ? 27.639 26.391 48.201 1.00 14.93 67 ALA C N 1
ATOM 2535 C CA . ALA C 1 67 ? 26.282 26.193 48.710 1.00 13.94 67 ALA C CA 1
ATOM 2536 C C . ALA C 1 67 ? 26.286 25.299 49.944 1.00 14.98 67 ALA C C 1
ATOM 2537 O O . ALA C 1 67 ? 25.507 25.500 50.878 1.00 16.52 67 ALA C O 1
ATOM 2539 N N . ALA C 1 68 ? 27.160 24.302 49.946 1.00 13.76 68 ALA C N 1
ATOM 2540 C CA . ALA C 1 68 ? 27.249 23.398 51.082 1.00 14.23 68 ALA C CA 1
ATOM 2541 C C . ALA C 1 68 ? 27.956 24.081 52.249 1.00 13.58 68 ALA C C 1
ATOM 2542 O O . ALA C 1 68 ? 27.529 23.966 53.402 1.00 15.71 68 ALA C O 1
ATOM 2544 N N . ALA C 1 69 ? 29.018 24.818 51.937 1.00 13.04 69 ALA C N 1
ATOM 2545 C CA . ALA C 1 69 ? 29.827 25.485 52.951 1.00 13.80 69 ALA C CA 1
ATOM 2546 C C . ALA C 1 69 ? 29.153 26.588 53.760 1.00 13.97 69 ALA C C 1
ATOM 2547 O O . ALA C 1 69 ? 29.432 26.731 54.949 1.00 16.31 69 ALA C O 1
ATOM 2549 N N . THR C 1 70 ? 28.273 27.362 53.133 1.00 14.46 70 THR C N 1
ATOM 2550 C CA . THR C 1 70 ? 27.618 28.462 53.835 1.00 12.75 70 THR C CA 1
ATOM 2551 C C . THR C 1 70 ? 26.459 28.053 54.736 1.00 14.25 70 THR C C 1
ATOM 2552 O O . THR C 1 70 ? 25.870 28.900 55.405 1.00 14.01 70 THR C O 1
ATOM 2556 N N . GLN C 1 71 ? 26.131 26.767 54.773 1.00 14.78 71 GLN C N 1
ATOM 2557 C CA . GLN C 1 71 ? 25.021 26.330 55.610 1.00 15.68 71 GLN C CA 1
ATOM 2558 C C . GLN C 1 71 ? 25.279 26.492 57.102 1.00 16.33 71 GLN C C 1
ATOM 2559 O O . GLN C 1 71 ? 24.344 26.726 57.870 1.00 16.00 71 GLN C O 1
ATOM 2565 N N . ALA C 1 72 ? 26.538 26.379 57.513 1.00 17.12 72 ALA C N 1
ATOM 2566 C CA . ALA C 1 72 ? 26.887 26.541 58.923 1.00 16.74 72 ALA C CA 1
ATOM 2567 C C . ALA C 1 72 ? 26.522 27.961 59.347 1.00 16.20 72 ALA C C 1
ATOM 2568 O O . ALA C 1 72 ? 25.905 28.163 60.399 1.00 16.16 72 ALA C O 1
ATOM 2570 N N . LEU C 1 73 ? 26.910 28.937 58.526 1.00 14.96 73 LEU C N 1
ATOM 2571 C CA . LEU C 1 73 ? 26.608 30.346 58.791 1.00 15.50 73 LEU C CA 1
ATOM 2572 C C . LEU C 1 73 ? 25.099 30.554 58.816 1.00 15.73 73 LEU C C 1
ATOM 2573 O O . LEU C 1 73 ? 24.568 31.230 59.699 1.00 14.03 73 LEU C O 1
ATOM 2578 N N . ALA C 1 74 ? 24.410 29.974 57.840 1.00 14.01 74 ALA C N 1
ATOM 2579 C CA . ALA C 1 74 ? 22.961 30.102 57.764 1.00 15.10 74 ALA C CA 1
ATOM 2580 C C . ALA C 1 74 ? 22.318 29.588 59.046 1.00 15.45 74 ALA C C 1
ATOM 2581 O O . ALA C 1 74 ? 21.483 30.265 59.650 1.00 14.79 74 ALA C O 1
ATOM 2583 N N . LYS C 1 75 ? 22.717 28.392 59.466 1.00 15.79 75 LYS C N 1
ATOM 2584 C CA . LYS C 1 75 ? 22.157 27.788 60.669 1.00 16.87 75 LYS C CA 1
ATOM 2585 C C . LYS C 1 75 ? 22.438 28.588 61.935 1.00 17.35 75 LYS C C 1
ATOM 2586 O O . LYS C 1 75 ? 21.598 28.639 62.837 1.00 18.31 75 LYS C O 1
ATOM 2592 N N . LEU C 1 76 ? 23.603 29.223 62.004 1.00 16.96 76 LEU C N 1
ATOM 2593 C CA . LEU C 1 76 ? 23.943 30.025 63.174 1.00 16.63 76 LEU C CA 1
ATOM 2594 C C . LEU C 1 76 ? 22.961 31.187 63.266 1.00 17.59 76 LEU C C 1
ATOM 2595 O O . LEU C 1 76 ? 22.619 31.642 64.358 1.00 18.14 76 LEU C O 1
ATOM 2600 N N . LEU C 1 77 ? 22.505 31.658 62.109 1.00 16.78 77 LEU C N 1
ATOM 2601 C CA . LEU C 1 77 ? 21.565 32.772 62.050 1.00 17.66 77 LEU C CA 1
ATOM 2602 C C . LEU C 1 77 ? 20.106 32.316 62.072 1.00 18.80 77 LEU C C 1
ATOM 2603 O O . LEU C 1 77 ? 19.196 33.119 61.854 1.00 20.97 77 LEU C O 1
ATOM 2608 N N . GLY C 1 78 ? 19.887 31.029 62.330 1.00 18.51 78 GLY C N 1
ATOM 2609 C CA . GLY C 1 78 ? 18.533 30.501 62.404 1.00 20.03 78 GLY C CA 1
ATOM 2610 C C . GLY C 1 78 ? 17.891 30.075 61.094 1.00 21.38 78 GLY C C 1
ATOM 2611 O O . GLY C 1 78 ? 16.692 29.788 61.051 1.00 22.96 78 GLY C O 1
ATOM 2612 N N . GLU C 1 79 ? 18.688 30.029 60.030 1.00 20.88 79 GLU C N 1
ATOM 2613 C CA . GLU C 1 79 ? 18.212 29.637 58.702 1.00 22.25 79 GLU C CA 1
ATOM 2614 C C . GLU C 1 79 ? 18.722 28.235 58.368 1.00 22.00 79 GLU C C 1
ATOM 2615 O O . GLU C 1 79 ? 19.803 27.850 58.803 1.00 24.05 79 GLU C O 1
ATOM 2621 N N . ALA C 1 80 ? 17.956 27.478 57.588 1.00 22.07 80 ALA C N 1
ATOM 2622 C CA . ALA C 1 80 ? 18.386 26.140 57.194 1.00 21.36 80 ALA C CA 1
ATOM 2623 C C . ALA C 1 80 ? 19.557 26.323 56.232 1.00 21.11 80 ALA C C 1
ATOM 2624 O O . ALA C 1 80 ? 20.530 25.566 56.248 1.00 20.64 80 ALA C O 1
ATOM 2626 N N . ARG C 1 81 ? 19.444 27.347 55.395 1.00 19.86 81 ARG C N 1
ATOM 2627 C CA . ARG C 1 81 ? 20.481 27.681 54.427 1.00 19.88 81 ARG C CA 1
ATOM 2628 C C . ARG C 1 81 ? 20.117 29.007 53.770 1.00 18.75 81 ARG C C 1
ATOM 2629 O O . ARG C 1 81 ? 19.001 29.499 53.937 1.00 18.88 81 ARG C O 1
ATOM 2637 N N . PHE C 1 82 ? 21.067 29.599 53.052 1.00 16.93 82 PHE C N 1
ATOM 2638 C CA . PHE C 1 82 ? 20.816 30.861 52.367 1.00 16.23 82 PHE C CA 1
ATOM 2639 C C . PHE C 1 82 ? 20.222 30.539 51.010 1.00 18.19 82 PHE C C 1
ATOM 2640 O O . PHE C 1 82 ? 20.798 29.767 50.243 1.00 20.87 82 PHE C O 1
ATOM 2648 N N . GLN C 1 83 ? 19.068 31.125 50.711 1.00 17.03 83 GLN C N 1
ATOM 2649 C CA . GLN C 1 83 ? 18.419 30.874 49.430 1.00 19.00 83 GLN C CA 1
ATOM 2650 C C . GLN C 1 83 ? 19.027 31.703 48.306 1.00 17.67 83 GLN C C 1
ATOM 2651 O O . GLN C 1 83 ? 19.076 31.258 47.161 1.00 18.98 83 GLN C O 1
ATOM 2657 N N . GLU C 1 84 ? 19.500 32.899 48.637 1.00 15.23 84 GLU C N 1
ATOM 2658 C CA . GLU C 1 84 ? 20.081 33.791 47.642 1.00 15.68 84 GLU C CA 1
ATOM 2659 C C . GLU C 1 84 ? 21.427 34.331 48.106 1.00 13.97 84 GLU C C 1
ATOM 2660 O O . GLU C 1 84 ? 21.593 34.681 49.273 1.00 14.70 84 GLU C O 1
ATOM 2666 N N . GLU C 1 85 ? 22.385 34.398 47.188 1.00 13.47 85 GLU C N 1
ATOM 2667 C CA . GLU C 1 85 ? 23.715 34.902 47.507 1.00 13.35 85 GLU C CA 1
ATOM 2668 C C . GLU C 1 85 ? 24.270 35.728 46.355 1.00 13.46 85 GLU C C 1
ATOM 2669 O O . GLU C 1 85 ? 24.088 35.382 45.189 1.00 13.66 85 GLU C O 1
ATOM 2675 N N . VAL C 1 86 ? 24.948 36.819 46.692 1.00 13.35 86 VAL C N 1
ATOM 2676 C CA . VAL C 1 86 ? 25.570 37.682 45.701 1.00 13.01 86 VAL C CA 1
ATOM 2677 C C . VAL C 1 86 ? 27.017 37.930 46.113 1.00 13.60 86 VAL C C 1
ATOM 2678 O O . VAL C 1 86 ? 27.291 38.342 47.243 1.00 15.41 86 VAL C O 1
ATOM 2682 N N . HIS C 1 87 ? 27.940 37.651 45.199 1.00 13.05 87 HIS C N 1
ATOM 2683 C CA . HIS C 1 87 ? 29.362 37.855 45.443 1.00 13.82 87 HIS C CA 1
ATOM 2684 C C . HIS C 1 87 ? 29.841 38.842 44.393 1.00 13.67 87 HIS C C 1
ATOM 2685 O O . HIS C 1 87 ? 29.684 38.601 43.197 1.00 14.99 87 HIS C O 1
ATOM 2692 N N . GLN C 1 88 ? 30.429 39.947 44.832 1.00 13.50 88 GLN C N 1
ATOM 2693 C CA . GLN C 1 88 ? 30.888 40.968 43.902 1.00 15.45 88 GLN C CA 1
ATOM 2694 C C . GLN C 1 88 ? 32.363 41.307 44.055 1.00 16.20 88 GLN C C 1
ATOM 2695 O O . GLN C 1 88 ? 32.838 41.568 45.158 1.00 15.75 88 GLN C O 1
ATOM 2701 N N . GLY C 1 89 ? 33.076 41.292 42.932 1.00 17.11 89 GLY C N 1
ATOM 2702 C CA . GLY C 1 89 ? 34.486 41.630 42.935 1.00 20.59 89 GLY C CA 1
ATOM 2703 C C . GLY C 1 89 ? 34.639 43.045 42.409 1.00 23.45 89 GLY C C 1
ATOM 2704 O O . GLY C 1 89 ? 33.710 43.843 42.509 1.00 24.65 89 GLY C O 1
ATOM 2705 N N . GLU C 1 90 ? 35.803 43.358 41.848 1.00 25.26 90 GLU C N 1
ATOM 2706 C CA . GLU C 1 90 ? 36.049 44.689 41.307 1.00 27.95 90 GLU C CA 1
ATOM 2707 C C . GLU C 1 90 ? 35.161 44.943 40.094 1.00 28.34 90 GLU C C 1
ATOM 2708 O O . GLU C 1 90 ? 34.610 46.032 39.935 1.00 29.15 90 GLU C O 1
ATOM 2714 N N . ARG C 1 91 ? 35.021 43.936 39.237 1.00 26.73 91 ARG C N 1
ATOM 2715 C CA . ARG C 1 91 ? 34.184 44.081 38.053 1.00 28.43 91 ARG C CA 1
ATOM 2716 C C . ARG C 1 91 ? 33.157 42.964 37.876 1.00 29.00 91 ARG C C 1
ATOM 2717 O O . ARG C 1 91 ? 32.014 43.223 37.495 1.00 29.00 91 ARG C O 1
ATOM 2725 N N . MET C 1 92 ? 33.552 41.728 38.159 1.00 24.16 92 MET C N 1
ATOM 2726 C CA . MET C 1 92 ? 32.639 40.595 37.971 1.00 22.47 92 MET C CA 1
ATOM 2727 C C . MET C 1 92 ? 31.783 40.302 39.217 1.00 20.27 92 MET C C 1
ATOM 2728 O O . MET C 1 92 ? 32.216 40.457 40.351 1.00 21.26 92 MET C O 1
ATOM 2733 N N . GLY C 1 93 ? 30.554 39.868 38.954 1.00 16.99 93 GLY C N 1
ATOM 2734 C CA . GLY C 1 93 ? 29.621 39.535 40.013 1.00 15.16 93 GLY C CA 1
ATOM 2735 C C . GLY C 1 93 ? 29.028 38.158 39.799 1.00 13.23 93 GLY C C 1
ATOM 2736 O O . GLY C 1 93 ? 28.945 37.669 38.669 1.00 13.05 93 GLY C O 1
ATOM 2737 N N . LEU C 1 94 ? 28.622 37.527 40.896 1.00 13.04 94 LEU C N 1
ATOM 2738 C CA . LEU C 1 94 ? 28.033 36.200 40.861 1.00 11.64 94 LEU C CA 1
ATOM 2739 C C . LEU C 1 94 ? 26.736 36.197 41.660 1.00 13.00 94 LEU C C 1
ATOM 2740 O O . LEU C 1 94 ? 26.710 36.612 42.821 1.00 12.79 94 LEU C O 1
ATOM 2745 N N . TYR C 1 95 ? 25.663 35.738 41.026 1.00 12.10 95 TYR C N 1
ATOM 2746 C CA . TYR C 1 95 ? 24.353 35.653 41.661 1.00 12.18 95 TYR C CA 1
ATOM 2747 C C . TYR C 1 95 ? 23.930 34.189 41.676 1.00 12.16 95 TYR C C 1
ATOM 2748 O O . TYR C 1 95 ? 23.949 33.524 40.640 1.00 13.41 95 TYR C O 1
ATOM 2757 N N . VAL C 1 96 ? 23.562 33.687 42.850 1.00 11.89 96 VAL C N 1
ATOM 2758 C CA . VAL C 1 96 ? 23.123 32.304 42.980 1.00 12.52 96 VAL C CA 1
ATOM 2759 C C . VAL C 1 96 ? 21.823 32.284 43.773 1.00 13.27 96 VAL C C 1
ATOM 2760 O O . VAL C 1 96 ? 21.725 32.894 44.840 1.00 13.87 96 VAL C O 1
ATOM 2764 N N . ASP C 1 97 ? 20.824 31.594 43.239 1.00 13.53 97 ASP C N 1
ATOM 2765 C CA . ASP C 1 97 ? 19.530 31.503 43.897 1.00 15.57 97 ASP C CA 1
ATOM 2766 C C . ASP C 1 97 ? 18.987 30.087 43.779 1.00 16.31 97 ASP C C 1
ATOM 2767 O O . ASP C 1 97 ? 19.163 29.428 42.754 1.00 15.95 97 ASP C O 1
ATOM 2772 N N . GLU C 1 98 ? 18.333 29.617 44.833 1.00 15.41 98 GLU C N 1
ATOM 2773 C CA . GLU C 1 98 ? 17.766 28.276 44.824 1.00 17.75 98 GLU C CA 1
ATOM 2774 C C . GLU C 1 98 ? 16.663 28.136 43.787 1.00 18.27 98 GLU C C 1
ATOM 2775 O O . GLU C 1 98 ? 15.759 28.971 43.703 1.00 18.97 98 GLU C O 1
ATOM 2781 N N . ALA C 1 99 ? 16.755 27.082 42.987 1.00 16.89 99 ALA C N 1
ATOM 2782 C CA . ALA C 1 99 ? 15.754 26.795 41.968 1.00 18.59 99 ALA C CA 1
ATOM 2783 C C . ALA C 1 99 ? 15.107 25.504 42.444 1.00 19.43 99 ALA C C 1
ATOM 2784 O O . ALA C 1 99 ? 15.369 24.428 41.914 1.00 21.34 99 ALA C O 1
ATOM 2786 N N . GLY C 1 100 ? 14.263 25.621 43.460 1.00 20.15 100 GLY C N 1
ATOM 2787 C CA . GLY C 1 100 ? 13.630 24.442 44.014 1.00 21.98 100 GLY C CA 1
ATOM 2788 C C . GLY C 1 100 ? 14.554 23.897 45.084 1.00 22.95 100 GLY C C 1
ATOM 2789 O O . GLY C 1 100 ? 15.561 24.524 45.412 1.00 24.43 100 GLY C O 1
ATOM 2790 N N . GLU C 1 101 ? 14.230 22.731 45.629 1.00 24.00 101 GLU C N 1
ATOM 2791 C CA . GLU C 1 101 ? 15.051 22.142 46.678 1.00 24.44 101 GLU C CA 1
ATOM 2792 C C . GLU C 1 101 ? 16.285 21.396 46.182 1.00 23.95 101 GLU C C 1
ATOM 2793 O O . GLU C 1 101 ? 17.177 21.091 46.973 1.00 25.10 101 GLU C O 1
ATOM 2799 N N . HIS C 1 102 ? 16.355 21.114 44.885 1.00 22.99 102 HIS C N 1
ATOM 2800 C CA . HIS C 1 102 ? 17.491 20.359 44.362 1.00 22.96 102 HIS C CA 1
ATOM 2801 C C . HIS C 1 102 ? 18.313 21.001 43.247 1.00 20.91 102 HIS C C 1
ATOM 2802 O O . HIS C 1 102 ? 19.135 20.329 42.623 1.00 20.10 102 HIS C O 1
ATOM 2809 N N . ALA C 1 103 ? 18.111 22.288 42.989 1.00 17.53 103 ALA C N 1
ATOM 2810 C CA . ALA C 1 103 ? 18.872 22.949 41.936 1.00 16.65 103 ALA C CA 1
ATOM 2811 C C . ALA C 1 103 ? 19.216 24.391 42.283 1.00 15.03 103 ALA C C 1
ATOM 2812 O O . ALA C 1 103 ? 18.649 24.972 43.211 1.00 15.36 103 ALA C O 1
ATOM 2814 N N . LEU C 1 104 ? 20.150 24.957 41.526 1.00 14.37 104 LEU C N 1
ATOM 2815 C CA . LEU C 1 104 ? 20.599 26.326 41.736 1.00 13.07 104 LEU C CA 1
ATOM 2816 C C . LEU C 1 104 ? 20.701 27.081 40.423 1.00 13.51 104 LEU C C 1
ATOM 2817 O O . LEU C 1 104 ? 21.195 26.548 39.428 1.00 13.44 104 LEU C O 1
ATOM 2822 N N . LEU C 1 105 ? 20.224 28.322 40.425 1.00 12.52 105 LEU C N 1
ATOM 2823 C CA . LEU C 1 105 ? 20.323 29.175 39.252 1.00 12.23 105 LEU C CA 1
ATOM 2824 C C . LEU C 1 105 ? 21.549 30.049 39.484 1.00 12.01 105 LEU C C 1
ATOM 2825 O O . LEU C 1 105 ? 21.702 30.657 40.548 1.00 13.28 105 LEU C O 1
ATOM 2830 N N . VAL C 1 106 ? 22.429 30.099 38.490 1.00 10.82 106 VAL C N 1
ATOM 2831 C CA . VAL C 1 106 ? 23.647 30.884 38.586 1.00 11.82 106 VAL C CA 1
ATOM 2832 C C . VAL C 1 106 ? 23.722 31.909 37.463 1.00 11.73 106 VAL C C 1
ATOM 2833 O O . VAL C 1 106 ? 23.512 31.571 36.302 1.00 13.20 106 VAL C O 1
ATOM 2837 N N . LEU C 1 107 ? 24.006 33.157 37.820 1.00 11.36 107 LEU C N 1
ATOM 2838 C CA . LEU C 1 107 ? 24.162 34.229 36.841 1.00 11.69 107 LEU C CA 1
ATOM 2839 C C . LEU C 1 107 ? 25.486 34.929 37.105 1.00 13.14 107 LEU C C 1
ATOM 2840 O O . LEU C 1 107 ? 25.778 35.320 38.237 1.00 13.34 107 LEU C O 1
ATOM 2845 N N . VAL C 1 108 ? 26.302 35.054 36.064 1.00 12.37 108 VAL C N 1
ATOM 2846 C CA . VAL C 1 108 ? 27.576 35.750 36.168 1.00 13.59 108 VAL C CA 1
ATOM 2847 C C . VAL C 1 108 ? 27.372 37.044 35.399 1.00 14.20 108 VAL C C 1
ATOM 2848 O O . VAL C 1 108 ? 26.925 37.024 34.252 1.00 14.51 108 VAL C O 1
ATOM 2852 N N . PHE C 1 109 ? 27.687 38.165 36.030 1.00 14.20 109 PHE C N 1
ATOM 2853 C CA . PHE C 1 109 ? 27.481 39.455 35.390 1.00 15.64 109 PHE C CA 1
ATOM 2854 C C . PHE C 1 109 ? 28.609 40.435 35.677 1.00 19.02 109 PHE C C 1
ATOM 2855 O O . PHE C 1 109 ? 29.505 40.159 36.475 1.00 18.74 109 PHE C O 1
ATOM 2863 N N . ASP C 1 110 ? 28.567 41.579 35.007 1.00 20.44 110 ASP C N 1
ATOM 2864 C CA . ASP C 1 110 ? 29.578 42.605 35.204 1.00 23.37 110 ASP C CA 1
ATOM 2865 C C . ASP C 1 110 ? 28.911 43.937 35.526 1.00 25.32 110 ASP C C 1
ATOM 2866 O O . ASP C 1 110 ? 27.693 43.998 35.703 1.00 23.56 110 ASP C O 1
ATOM 2871 N N . GLU C 1 111 ? 29.704 45.000 35.599 1.00 27.42 111 GLU C N 1
ATOM 2872 C CA . GLU C 1 111 ? 29.185 46.322 35.935 1.00 30.78 111 GLU C CA 1
ATOM 2873 C C . GLU C 1 111 ? 28.119 46.876 34.997 1.00 30.21 111 GLU C C 1
ATOM 2874 O O . GLU C 1 111 ? 27.442 47.846 35.339 1.00 31.74 111 GLU C O 1
ATOM 2880 N N . THR C 1 112 ? 27.959 46.269 33.826 1.00 29.34 112 THR C N 1
ATOM 2881 C CA . THR C 1 112 ? 26.969 46.750 32.867 1.00 28.97 112 THR C CA 1
ATOM 2882 C C . THR C 1 112 ? 25.562 46.229 33.142 1.00 27.62 112 THR C C 1
ATOM 2883 O O . THR C 1 112 ? 24.590 46.727 32.575 1.00 28.34 112 THR C O 1
ATOM 2887 N N . ALA C 1 113 ? 25.452 45.230 34.012 1.00 24.01 113 ALA C N 1
ATOM 2888 C CA . ALA C 1 113 ? 24.153 44.658 34.342 1.00 22.51 113 ALA C CA 1
ATOM 2889 C C . ALA C 1 113 ? 23.669 45.136 35.703 1.00 21.75 113 ALA C C 1
ATOM 2890 O O . ALA C 1 113 ? 24.183 44.711 36.733 1.00 22.56 113 ALA C O 1
ATOM 2892 N N . PRO C 1 114 ? 22.674 46.038 35.725 1.00 20.00 114 PRO C N 1
ATOM 2893 C CA . PRO C 1 114 ? 22.138 46.554 36.987 1.00 18.72 114 PRO C CA 1
ATOM 2894 C C . PRO C 1 114 ? 21.736 45.392 37.889 1.00 17.46 114 PRO C C 1
ATOM 2895 O O . PRO C 1 114 ? 20.974 44.514 37.483 1.00 16.36 114 PRO C O 1
ATOM 2899 N N . LEU C 1 115 ? 22.247 45.393 39.114 1.00 17.98 115 LEU C N 1
ATOM 2900 C CA . LEU C 1 115 ? 21.963 44.314 40.050 1.00 16.96 115 LEU C CA 1
ATOM 2901 C C . LEU C 1 115 ? 20.479 44.128 40.341 1.00 16.40 115 LEU C C 1
ATOM 2902 O O . LEU C 1 115 ? 20.015 43.004 40.520 1.00 15.42 115 LEU C O 1
ATOM 2907 N N . GLY C 1 116 ? 19.738 45.230 40.385 1.00 16.29 116 GLY C N 1
ATOM 2908 C CA . GLY C 1 116 ? 18.314 45.144 40.653 1.00 15.44 116 GLY C CA 1
ATOM 2909 C C . GLY C 1 116 ? 17.596 44.243 39.667 1.00 14.15 116 GLY C C 1
ATOM 2910 O O . GLY C 1 116 ? 16.753 43.434 40.054 1.00 16.32 116 GLY C O 1
ATOM 2911 N N . LYS C 1 117 ? 17.928 44.380 38.389 1.00 15.38 117 LYS C N 1
ATOM 2912 C CA . LYS C 1 117 ? 17.303 43.560 37.356 1.00 15.71 117 LYS C CA 1
ATOM 2913 C C . LYS C 1 117 ? 17.822 42.125 37.398 1.00 13.57 117 LYS C C 1
ATOM 2914 O O . LYS C 1 117 ? 17.092 41.184 37.091 1.00 13.77 117 LYS C O 1
ATOM 2920 N N . VAL C 1 118 ? 19.082 41.955 37.788 1.00 14.77 118 VAL C N 1
ATOM 2921 C CA . VAL C 1 118 ? 19.655 40.622 37.898 1.00 15.47 118 VAL C CA 1
ATOM 2922 C C . VAL C 1 118 ? 18.877 39.846 38.962 1.00 13.73 118 VAL C C 1
ATOM 2923 O O . VAL C 1 118 ? 18.489 38.696 38.754 1.00 14.32 118 VAL C O 1
ATOM 2927 N N . LYS C 1 119 ? 18.634 40.487 40.100 1.00 14.68 119 LYS C N 1
ATOM 2928 C CA . LYS C 1 119 ? 17.909 39.835 41.185 1.00 15.35 119 LYS C CA 1
ATOM 2929 C C . LYS C 1 119 ? 16.434 39.605 40.855 1.00 14.92 119 LYS C C 1
ATOM 2930 O O . LYS C 1 119 ? 15.879 38.549 41.163 1.00 15.18 119 LYS C O 1
ATOM 2936 N N . LEU C 1 120 ? 15.795 40.588 40.227 1.00 14.82 120 LEU C N 1
ATOM 2937 C CA . LEU C 1 120 ? 14.389 40.448 39.867 1.00 14.04 120 LEU C CA 1
ATOM 2938 C C . LEU C 1 120 ? 14.168 39.295 38.898 1.00 13.50 120 LEU C C 1
ATOM 2939 O O . LEU C 1 120 ? 13.368 38.400 39.151 1.00 13.29 120 LEU C O 1
ATOM 2944 N N . HIS C 1 121 ? 14.878 39.315 37.779 1.00 13.86 121 HIS C N 1
ATOM 2945 C CA . HIS C 1 121 ? 14.698 38.264 36.795 1.00 14.58 121 HIS C CA 1
ATOM 2946 C C . HIS C 1 121 ? 15.356 36.961 37.204 1.00 13.81 121 HIS C C 1
ATOM 2947 O O . HIS C 1 121 ? 14.944 35.893 36.759 1.00 15.69 121 HIS C O 1
ATOM 2954 N N . GLY C 1 122 ? 16.358 37.056 38.071 1.00 13.96 122 GLY C N 1
ATOM 2955 C CA . GLY C 1 122 ? 17.025 35.863 38.561 1.00 13.23 122 GLY C CA 1
ATOM 2956 C C . GLY C 1 122 ? 16.039 35.095 39.424 1.00 14.17 122 GLY C C 1
ATOM 2957 O O . GLY C 1 122 ? 15.909 33.874 39.315 1.00 15.06 122 GLY C O 1
ATOM 2958 N N . LYS C 1 123 ? 15.329 35.813 40.288 1.00 13.35 123 LYS C N 1
ATOM 2959 C CA . LYS C 1 123 ? 14.336 35.181 41.147 1.00 14.36 123 LYS C CA 1
ATOM 2960 C C . LYS C 1 123 ? 13.214 34.576 40.312 1.00 14.49 123 LYS C C 1
ATOM 2961 O O . LYS C 1 123 ? 12.763 33.467 40.582 1.00 15.92 123 LYS C O 1
ATOM 2967 N N . ARG C 1 124 ? 12.766 35.318 39.302 1.00 14.29 124 ARG C N 1
ATOM 2968 C CA . ARG C 1 124 ? 11.704 34.855 38.414 1.00 16.30 124 ARG C CA 1
ATOM 2969 C C . ARG C 1 124 ? 12.129 33.541 37.751 1.00 15.15 124 ARG C C 1
ATOM 2970 O O . ARG C 1 124 ? 11.378 32.561 37.729 1.00 16.19 124 ARG C O 1
ATOM 2978 N N . ALA C 1 125 ? 13.350 33.537 37.228 1.00 15.35 125 ALA C N 1
ATOM 2979 C CA . ALA C 1 125 ? 13.901 32.374 36.549 1.00 14.53 125 ALA C CA 1
ATOM 2980 C C . ALA C 1 125 ? 14.050 31.172 37.471 1.00 14.73 125 ALA C C 1
ATOM 2981 O O . ALA C 1 125 ? 13.752 30.044 37.074 1.00 15.02 125 ALA C O 1
ATOM 2983 N N . SER C 1 126 ? 14.513 31.405 38.696 1.00 15.31 126 SER C N 1
ATOM 2984 C CA . SER C 1 126 ? 14.698 30.302 39.631 1.00 15.75 126 SER C CA 1
ATOM 2985 C C . SER C 1 126 ? 13.373 29.599 39.910 1.00 16.68 126 SER C C 1
ATOM 2986 O O . SER C 1 126 ? 13.325 28.375 39.981 1.00 17.34 126 SER C O 1
ATOM 2989 N N . GLU C 1 127 ? 12.299 30.371 40.054 1.00 16.58 127 GLU C N 1
ATOM 2990 C CA . GLU C 1 127 ? 10.985 29.790 40.307 1.00 20.06 127 GLU C CA 1
ATOM 2991 C C . GLU C 1 127 ? 10.509 28.996 39.095 1.00 18.72 127 GLU C C 1
ATOM 2992 O O . GLU C 1 127 ? 9.948 27.911 39.234 1.00 19.99 127 GLU C O 1
ATOM 2998 N N . ALA C 1 128 ? 10.740 29.538 37.905 1.00 17.69 128 ALA C N 1
ATOM 2999 C CA . ALA C 1 128 ? 10.332 28.864 36.677 1.00 17.23 128 ALA C CA 1
ATOM 3000 C C . ALA C 1 128 ? 11.110 27.566 36.501 1.00 17.59 128 ALA C C 1
ATOM 3001 O O . ALA C 1 128 ? 10.540 26.524 36.173 1.00 18.26 128 ALA C O 1
ATOM 3003 N N . LEU C 1 129 ? 12.418 27.633 36.725 1.00 17.25 129 LEU C N 1
ATOM 3004 C CA . LEU C 1 129 ? 13.265 26.459 36.582 1.00 18.14 129 LEU C CA 1
ATOM 3005 C C . LEU C 1 129 ? 12.936 25.402 37.627 1.00 18.71 129 LEU C C 1
ATOM 3006 O O . LEU C 1 129 ? 13.069 24.206 37.367 1.00 19.64 129 LEU C O 1
ATOM 3011 N N . ALA C 1 130 ? 12.498 25.839 38.804 1.00 19.25 130 ALA C N 1
ATOM 3012 C CA . ALA C 1 130 ? 12.143 24.902 39.863 1.00 20.33 130 ALA C CA 1
ATOM 3013 C C . ALA C 1 130 ? 10.967 24.043 39.411 1.00 22.25 130 ALA C C 1
ATOM 3014 O O . ALA C 1 130 ? 10.944 22.834 39.638 1.00 22.23 130 ALA C O 1
ATOM 3016 N N . ARG C 1 131 ? 9.995 24.675 38.762 1.00 24.64 131 ARG C N 1
ATOM 3017 C CA . ARG C 1 131 ? 8.814 23.967 38.281 1.00 27.86 131 ARG C CA 1
ATOM 3018 C C . ARG C 1 131 ? 9.172 23.014 37.143 1.00 28.47 131 ARG C C 1
ATOM 3019 O O . ARG C 1 131 ? 8.627 21.914 37.051 1.00 29.31 131 ARG C O 1
ATOM 3027 N N . ILE C 1 132 ? 10.095 23.435 36.285 1.00 28.98 132 ILE C N 1
ATOM 3028 C CA . ILE C 1 132 ? 10.520 22.603 35.166 1.00 30.10 132 ILE C CA 1
ATOM 3029 C C . ILE C 1 132 ? 11.271 21.377 35.677 1.00 31.41 132 ILE C C 1
ATOM 3030 O O . ILE C 1 132 ? 11.047 20.260 35.205 1.00 32.31 132 ILE C O 1
ATOM 3035 N N . ALA C 1 133 ? 12.159 21.589 36.643 1.00 32.03 133 ALA C N 1
ATOM 3036 C CA . ALA C 1 133 ? 12.938 20.499 37.218 1.00 33.67 133 ALA C CA 1
ATOM 3037 C C . ALA C 1 133 ? 12.011 19.495 37.891 1.00 35.33 133 ALA C C 1
ATOM 3038 O O . ALA C 1 133 ? 12.230 18.285 37.820 1.00 35.50 133 ALA C O 1
ATOM 3040 N N . GLU C 1 134 ? 10.972 20.008 38.541 1.00 36.90 134 GLU C N 1
ATOM 3041 C CA . GLU C 1 134 ? 10.002 19.166 39.229 1.00 39.56 134 GLU C CA 1
ATOM 3042 C C . GLU C 1 134 ? 9.277 18.266 38.233 1.00 40.67 134 GLU C C 1
ATOM 3043 O O . GLU C 1 134 ? 9.155 17.060 38.449 1.00 40.92 134 GLU C O 1
ATOM 3049 N N . GLU C 1 135 ? 8.801 18.857 37.142 1.00 31.01 135 GLU C N 1
ATOM 3050 C CA . GLU C 1 135 ? 8.108 18.094 36.132 1.00 31.81 135 GLU C CA 1
ATOM 3051 C C . GLU C 1 135 ? 9.056 17.027 35.590 1.00 31.00 135 GLU C C 1
ATOM 3052 O O . GLU C 1 135 ? 8.794 15.836 35.636 1.00 31.00 135 GLU C O 1
ATOM 3058 N N . ALA C 1 136 ? 10.216 17.492 35.083 1.00 45.42 136 ALA C N 1
ATOM 3059 C CA . ALA C 1 136 ? 11.208 16.563 34.550 1.00 45.90 136 ALA C CA 1
ATOM 3060 C C . ALA C 1 136 ? 11.394 15.334 35.444 1.00 46.95 136 ALA C C 1
ATOM 3061 O O . ALA C 1 136 ? 11.332 14.199 34.990 1.00 46.71 136 ALA C O 1
ATOM 3063 N N . LEU C 1 137 ? 11.617 15.548 36.737 1.00 48.58 137 LEU C N 1
ATOM 3064 C CA . LEU C 1 137 ? 11.800 14.448 37.676 1.00 50.88 137 LEU C CA 1
ATOM 3065 C C . LEU C 1 137 ? 10.532 13.607 37.775 1.00 52.12 137 LEU C C 1
ATOM 3066 O O . LEU C 1 137 ? 10.594 12.381 37.864 1.00 52.73 137 LEU C O 1
ATOM 3071 N N . ALA C 1 138 ? 9.383 14.275 37.759 1.00 53.57 138 ALA C N 1
ATOM 3072 C CA . ALA C 1 138 ? 8.099 13.591 37.847 1.00 54.70 138 ALA C CA 1
ATOM 3073 C C . ALA C 1 138 ? 7.860 12.721 36.617 1.00 55.36 138 ALA C C 1
ATOM 3074 O O . ALA C 1 138 ? 8.712 12.745 35.703 1.00 55.78 138 ALA C O 1
ATOM 3076 N N . LEU D 1 6 ? 46.969 41.284 65.099 1.00 44.31 6 LEU D N 1
ATOM 3077 C CA . LEU D 1 6 ? 46.476 42.691 65.095 1.00 44.00 6 LEU D CA 1
ATOM 3078 C C . LEU D 1 6 ? 45.291 42.834 66.045 1.00 43.23 6 LEU D C 1
ATOM 3079 O O . LEU D 1 6 ? 44.291 42.128 65.917 1.00 42.65 6 LEU D O 1
ATOM 3084 N N . VAL D 1 7 ? 45.411 43.752 66.998 1.00 41.90 7 VAL D N 1
ATOM 3085 C CA . VAL D 1 7 ? 44.352 43.994 67.971 1.00 40.97 7 VAL D CA 1
ATOM 3086 C C . VAL D 1 7 ? 44.189 45.494 68.197 1.00 40.17 7 VAL D C 1
ATOM 3087 O O . VAL D 1 7 ? 45.174 46.219 68.340 1.00 39.85 7 VAL D O 1
ATOM 3091 N N . LEU D 1 8 ? 42.942 45.954 68.227 1.00 38.59 8 LEU D N 1
ATOM 3092 C CA . LEU D 1 8 ? 42.654 47.369 68.431 1.00 38.11 8 LEU D CA 1
ATOM 3093 C C . LEU D 1 8 ? 42.635 47.748 69.907 1.00 38.13 8 LEU D C 1
ATOM 3094 O O . LEU D 1 8 ? 42.064 47.037 70.735 1.00 37.40 8 LEU D O 1
ATOM 3099 N N . TYR D 1 9 ? 43.262 48.878 70.223 1.00 38.75 9 TYR D N 1
ATOM 3100 C CA . TYR D 1 9 ? 43.330 49.376 71.593 1.00 39.45 9 TYR D CA 1
ATOM 3101 C C . TYR D 1 9 ? 43.130 50.889 71.625 1.00 39.44 9 TYR D C 1
ATOM 3102 O O . TYR D 1 9 ? 43.186 51.553 70.592 1.00 39.02 9 TYR D O 1
ATOM 3111 N N . GLY D 1 10 ? 42.900 51.419 72.822 1.00 39.89 10 GLY D N 1
ATOM 3112 C CA . GLY D 1 10 ? 42.714 52.849 72.998 1.00 40.10 10 GLY D CA 1
ATOM 3113 C C . GLY D 1 10 ? 41.804 53.550 72.007 1.00 40.00 10 GLY D C 1
ATOM 3114 O O . GLY D 1 10 ? 40.745 53.037 71.644 1.00 40.41 10 GLY D O 1
ATOM 3115 N N . ALA D 1 11 ? 42.226 54.735 71.576 1.00 39.95 11 ALA D N 1
ATOM 3116 C CA . ALA D 1 11 ? 41.463 55.544 70.632 1.00 39.37 11 ALA D CA 1
ATOM 3117 C C . ALA D 1 11 ? 41.053 54.781 69.374 1.00 38.97 11 ALA D C 1
ATOM 3118 O O . ALA D 1 11 ? 39.879 54.782 69.001 1.00 39.29 11 ALA D O 1
ATOM 3120 N N . PRO D 1 12 ? 42.013 54.126 68.698 1.00 38.20 12 PRO D N 1
ATOM 3121 C CA . PRO D 1 12 ? 41.689 53.373 67.481 1.00 37.36 12 PRO D CA 1
ATOM 3122 C C . PRO D 1 12 ? 40.483 52.457 67.672 1.00 36.20 12 PRO D C 1
ATOM 3123 O O . PRO D 1 12 ? 39.618 52.362 66.800 1.00 36.02 12 PRO D O 1
ATOM 3127 N N . TYR D 1 13 ? 40.432 51.787 68.819 1.00 34.86 13 TYR D N 1
ATOM 3128 C CA . TYR D 1 13 ? 39.328 50.888 69.131 1.00 34.21 13 TYR D CA 1
ATOM 3129 C C . TYR D 1 13 ? 38.034 51.680 69.300 1.00 33.63 13 TYR D C 1
ATOM 3130 O O . TYR D 1 13 ? 36.972 51.258 68.843 1.00 32.39 13 TYR D O 1
ATOM 3139 N N . GLU D 1 14 ? 38.132 52.826 69.965 1.00 33.30 14 GLU D N 1
ATOM 3140 C CA . GLU D 1 14 ? 36.973 53.680 70.198 1.00 33.80 14 GLU D CA 1
ATOM 3141 C C . GLU D 1 14 ? 36.389 54.169 68.881 1.00 32.78 14 GLU D C 1
ATOM 3142 O O . GLU D 1 14 ? 35.173 54.150 68.686 1.00 32.59 14 GLU D O 1
ATOM 3148 N N . ARG D 1 15 ? 37.261 54.615 67.984 1.00 31.49 15 ARG D N 1
ATOM 3149 C CA . ARG D 1 15 ? 36.836 55.101 66.679 1.00 31.12 15 ARG D CA 1
ATOM 3150 C C . ARG D 1 15 ? 36.146 53.988 65.898 1.00 29.67 15 ARG D C 1
ATOM 3151 O O . ARG D 1 15 ? 35.153 54.224 65.209 1.00 29.82 15 ARG D O 1
ATOM 3159 N N . ALA D 1 16 ? 36.681 52.776 66.009 1.00 28.38 16 ALA D N 1
ATOM 3160 C CA . ALA D 1 16 ? 36.115 51.625 65.314 1.00 26.38 16 ALA D CA 1
ATOM 3161 C C . ALA D 1 16 ? 34.703 51.355 65.820 1.00 26.09 16 ALA D C 1
ATOM 3162 O O . ALA D 1 16 ? 33.764 51.223 65.032 1.00 24.22 16 ALA D O 1
ATOM 3164 N N . VAL D 1 17 ? 34.562 51.275 67.140 1.00 25.16 17 VAL D N 1
ATOM 3165 C CA . VAL D 1 17 ? 33.270 51.028 67.766 1.00 26.62 17 VAL D CA 1
ATOM 3166 C C . VAL D 1 17 ? 32.258 52.101 67.374 1.00 26.89 17 VAL D C 1
ATOM 3167 O O . VAL D 1 17 ? 31.092 51.799 67.112 1.00 26.13 17 VAL D O 1
ATOM 3171 N N . GLU D 1 18 ? 32.707 53.352 67.338 1.00 27.64 18 GLU D N 1
ATOM 3172 C CA . GLU D 1 18 ? 31.836 54.465 66.971 1.00 27.67 18 GLU D CA 1
ATOM 3173 C C . GLU D 1 18 ? 31.288 54.278 65.563 1.00 26.20 18 GLU D C 1
ATOM 3174 O O . GLU D 1 18 ? 30.102 54.503 65.314 1.00 24.73 18 GLU D O 1
ATOM 3180 N N . VAL D 1 19 ? 32.156 53.873 64.641 1.00 23.74 19 VAL D N 1
ATOM 3181 C CA . VAL D 1 19 ? 31.738 53.654 63.263 1.00 22.26 19 VAL D CA 1
ATOM 3182 C C . VAL D 1 19 ? 30.693 52.545 63.205 1.00 20.08 19 VAL D C 1
ATOM 3183 O O . VAL D 1 19 ? 29.705 52.653 62.484 1.00 19.93 19 VAL D O 1
ATOM 3187 N N . LEU D 1 20 ? 30.911 51.480 63.967 1.00 19.50 20 LEU D N 1
ATOM 3188 C CA . LEU D 1 20 ? 29.966 50.368 63.982 1.00 18.99 20 LEU D CA 1
ATOM 3189 C C . LEU D 1 20 ? 28.606 50.821 64.511 1.00 20.26 20 LEU D C 1
ATOM 3190 O O . LEU D 1 20 ? 27.568 50.469 63.952 1.00 18.16 20 LEU D O 1
ATOM 3195 N N . GLU D 1 21 ? 28.621 51.614 65.581 1.00 20.31 21 GLU D N 1
ATOM 3196 C CA . GLU D 1 21 ? 27.394 52.128 66.190 1.00 21.69 21 GLU D CA 1
ATOM 3197 C C . GLU D 1 21 ? 26.572 52.918 65.183 1.00 21.32 21 GLU D C 1
ATOM 3198 O O . GLU D 1 21 ? 25.371 52.689 65.019 1.00 20.34 21 GLU D O 1
ATOM 3204 N N . GLU D 1 22 ? 27.228 53.861 64.518 1.00 21.07 22 GLU D N 1
ATOM 3205 C CA . GLU D 1 22 ? 26.566 54.701 63.533 1.00 21.25 22 GLU D CA 1
ATOM 3206 C C . GLU D 1 22 ? 26.055 53.883 62.355 1.00 20.76 22 GLU D C 1
ATOM 3207 O O . GLU D 1 22 ? 24.977 54.148 61.827 1.00 19.56 22 GLU D O 1
ATOM 3213 N N . THR D 1 23 ? 26.827 52.883 61.947 1.00 18.61 23 THR D N 1
ATOM 3214 C CA . THR D 1 23 ? 26.424 52.051 60.824 1.00 17.27 23 THR D CA 1
ATOM 3215 C C . THR D 1 23 ? 25.143 51.286 61.151 1.00 15.80 23 THR D C 1
ATOM 3216 O O . THR D 1 23 ? 24.269 51.142 60.298 1.00 15.72 23 THR D O 1
ATOM 3220 N N . LEU D 1 24 ? 25.026 50.803 62.385 1.00 17.05 24 LEU D N 1
ATOM 3221 C CA . LEU D 1 24 ? 23.823 50.087 62.795 1.00 16.84 24 LEU D CA 1
ATOM 3222 C C . LEU D 1 24 ? 22.634 51.037 62.712 1.00 18.71 24 LEU D C 1
ATOM 3223 O O . LEU D 1 24 ? 21.560 50.670 62.241 1.00 18.21 24 LEU D O 1
ATOM 3228 N N . ARG D 1 25 ? 22.842 52.268 63.159 1.00 18.43 25 ARG D N 1
ATOM 3229 C CA . ARG D 1 25 ? 21.783 53.267 63.147 1.00 20.37 25 ARG D CA 1
ATOM 3230 C C . ARG D 1 25 ? 21.299 53.607 61.737 1.00 19.07 25 ARG D C 1
ATOM 3231 O O . ARG D 1 25 ? 20.094 53.662 61.485 1.00 18.88 25 ARG D O 1
ATOM 3239 N N . GLU D 1 26 ? 22.237 53.829 60.820 1.00 17.79 26 GLU D N 1
ATOM 3240 C CA . GLU D 1 26 ? 21.899 54.193 59.447 1.00 19.70 26 GLU D CA 1
ATOM 3241 C C . GLU D 1 26 ? 21.397 53.066 58.558 1.00 18.69 26 GLU D C 1
ATOM 3242 O O . GLU D 1 26 ? 20.728 53.316 57.553 1.00 18.85 26 GLU D O 1
ATOM 3248 N N . THR D 1 27 ? 21.719 51.829 58.919 1.00 18.25 27 THR D N 1
ATOM 3249 C CA . THR D 1 27 ? 21.323 50.679 58.113 1.00 17.32 27 THR D CA 1
ATOM 3250 C C . THR D 1 27 ? 20.153 49.887 58.670 1.00 16.59 27 THR D C 1
ATOM 3251 O O . THR D 1 27 ? 19.460 49.197 57.923 1.00 17.76 27 THR D O 1
ATOM 3255 N N . GLY D 1 28 ? 19.940 49.975 59.977 1.00 16.45 28 GLY D N 1
ATOM 3256 C CA . GLY D 1 28 ? 18.864 49.218 60.586 1.00 15.61 28 GLY D CA 1
ATOM 3257 C C . GLY D 1 28 ? 19.297 47.784 60.861 1.00 16.26 28 GLY D C 1
ATOM 3258 O O . GLY D 1 28 ? 18.477 46.945 61.232 1.00 14.98 28 GLY D O 1
ATOM 3259 N N . ALA D 1 29 ? 20.584 47.494 60.674 1.00 15.01 29 ALA D N 1
ATOM 3260 C CA . ALA D 1 29 ? 21.100 46.147 60.926 1.00 14.16 29 ALA D CA 1
ATOM 3261 C C . ALA D 1 29 ? 21.096 45.822 62.422 1.00 14.94 29 ALA D C 1
ATOM 3262 O O . ALA D 1 29 ? 20.991 46.721 63.265 1.00 14.28 29 ALA D O 1
ATOM 3264 N N . ARG D 1 30 ? 21.223 44.536 62.747 1.00 14.56 30 ARG D N 1
ATOM 3265 C CA . ARG D 1 30 ? 21.224 44.082 64.139 1.00 14.52 30 ARG D CA 1
ATOM 3266 C C . ARG D 1 30 ? 22.593 44.090 64.799 1.00 14.40 30 ARG D C 1
ATOM 3267 O O . ARG D 1 30 ? 22.760 44.616 65.896 1.00 14.54 30 ARG D O 1
ATOM 3275 N N . TYR D 1 31 ? 23.559 43.464 64.136 1.00 13.45 31 TYR D N 1
ATOM 3276 C CA . TYR D 1 31 ? 24.907 43.351 64.674 1.00 13.46 31 TYR D CA 1
ATOM 3277 C C . TYR D 1 31 ? 25.950 43.782 63.657 1.00 13.97 31 TYR D C 1
ATOM 3278 O O . TYR D 1 31 ? 25.817 43.527 62.458 1.00 13.83 31 TYR D O 1
ATOM 3287 N N . ALA D 1 32 ? 26.993 44.437 64.149 1.00 13.11 32 ALA D N 1
ATOM 3288 C CA . ALA D 1 32 ? 28.078 44.904 63.302 1.00 13.94 32 ALA D CA 1
ATOM 3289 C C . ALA D 1 32 ? 29.388 44.456 63.929 1.00 14.33 32 ALA D C 1
ATOM 3290 O O . ALA D 1 32 ? 29.573 44.580 65.136 1.00 16.77 32 ALA D O 1
ATOM 3292 N N . LEU D 1 33 ? 30.291 43.930 63.107 1.00 14.44 33 LEU D N 1
ATOM 3293 C CA . LEU D 1 33 ? 31.582 43.460 63.600 1.00 15.08 33 LEU D CA 1
ATOM 3294 C C . LEU D 1 33 ? 32.701 43.774 62.629 1.00 14.36 33 LEU D C 1
ATOM 3295 O O . LEU D 1 33 ? 32.488 43.842 61.423 1.00 14.72 33 LEU D O 1
ATOM 3300 N N . LEU D 1 34 ? 33.895 43.973 63.174 1.00 14.58 34 LEU D N 1
ATOM 3301 C CA . LEU D 1 34 ? 35.057 44.108 62.386 1.00 15.20 34 LEU D CA 1
ATOM 3302 C C . LEU D 1 34 ? 35.910 42.972 62.807 1.00 14.56 34 LEU D C 1
ATOM 3303 O O . LEU D 1 34 ? 36.216 42.791 63.979 1.00 15.45 34 LEU D O 1
ATOM 3308 N N . ILE D 1 35 ? 36.247 42.101 61.862 1.00 14.74 35 ILE D N 1
ATOM 3309 C CA . ILE D 1 35 ? 36.999 40.890 62.189 1.00 15.30 35 ILE D CA 1
ATOM 3310 C C . ILE D 1 35 ? 38.201 40.719 61.275 1.00 15.90 35 ILE D C 1
ATOM 3311 O O . ILE D 1 35 ? 38.322 41.405 60.262 1.00 16.15 35 ILE D O 1
ATOM 3316 N N . ASP D 1 36 ? 39.104 39.810 61.638 1.00 16.67 36 ASP D N 1
ATOM 3317 C CA . ASP D 1 36 ? 40.255 39.558 60.785 1.00 16.96 36 ASP D CA 1
ATOM 3318 C C . ASP D 1 36 ? 40.026 38.232 60.066 1.00 16.79 36 ASP D C 1
ATOM 3319 O O . ASP D 1 36 ? 39.008 37.571 60.288 1.00 15.66 36 ASP D O 1
ATOM 3324 N N . ARG D 1 37 ? 40.960 37.843 59.203 1.00 16.79 37 ARG D N 1
ATOM 3325 C CA . ARG D 1 37 ? 40.801 36.626 58.423 1.00 17.52 37 ARG D CA 1
ATOM 3326 C C . ARG D 1 37 ? 41.001 35.293 59.133 1.00 17.12 37 ARG D C 1
ATOM 3327 O O . ARG D 1 37 ? 40.929 34.233 58.506 1.00 17.93 37 ARG D O 1
ATOM 3335 N N . LYS D 1 38 ? 41.244 35.336 60.438 1.00 16.27 38 LYS D N 1
ATOM 3336 C CA . LYS D 1 38 ? 41.373 34.102 61.195 1.00 16.54 38 LYS D CA 1
ATOM 3337 C C . LYS D 1 38 ? 40.246 34.025 62.224 1.00 16.08 38 LYS D C 1
ATOM 3338 O O . LYS D 1 38 ? 40.301 33.250 63.174 1.00 15.83 38 LYS D O 1
ATOM 3344 N N . GLY D 1 39 ? 39.220 34.848 62.018 1.00 16.47 39 GLY D N 1
ATOM 3345 C CA . GLY D 1 39 ? 38.058 34.836 62.894 1.00 16.74 39 GLY D CA 1
ATOM 3346 C C . GLY D 1 39 ? 38.095 35.626 64.189 1.00 17.14 39 GLY D C 1
ATOM 3347 O O . GLY D 1 39 ? 37.197 35.476 65.017 1.00 20.62 39 GLY D O 1
ATOM 3348 N N . PHE D 1 40 ? 39.110 36.459 64.377 1.00 16.47 40 PHE D N 1
ATOM 3349 C CA . PHE D 1 40 ? 39.209 37.250 65.600 1.00 16.51 40 PHE D CA 1
ATOM 3350 C C . PHE D 1 40 ? 38.347 38.505 65.483 1.00 16.48 40 PHE D C 1
ATOM 3351 O O . PHE D 1 40 ? 38.346 39.174 64.447 1.00 16.81 40 PHE D O 1
ATOM 3359 N N . VAL D 1 41 ? 37.616 38.816 66.548 1.00 16.40 41 VAL D N 1
ATOM 3360 C CA . VAL D 1 41 ? 36.750 39.992 66.562 1.00 16.46 41 VAL D CA 1
ATOM 3361 C C . VAL D 1 41 ? 37.528 41.208 67.056 1.00 16.57 41 VAL D C 1
ATOM 3362 O O . VAL D 1 41 ? 37.898 41.287 68.230 1.00 18.31 41 VAL D O 1
ATOM 3366 N N . LEU D 1 42 ? 37.777 42.148 66.151 1.00 17.62 42 LEU D N 1
ATOM 3367 C CA . LEU D 1 42 ? 38.513 43.364 66.476 1.00 18.36 42 LEU D CA 1
ATOM 3368 C C . LEU D 1 42 ? 37.630 44.358 67.223 1.00 20.06 42 LEU D C 1
ATOM 3369 O O . LEU D 1 42 ? 38.096 45.076 68.109 1.00 20.18 42 LEU D O 1
ATOM 3374 N N . ALA D 1 43 ? 36.353 44.388 66.861 1.00 18.63 43 ALA D N 1
ATOM 3375 C CA . ALA D 1 43 ? 35.388 45.280 67.494 1.00 18.17 43 ALA D CA 1
ATOM 3376 C C . ALA D 1 43 ? 33.985 44.838 67.106 1.00 17.23 43 ALA D C 1
ATOM 3377 O O . ALA D 1 43 ? 33.779 44.269 66.035 1.00 16.73 43 ALA D O 1
ATOM 3379 N N . HIS D 1 44 ? 33.019 45.087 67.980 1.00 17.19 44 HIS D N 1
ATOM 3380 C CA . HIS D 1 44 ? 31.649 44.708 67.681 1.00 17.32 44 HIS D CA 1
ATOM 3381 C C . HIS D 1 44 ? 30.653 45.576 68.429 1.00 18.14 44 HIS D C 1
ATOM 3382 O O . HIS D 1 44 ? 30.962 46.137 69.480 1.00 19.52 44 HIS D O 1
ATOM 3389 N N . LYS D 1 45 ? 29.460 45.695 67.861 1.00 17.34 45 LYS D N 1
ATOM 3390 C CA . LYS D 1 45 ? 28.385 46.474 68.459 1.00 18.62 45 LYS D CA 1
ATOM 3391 C C . LYS D 1 45 ? 27.060 45.858 68.048 1.00 17.39 45 LYS D C 1
ATOM 3392 O O . LYS D 1 45 ? 26.923 45.347 66.934 1.00 16.03 45 LYS D O 1
ATOM 3398 N N . GLU D 1 46 ? 26.093 45.900 68.955 1.00 16.79 46 GLU D N 1
ATOM 3399 C CA . GLU D 1 46 ? 24.776 45.346 68.697 1.00 16.89 46 GLU D CA 1
ATOM 3400 C C . GLU D 1 46 ? 23.713 46.416 68.896 1.00 17.91 46 GLU D C 1
ATOM 3401 O O . GLU D 1 46 ? 23.851 47.286 69.757 1.00 19.81 46 GLU D O 1
ATOM 3407 N N . ALA D 1 47 ? 22.659 46.352 68.092 1.00 17.45 47 ALA D N 1
ATOM 3408 C CA . ALA D 1 47 ? 21.562 47.305 68.210 1.00 18.27 47 ALA D CA 1
ATOM 3409 C C . ALA D 1 47 ? 20.826 47.021 69.517 1.00 18.53 47 ALA D C 1
ATOM 3410 O O . ALA D 1 47 ? 20.601 45.869 69.875 1.00 19.13 47 ALA D O 1
ATOM 3412 N N . LEU D 1 48 ? 20.441 48.078 70.225 1.00 21.92 48 LEU D N 1
ATOM 3413 C CA . LEU D 1 48 ? 19.747 47.930 71.499 1.00 23.03 48 LEU D CA 1
ATOM 3414 C C . LEU D 1 48 ? 18.424 47.177 71.392 1.00 23.18 48 LEU D C 1
ATOM 3415 O O . LEU D 1 48 ? 18.033 46.458 72.313 1.00 24.21 48 LEU D O 1
ATOM 3420 N N . TRP D 1 49 ? 17.743 47.338 70.262 1.00 21.02 49 TRP D N 1
ATOM 3421 C CA . TRP D 1 49 ? 16.458 46.688 70.039 1.00 21.13 49 TRP D CA 1
ATOM 3422 C C . TRP D 1 49 ? 16.577 45.220 69.650 1.00 21.19 49 TRP D C 1
ATOM 3423 O O . TRP D 1 49 ? 15.626 44.454 69.791 1.00 21.94 49 TRP D O 1
ATOM 3434 N N . ALA D 1 50 ? 17.748 44.828 69.160 1.00 21.11 50 ALA D N 1
ATOM 3435 C CA . ALA D 1 50 ? 17.956 43.458 68.715 1.00 22.52 50 ALA D CA 1
ATOM 3436 C C . ALA D 1 50 ? 18.133 42.441 69.834 1.00 22.14 50 ALA D C 1
ATOM 3437 O O . ALA D 1 50 ? 18.631 42.762 70.914 1.00 23.14 50 ALA D O 1
ATOM 3439 N N . PRO D 1 51 ? 17.708 41.193 69.587 1.00 24.91 51 PRO D N 1
ATOM 3440 C CA . PRO D 1 51 ? 17.829 40.122 70.578 1.00 25.53 51 PRO D CA 1
ATOM 3441 C C . PRO D 1 51 ? 19.307 39.808 70.770 1.00 25.16 51 PRO D C 1
ATOM 3442 O O . PRO D 1 51 ? 20.148 40.268 69.991 1.00 25.31 51 PRO D O 1
ATOM 3446 N N . LYS D 1 52 ? 19.629 39.035 71.800 1.00 24.61 52 LYS D N 1
ATOM 3447 C CA . LYS D 1 52 ? 21.017 38.667 72.041 1.00 25.18 52 LYS D CA 1
ATOM 3448 C C . LYS D 1 52 ? 21.512 38.018 70.753 1.00 22.80 52 LYS D C 1
ATOM 3449 O O . LYS D 1 52 ? 20.807 37.214 70.142 1.00 22.75 52 LYS D O 1
ATOM 3455 N N . PRO D 1 53 ? 22.728 38.367 70.318 1.00 22.61 53 PRO D N 1
ATOM 3456 C CA . PRO D 1 53 ? 23.261 37.784 69.087 1.00 20.93 53 PRO D CA 1
ATOM 3457 C C . PRO D 1 53 ? 23.767 36.365 69.269 1.00 21.58 53 PRO D C 1
ATOM 3458 O O . PRO D 1 53 ? 23.981 35.904 70.392 1.00 21.85 53 PRO D O 1
ATOM 3462 N N . PRO D 1 54 ? 23.938 35.639 68.158 1.00 20.17 54 PRO D N 1
ATOM 3463 C CA . PRO D 1 54 ? 24.443 34.272 68.275 1.00 20.40 54 PRO D CA 1
ATOM 3464 C C . PRO D 1 54 ? 25.891 34.462 68.728 1.00 19.30 54 PRO D C 1
ATOM 3465 O O . PRO D 1 54 ? 26.399 35.585 68.710 1.00 19.58 54 PRO D O 1
ATOM 3469 N N . PRO D 1 55 ? 26.571 33.387 69.152 1.00 19.80 55 PRO D N 1
ATOM 3470 C CA . PRO D 1 55 ? 27.964 33.542 69.590 1.00 19.84 55 PRO D CA 1
ATOM 3471 C C . PRO D 1 55 ? 28.761 34.324 68.546 1.00 19.81 55 PRO D C 1
ATOM 3472 O O . PRO D 1 55 ? 28.988 33.838 67.436 1.00 19.21 55 PRO D O 1
ATOM 3476 N N . LEU D 1 56 ? 29.182 35.534 68.904 1.00 17.46 56 LEU D N 1
ATOM 3477 C CA . LEU D 1 56 ? 29.912 36.390 67.977 1.00 17.26 56 LEU D CA 1
ATOM 3478 C C . LEU D 1 56 ? 31.249 35.844 67.507 1.00 17.06 56 LEU D C 1
ATOM 3479 O O . LEU D 1 56 ? 31.629 36.056 66.359 1.00 15.99 56 LEU D O 1
ATOM 3484 N N . ASP D 1 57 ? 31.970 35.147 68.380 1.00 16.74 57 ASP D N 1
ATOM 3485 C CA . ASP D 1 57 ? 33.251 34.592 67.970 1.00 17.27 57 ASP D CA 1
ATOM 3486 C C . ASP D 1 57 ? 33.031 33.486 66.945 1.00 14.86 57 ASP D C 1
ATOM 3487 O O . ASP D 1 57 ? 33.808 33.342 66.002 1.00 14.62 57 ASP D O 1
ATOM 3492 N N . THR D 1 58 ? 31.966 32.712 67.120 1.00 14.14 58 THR D N 1
ATOM 3493 C CA . THR D 1 58 ? 31.659 31.645 66.171 1.00 14.17 58 THR D CA 1
ATOM 3494 C C . THR D 1 58 ? 31.234 32.272 64.844 1.00 13.77 58 THR D C 1
ATOM 3495 O O . THR D 1 58 ? 31.627 31.807 63.771 1.00 13.26 58 THR D O 1
ATOM 3499 N N . LEU D 1 59 ? 30.434 33.334 64.917 1.00 13.79 59 LEU D N 1
ATOM 3500 C CA . LEU D 1 59 ? 29.998 34.023 63.708 1.00 13.39 59 LEU D CA 1
ATOM 3501 C C . LEU D 1 59 ? 31.213 34.516 62.928 1.00 12.72 59 LEU D C 1
ATOM 3502 O O . LEU D 1 59 ? 31.324 34.293 61.718 1.00 13.61 59 LEU D O 1
ATOM 3507 N N . ALA D 1 60 ? 32.123 35.190 63.626 1.00 13.12 60 ALA D N 1
ATOM 3508 C CA . ALA D 1 60 ? 33.332 35.717 63.007 1.00 12.78 60 ALA D CA 1
ATOM 3509 C C . ALA D 1 60 ? 34.165 34.590 62.403 1.00 13.37 60 ALA D C 1
ATOM 3510 O O . ALA D 1 60 ? 34.707 34.727 61.309 1.00 13.42 60 ALA D O 1
ATOM 3512 N N . THR D 1 61 ? 34.263 33.480 63.125 1.00 12.98 61 THR D N 1
ATOM 3513 C CA . THR D 1 61 ? 35.029 32.337 62.647 1.00 12.70 61 THR D CA 1
ATOM 3514 C C . THR D 1 61 ? 34.456 31.821 61.329 1.00 12.83 61 THR D C 1
ATOM 3515 O O . THR D 1 61 ? 35.198 31.567 60.371 1.00 12.49 61 THR D O 1
ATOM 3519 N N . LEU D 1 62 ? 33.138 31.656 61.283 1.00 12.13 62 LEU D N 1
ATOM 3520 C CA . LEU D 1 62 ? 32.471 31.175 60.079 1.00 12.55 62 LEU D CA 1
ATOM 3521 C C . LEU D 1 62 ? 32.625 32.152 58.917 1.00 13.10 62 LEU D C 1
ATOM 3522 O O . LEU D 1 62 ? 32.793 31.739 57.773 1.00 13.49 62 LEU D O 1
ATOM 3527 N N . VAL D 1 63 ? 32.564 33.450 59.205 1.00 12.82 63 VAL D N 1
ATOM 3528 C CA . VAL D 1 63 ? 32.728 34.439 58.149 1.00 13.40 63 VAL D CA 1
ATOM 3529 C C . VAL D 1 63 ? 34.154 34.374 57.605 1.00 13.03 63 VAL D C 1
ATOM 3530 O O . VAL D 1 63 ? 34.365 34.484 56.397 1.00 13.37 63 VAL D O 1
ATOM 3534 N N . ALA D 1 64 ? 35.125 34.185 58.497 1.00 13.77 64 ALA D N 1
ATOM 3535 C CA . ALA D 1 64 ? 36.526 34.098 58.098 1.00 14.47 64 ALA D CA 1
ATOM 3536 C C . ALA D 1 64 ? 36.733 32.855 57.240 1.00 13.04 64 ALA D C 1
ATOM 3537 O O . ALA D 1 64 ? 37.435 32.901 56.227 1.00 13.21 64 ALA D O 1
ATOM 3539 N N . GLY D 1 65 ? 36.122 31.748 57.655 1.00 13.78 65 GLY D N 1
ATOM 3540 C CA . GLY D 1 65 ? 36.238 30.513 56.900 1.00 13.99 65 GLY D CA 1
ATOM 3541 C C . GLY D 1 65 ? 35.698 30.707 55.498 1.00 13.91 65 GLY D C 1
ATOM 3542 O O . GLY D 1 65 ? 36.286 30.242 54.520 1.00 14.23 65 GLY D O 1
ATOM 3543 N N . ASN D 1 66 ? 34.573 31.409 55.402 1.00 13.61 66 ASN D N 1
ATOM 3544 C CA . ASN D 1 66 ? 33.936 31.684 54.121 1.00 14.16 66 ASN D CA 1
ATOM 3545 C C . ASN D 1 66 ? 34.823 32.573 53.255 1.00 14.16 66 ASN D C 1
ATOM 3546 O O . ASN D 1 66 ? 34.955 32.345 52.051 1.00 14.03 66 ASN D O 1
ATOM 3551 N N . ALA D 1 67 ? 35.425 33.585 53.874 1.00 13.63 67 ALA D N 1
ATOM 3552 C CA . ALA D 1 67 ? 36.295 34.516 53.161 1.00 12.53 67 ALA D CA 1
ATOM 3553 C C . ALA D 1 67 ? 37.453 33.782 52.494 1.00 13.61 67 ALA D C 1
ATOM 3554 O O . ALA D 1 67 ? 37.910 34.168 51.416 1.00 14.57 67 ALA D O 1
ATOM 3556 N N . ALA D 1 68 ? 37.932 32.727 53.139 1.00 12.57 68 ALA D N 1
ATOM 3557 C CA . ALA D 1 68 ? 39.029 31.958 52.576 1.00 12.06 68 ALA D CA 1
ATOM 3558 C C . ALA D 1 68 ? 38.514 31.085 51.439 1.00 13.70 68 ALA D C 1
ATOM 3559 O O . ALA D 1 68 ? 39.087 31.060 50.347 1.00 13.48 68 ALA D O 1
ATOM 3561 N N . ALA D 1 69 ? 37.413 30.387 51.697 1.00 13.10 69 ALA D N 1
ATOM 3562 C CA . ALA D 1 69 ? 36.836 29.471 50.721 1.00 13.44 69 ALA D CA 1
ATOM 3563 C C . ALA D 1 69 ? 36.358 30.067 49.398 1.00 14.16 69 ALA D C 1
ATOM 3564 O O . ALA D 1 69 ? 36.572 29.473 48.342 1.00 14.98 69 ALA D O 1
ATOM 3566 N N . THR D 1 70 ? 35.721 31.232 49.438 1.00 14.40 70 THR D N 1
ATOM 3567 C CA . THR D 1 70 ? 35.203 31.820 48.206 1.00 14.04 70 THR D CA 1
ATOM 3568 C C . THR D 1 70 ? 36.255 32.356 47.242 1.00 14.32 70 THR D C 1
ATOM 3569 O O . THR D 1 70 ? 35.924 32.758 46.129 1.00 13.94 70 THR D O 1
ATOM 3573 N N . GLN D 1 71 ? 37.521 32.350 47.645 1.00 14.53 71 GLN D N 1
ATOM 3574 C CA . GLN D 1 71 ? 38.565 32.860 46.765 1.00 15.38 71 GLN D CA 1
ATOM 3575 C C . GLN D 1 71 ? 38.766 32.002 45.517 1.00 14.46 71 GLN D C 1
ATOM 3576 O O . GLN D 1 71 ? 39.204 32.507 44.483 1.00 14.15 71 GLN D O 1
ATOM 3582 N N . ALA D 1 72 ? 38.419 30.719 45.601 1.00 14.33 72 ALA D N 1
ATOM 3583 C CA . ALA D 1 72 ? 38.551 29.823 44.454 1.00 14.81 72 ALA D CA 1
ATOM 3584 C C . ALA D 1 72 ? 37.573 30.283 43.371 1.00 14.64 72 ALA D C 1
ATOM 3585 O O . ALA D 1 72 ? 37.935 30.379 42.193 1.00 14.88 72 ALA D O 1
ATOM 3587 N N . LEU D 1 73 ? 36.340 30.572 43.780 1.00 14.92 73 LEU D N 1
ATOM 3588 C CA . LEU D 1 73 ? 35.314 31.054 42.858 1.00 14.44 73 LEU D CA 1
ATOM 3589 C C . LEU D 1 73 ? 35.723 32.409 42.289 1.00 14.15 73 LEU D C 1
ATOM 3590 O O . LEU D 1 73 ? 35.568 32.663 41.096 1.00 13.61 73 LEU D O 1
ATOM 3595 N N . ALA D 1 74 ? 36.243 33.278 43.148 1.00 14.16 74 ALA D N 1
ATOM 3596 C CA . ALA D 1 74 ? 36.659 34.607 42.722 1.00 15.14 74 ALA D CA 1
ATOM 3597 C C . ALA D 1 74 ? 37.691 34.533 41.605 1.00 16.35 74 ALA D C 1
ATOM 3598 O O . ALA D 1 74 ? 37.562 35.200 40.578 1.00 16.37 74 ALA D O 1
ATOM 3600 N N . LYS D 1 75 ? 38.712 33.708 41.803 1.00 16.63 75 LYS D N 1
ATOM 3601 C CA . LYS D 1 75 ? 39.762 33.574 40.803 1.00 18.99 75 LYS D CA 1
ATOM 3602 C C . LYS D 1 75 ? 39.254 33.044 39.470 1.00 18.83 75 LYS D C 1
ATOM 3603 O O . LYS D 1 75 ? 39.725 33.465 38.414 1.00 18.96 75 LYS D O 1
ATOM 3609 N N . LEU D 1 76 ? 38.289 32.133 39.515 1.00 19.38 76 LEU D N 1
ATOM 3610 C CA . LEU D 1 76 ? 37.732 31.573 38.289 1.00 19.96 76 LEU D CA 1
ATOM 3611 C C . LEU D 1 76 ? 37.032 32.688 37.508 1.00 20.55 76 LEU D C 1
ATOM 3612 O O . LEU D 1 76 ? 36.914 32.622 36.281 1.00 21.80 76 LEU D O 1
ATOM 3617 N N . LEU D 1 77 ? 36.583 33.718 38.223 1.00 20.67 77 LEU D N 1
ATOM 3618 C CA . LEU D 1 77 ? 35.906 34.855 37.600 1.00 21.20 77 LEU D CA 1
ATOM 3619 C C . LEU D 1 77 ? 36.852 36.032 37.340 1.00 22.35 77 LEU D C 1
ATOM 3620 O O . LEU D 1 77 ? 36.409 37.145 37.053 1.00 23.08 77 LEU D O 1
ATOM 3625 N N . GLY D 1 78 ? 38.155 35.783 37.450 1.00 22.39 78 GLY D N 1
ATOM 3626 C CA . GLY D 1 78 ? 39.136 36.825 37.199 1.00 22.31 78 GLY D CA 1
ATOM 3627 C C . GLY D 1 78 ? 39.421 37.787 38.338 1.00 22.34 78 GLY D C 1
ATOM 3628 O O . GLY D 1 78 ? 40.103 38.795 38.142 1.00 23.15 78 GLY D O 1
ATOM 3629 N N . GLU D 1 79 ? 38.911 37.478 39.527 1.00 21.30 79 GLU D N 1
ATOM 3630 C CA . GLU D 1 79 ? 39.111 38.324 40.704 1.00 21.10 79 GLU D CA 1
ATOM 3631 C C . GLU D 1 79 ? 40.019 37.623 41.715 1.00 20.09 79 GLU D C 1
ATOM 3632 O O . GLU D 1 79 ? 39.998 36.399 41.826 1.00 22.01 79 GLU D O 1
ATOM 3638 N N . ALA D 1 80 ? 40.807 38.393 42.459 1.00 20.48 80 ALA D N 1
ATOM 3639 C CA . ALA D 1 80 ? 41.679 37.808 43.475 1.00 18.68 80 ALA D CA 1
ATOM 3640 C C . ALA D 1 80 ? 40.758 37.272 44.570 1.00 19.81 80 ALA D C 1
ATOM 3641 O O . ALA D 1 80 ? 40.986 36.205 45.145 1.00 20.50 80 ALA D O 1
ATOM 3643 N N . ARG D 1 81 ? 39.712 38.038 44.849 1.00 18.73 81 ARG D N 1
ATOM 3644 C CA . ARG D 1 81 ? 38.721 37.658 45.838 1.00 18.53 81 ARG D CA 1
ATOM 3645 C C . ARG D 1 81 ? 37.526 38.593 45.734 1.00 16.98 81 ARG D C 1
ATOM 3646 O O . ARG D 1 81 ? 37.577 39.603 45.033 1.00 16.62 81 ARG D O 1
ATOM 3654 N N . PHE D 1 82 ? 36.439 38.235 46.404 1.00 16.18 82 PHE D N 1
ATOM 3655 C CA . PHE D 1 82 ? 35.243 39.064 46.383 1.00 16.61 82 PHE D CA 1
ATOM 3656 C C . PHE D 1 82 ? 35.382 40.146 47.437 1.00 18.41 82 PHE D C 1
ATOM 3657 O O . PHE D 1 82 ? 35.766 39.873 48.574 1.00 21.49 82 PHE D O 1
ATOM 3665 N N . GLN D 1 83 ? 35.078 41.379 47.059 1.00 17.81 83 GLN D N 1
ATOM 3666 C CA . GLN D 1 83 ? 35.187 42.487 47.998 1.00 18.87 83 GLN D CA 1
ATOM 3667 C C . GLN D 1 83 ? 33.915 42.649 48.816 1.00 18.21 83 GLN D C 1
ATOM 3668 O O . GLN D 1 83 ? 33.958 43.089 49.964 1.00 19.28 83 GLN D O 1
ATOM 3674 N N . GLU D 1 84 ? 32.788 42.271 48.223 1.00 16.40 84 GLU D N 1
ATOM 3675 C CA . GLU D 1 84 ? 31.495 42.404 48.879 1.00 17.24 84 GLU D CA 1
ATOM 3676 C C . GLU D 1 84 ? 30.657 41.148 48.672 1.00 15.59 84 GLU D C 1
ATOM 3677 O O . GLU D 1 84 ? 30.620 40.595 47.572 1.00 15.97 84 GLU D O 1
ATOM 3683 N N . GLU D 1 85 ? 29.992 40.693 49.730 1.00 13.49 85 GLU D N 1
ATOM 3684 C CA . GLU D 1 85 ? 29.151 39.505 49.643 1.00 15.42 85 GLU D CA 1
ATOM 3685 C C . GLU D 1 85 ? 27.880 39.678 50.462 1.00 14.71 85 GLU D C 1
ATOM 3686 O O . GLU D 1 85 ? 27.907 40.230 51.563 1.00 15.18 85 GLU D O 1
ATOM 3692 N N . VAL D 1 86 ? 26.766 39.204 49.918 1.00 12.70 86 VAL D N 1
ATOM 3693 C CA . VAL D 1 86 ? 25.491 39.261 50.621 1.00 14.07 86 VAL D CA 1
ATOM 3694 C C . VAL D 1 86 ? 24.878 37.870 50.596 1.00 14.56 86 VAL D C 1
ATOM 3695 O O . VAL D 1 86 ? 24.768 37.252 49.538 1.00 16.06 86 VAL D O 1
ATOM 3699 N N . HIS D 1 87 ? 24.511 37.373 51.770 1.00 13.18 87 HIS D N 1
ATOM 3700 C CA . HIS D 1 87 ? 23.877 36.067 51.893 1.00 13.16 87 HIS D CA 1
ATOM 3701 C C . HIS D 1 87 ? 22.499 36.337 52.474 1.00 14.60 87 HIS D C 1
ATOM 3702 O O . HIS D 1 87 ? 22.378 36.965 53.527 1.00 13.72 87 HIS D O 1
ATOM 3709 N N . GLN D 1 88 ? 21.464 35.862 51.793 1.00 13.84 88 GLN D N 1
ATOM 3710 C CA . GLN D 1 88 ? 20.099 36.110 52.237 1.00 16.00 88 GLN D CA 1
ATOM 3711 C C . GLN D 1 88 ? 19.281 34.857 52.505 1.00 15.37 88 GLN D C 1
ATOM 3712 O O . GLN D 1 88 ? 19.155 33.988 51.640 1.00 15.60 88 GLN D O 1
ATOM 3718 N N . GLY D 1 89 ? 18.727 34.779 53.711 1.00 16.20 89 GLY D N 1
ATOM 3719 C CA . GLY D 1 89 ? 17.885 33.658 54.085 1.00 16.43 89 GLY D CA 1
ATOM 3720 C C . GLY D 1 89 ? 16.440 34.129 54.027 1.00 20.11 89 GLY D C 1
ATOM 3721 O O . GLY D 1 89 ? 16.155 35.167 53.438 1.00 20.12 89 GLY D O 1
ATOM 3722 N N . GLU D 1 90 ? 15.530 33.382 54.643 1.00 21.71 90 GLU D N 1
ATOM 3723 C CA . GLU D 1 90 ? 14.119 33.751 54.639 1.00 23.60 90 GLU D CA 1
ATOM 3724 C C . GLU D 1 90 ? 13.869 35.016 55.452 1.00 23.55 90 GLU D C 1
ATOM 3725 O O . GLU D 1 90 ? 13.069 35.869 55.063 1.00 24.07 90 GLU D O 1
ATOM 3731 N N . ARG D 1 91 ? 14.562 35.134 56.579 1.00 22.86 91 ARG D N 1
ATOM 3732 C CA . ARG D 1 91 ? 14.398 36.285 57.457 1.00 23.99 91 ARG D CA 1
ATOM 3733 C C . ARG D 1 91 ? 15.710 36.999 57.763 1.00 23.70 91 ARG D C 1
ATOM 3734 O O . ARG D 1 91 ? 15.748 38.227 57.856 1.00 25.16 91 ARG D O 1
ATOM 3742 N N . MET D 1 92 ? 16.782 36.230 57.918 1.00 21.16 92 MET D N 1
ATOM 3743 C CA . MET D 1 92 ? 18.085 36.794 58.245 1.00 19.80 92 MET D CA 1
ATOM 3744 C C . MET D 1 92 ? 19.008 36.949 57.046 1.00 18.25 92 MET D C 1
ATOM 3745 O O . MET D 1 92 ? 18.965 36.155 56.105 1.00 18.27 92 MET D O 1
ATOM 3750 N N . GLY D 1 93 ? 19.849 37.977 57.104 1.00 15.43 93 GLY D N 1
ATOM 3751 C CA . GLY D 1 93 ? 20.796 38.247 56.039 1.00 16.07 93 GLY D CA 1
ATOM 3752 C C . GLY D 1 93 ? 22.159 38.603 56.598 1.00 13.42 93 GLY D C 1
ATOM 3753 O O . GLY D 1 93 ? 22.291 39.008 57.759 1.00 12.60 93 GLY D O 1
ATOM 3754 N N . LEU D 1 94 ? 23.179 38.463 55.760 1.00 12.76 94 LEU D N 1
ATOM 3755 C CA . LEU D 1 94 ? 24.550 38.749 56.149 1.00 14.41 94 LEU D CA 1
ATOM 3756 C C . LEU D 1 94 ? 25.251 39.547 55.054 1.00 12.80 94 LEU D C 1
ATOM 3757 O O . LEU D 1 94 ? 25.197 39.179 53.879 1.00 13.99 94 LEU D O 1
ATOM 3762 N N . TYR D 1 95 ? 25.898 40.640 55.445 1.00 12.57 95 TYR D N 1
ATOM 3763 C CA . TYR D 1 95 ? 26.638 41.486 54.518 1.00 12.97 95 TYR D CA 1
ATOM 3764 C C . TYR D 1 95 ? 28.093 41.506 54.972 1.00 13.26 95 TYR D C 1
ATOM 3765 O O . TYR D 1 95 ? 28.378 41.770 56.140 1.00 13.59 95 TYR D O 1
ATOM 3774 N N . VAL D 1 96 ? 29.012 41.210 54.060 1.00 11.59 96 VAL D N 1
ATOM 3775 C CA . VAL D 1 96 ? 30.432 41.217 54.394 1.00 12.91 96 VAL D CA 1
ATOM 3776 C C . VAL D 1 96 ? 31.170 42.031 53.347 1.00 12.88 96 VAL D C 1
ATOM 3777 O O . VAL D 1 96 ? 30.993 41.817 52.148 1.00 14.85 96 VAL D O 1
ATOM 3781 N N . ASP D 1 97 ? 31.986 42.972 53.806 1.00 13.78 97 ASP D N 1
ATOM 3782 C CA . ASP D 1 97 ? 32.751 43.818 52.905 1.00 15.99 97 ASP D CA 1
ATOM 3783 C C . ASP D 1 97 ? 34.183 43.916 53.406 1.00 17.48 97 ASP D C 1
ATOM 3784 O O . ASP D 1 97 ? 34.420 44.033 54.604 1.00 17.71 97 ASP D O 1
ATOM 3789 N N . GLU D 1 98 ? 35.137 43.866 52.487 1.00 17.84 98 GLU D N 1
ATOM 3790 C CA . GLU D 1 98 ? 36.535 43.943 52.872 1.00 20.22 98 GLU D CA 1
ATOM 3791 C C . GLU D 1 98 ? 36.906 45.327 53.382 1.00 21.25 98 GLU D C 1
ATOM 3792 O O . GLU D 1 98 ? 36.619 46.340 52.742 1.00 22.65 98 GLU D O 1
ATOM 3798 N N . ALA D 1 99 ? 37.529 45.357 54.555 1.00 20.83 99 ALA D N 1
ATOM 3799 C CA . ALA D 1 99 ? 37.977 46.599 55.171 1.00 22.82 99 ALA D CA 1
ATOM 3800 C C . ALA D 1 99 ? 39.495 46.554 55.088 1.00 23.75 99 ALA D C 1
ATOM 3801 O O . ALA D 1 99 ? 40.178 46.290 56.078 1.00 24.41 99 ALA D O 1
ATOM 3803 N N . GLY D 1 100 ? 40.017 46.805 53.895 1.00 25.51 100 GLY D N 1
ATOM 3804 C CA . GLY D 1 100 ? 41.450 46.748 53.700 1.00 26.64 100 GLY D CA 1
ATOM 3805 C C . GLY D 1 100 ? 41.803 45.322 53.331 1.00 27.45 100 GLY D C 1
ATOM 3806 O O . GLY D 1 100 ? 40.920 44.528 53.007 1.00 28.03 100 GLY D O 1
ATOM 3807 N N . GLU D 1 101 ? 43.082 44.978 53.394 1.00 27.08 101 GLU D N 1
ATOM 3808 C CA . GLU D 1 101 ? 43.505 43.631 53.037 1.00 28.06 101 GLU D CA 1
ATOM 3809 C C . GLU D 1 101 ? 43.470 42.660 54.215 1.00 26.33 101 GLU D C 1
ATOM 3810 O O . GLU D 1 101 ? 43.479 41.445 54.017 1.00 26.65 101 GLU D O 1
ATOM 3816 N N . HIS D 1 102 ? 43.400 43.185 55.435 1.00 24.60 102 HIS D N 1
ATOM 3817 C CA . HIS D 1 102 ? 43.431 42.327 56.617 1.00 24.09 102 HIS D CA 1
ATOM 3818 C C . HIS D 1 102 ? 42.206 42.297 57.528 1.00 22.21 102 HIS D C 1
ATOM 3819 O O . HIS D 1 102 ? 42.239 41.660 58.583 1.00 22.76 102 HIS D O 1
ATOM 3826 N N . ALA D 1 103 ? 41.130 42.969 57.140 1.00 19.51 103 ALA D N 1
ATOM 3827 C CA . ALA D 1 103 ? 39.937 42.974 57.977 1.00 18.02 103 ALA D CA 1
ATOM 3828 C C . ALA D 1 103 ? 38.660 42.879 57.159 1.00 16.30 103 ALA D C 1
ATOM 3829 O O . ALA D 1 103 ? 38.661 43.107 55.949 1.00 16.32 103 ALA D O 1
ATOM 3831 N N . LEU D 1 104 ? 37.573 42.541 57.841 1.00 15.28 104 LEU D N 1
ATOM 3832 C CA . LEU D 1 104 ? 36.271 42.401 57.208 1.00 14.57 104 LEU D CA 1
ATOM 3833 C C . LEU D 1 104 ? 35.197 43.053 58.062 1.00 12.63 104 LEU D C 1
ATOM 3834 O O . LEU D 1 104 ? 35.190 42.900 59.286 1.00 12.81 104 LEU D O 1
ATOM 3839 N N . LEU D 1 105 ? 34.303 43.787 57.409 1.00 13.56 105 LEU D N 1
ATOM 3840 C CA . LEU D 1 105 ? 33.184 44.412 58.095 1.00 14.00 105 LEU D CA 1
ATOM 3841 C C . LEU D 1 105 ? 32.019 43.452 57.916 1.00 12.41 105 LEU D C 1
ATOM 3842 O O . LEU D 1 105 ? 31.718 43.025 56.797 1.00 14.21 105 LEU D O 1
ATOM 3847 N N . VAL D 1 106 ? 31.370 43.108 59.017 1.00 12.24 106 VAL D N 1
ATOM 3848 C CA . VAL D 1 106 ? 30.241 42.192 58.974 1.00 13.06 106 VAL D CA 1
ATOM 3849 C C . VAL D 1 106 ? 28.983 42.851 59.529 1.00 12.13 106 VAL D C 1
ATOM 3850 O O . VAL D 1 106 ? 29.005 43.433 60.610 1.00 12.46 106 VAL D O 1
ATOM 3854 N N . LEU D 1 107 ? 27.894 42.769 58.773 1.00 12.51 107 LEU D N 1
ATOM 3855 C CA . LEU D 1 107 ? 26.618 43.307 59.225 1.00 13.02 107 LEU D CA 1
ATOM 3856 C C . LEU D 1 107 ? 25.586 42.194 59.131 1.00 12.91 107 LEU D C 1
ATOM 3857 O O . LEU D 1 107 ? 25.403 41.594 58.068 1.00 13.57 107 LEU D O 1
ATOM 3862 N N . VAL D 1 108 ? 24.929 41.906 60.250 1.00 12.35 108 VAL D N 1
ATOM 3863 C CA . VAL D 1 108 ? 23.888 40.889 60.298 1.00 13.68 108 VAL D CA 1
ATOM 3864 C C . VAL D 1 108 ? 22.590 41.676 60.357 1.00 14.18 108 VAL D C 1
ATOM 3865 O O . VAL D 1 108 ? 22.456 42.591 61.173 1.00 13.96 108 VAL D O 1
ATOM 3869 N N . PHE D 1 109 ? 21.638 41.330 59.500 1.00 14.63 109 PHE D N 1
ATOM 3870 C CA . PHE D 1 109 ? 20.383 42.064 59.467 1.00 15.56 109 PHE D CA 1
ATOM 3871 C C . PHE D 1 109 ? 19.171 41.176 59.240 1.00 17.98 109 PHE D C 1
ATOM 3872 O O . PHE D 1 109 ? 19.296 40.017 58.853 1.00 18.92 109 PHE D O 1
ATOM 3880 N N . ASP D 1 110 ? 17.993 41.727 59.512 1.00 17.16 110 ASP D N 1
ATOM 3881 C CA . ASP D 1 110 ? 16.750 40.999 59.310 1.00 19.11 110 ASP D CA 1
ATOM 3882 C C . ASP D 1 110 ? 15.912 41.773 58.301 1.00 19.43 110 ASP D C 1
ATOM 3883 O O . ASP D 1 110 ? 16.416 42.692 57.652 1.00 19.37 110 ASP D O 1
ATOM 3888 N N . GLU D 1 111 ? 14.642 41.411 58.156 1.00 21.13 111 GLU D N 1
ATOM 3889 C CA . GLU D 1 111 ? 13.790 42.087 57.188 1.00 22.98 111 GLU D CA 1
ATOM 3890 C C . GLU D 1 111 ? 13.542 43.569 57.455 1.00 21.99 111 GLU D C 1
ATOM 3891 O O . GLU D 1 111 ? 13.087 44.286 56.566 1.00 23.64 111 GLU D O 1
ATOM 3897 N N . THR D 1 112 ? 13.852 44.040 58.659 1.00 22.59 112 THR D N 1
ATOM 3898 C CA . THR D 1 112 ? 13.622 45.447 58.980 1.00 22.22 112 THR D CA 1
ATOM 3899 C C . THR D 1 112 ? 14.760 46.375 58.552 1.00 23.20 112 THR D C 1
ATOM 3900 O O . THR D 1 112 ? 14.697 47.588 58.760 1.00 24.09 112 THR D O 1
ATOM 3904 N N . ALA D 1 113 ? 15.798 45.808 57.945 1.00 22.63 113 ALA D N 1
ATOM 3905 C CA . ALA D 1 113 ? 16.929 46.605 57.484 1.00 21.96 113 ALA D CA 1
ATOM 3906 C C . ALA D 1 113 ? 16.910 46.707 55.961 1.00 22.05 113 ALA D C 1
ATOM 3907 O O . ALA D 1 113 ? 17.044 45.701 55.265 1.00 23.89 113 ALA D O 1
ATOM 3909 N N . PRO D 1 114 ? 16.735 47.926 55.420 1.00 20.84 114 PRO D N 1
ATOM 3910 C CA . PRO D 1 114 ? 16.709 48.102 53.964 1.00 19.96 114 PRO D CA 1
ATOM 3911 C C . PRO D 1 114 ? 18.060 47.712 53.365 1.00 19.26 114 PRO D C 1
ATOM 3912 O O . PRO D 1 114 ? 19.075 48.343 53.651 1.00 18.25 114 PRO D O 1
ATOM 3916 N N . LEU D 1 115 ? 18.070 46.676 52.533 1.00 18.56 115 LEU D N 1
ATOM 3917 C CA . LEU D 1 115 ? 19.315 46.209 51.930 1.00 17.19 115 LEU D CA 1
ATOM 3918 C C . LEU D 1 115 ? 20.089 47.314 51.222 1.00 17.50 115 LEU D C 1
ATOM 3919 O O . LEU D 1 115 ? 21.315 47.341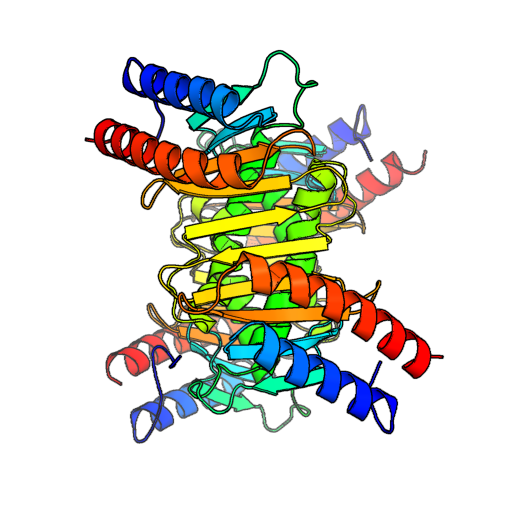 51.268 1.00 16.95 115 LEU D O 1
ATOM 3924 N N . GLY D 1 116 ? 19.376 48.224 50.565 1.00 17.99 116 GLY D N 1
ATOM 3925 C CA . GLY D 1 116 ? 20.046 49.308 49.872 1.00 18.54 116 GLY D CA 1
ATOM 3926 C C . GLY D 1 116 ? 20.909 50.122 50.819 1.00 18.04 116 GLY D C 1
ATOM 3927 O O . GLY D 1 116 ? 22.038 50.482 50.487 1.00 19.44 116 GLY D O 1
ATOM 3928 N N . LYS D 1 117 ? 20.378 50.411 52.003 1.00 18.90 117 LYS D N 1
ATOM 3929 C CA . LYS D 1 117 ? 21.112 51.184 52.997 1.00 18.39 117 LYS D CA 1
ATOM 3930 C C . LYS D 1 117 ? 22.238 50.361 53.611 1.00 17.24 117 LYS D C 1
ATOM 3931 O O . LYS D 1 117 ? 23.310 50.888 53.899 1.00 17.50 117 LYS D O 1
ATOM 3937 N N . VAL D 1 118 ? 21.990 49.072 53.816 1.00 17.02 118 VAL D N 1
ATOM 3938 C CA . VAL D 1 118 ? 23.008 48.191 54.377 1.00 16.60 118 VAL D CA 1
ATOM 3939 C C . VAL D 1 118 ? 24.247 48.221 53.487 1.00 15.93 118 VAL D C 1
ATOM 3940 O O . VAL D 1 118 ? 25.374 48.369 53.972 1.00 15.98 118 VAL D O 1
ATOM 3944 N N . LYS D 1 119 ? 24.036 48.102 52.180 1.00 16.11 119 LYS D N 1
ATOM 3945 C CA . LYS D 1 119 ? 25.149 48.099 51.240 1.00 17.23 119 LYS D CA 1
ATOM 3946 C C . LYS D 1 119 ? 25.773 49.475 51.059 1.00 19.51 119 LYS D C 1
ATOM 3947 O O . LYS D 1 119 ? 26.994 49.600 51.008 1.00 19.29 119 LYS D O 1
ATOM 3953 N N . LEU D 1 120 ? 24.939 50.507 50.975 1.00 19.14 120 LEU D N 1
ATOM 3954 C CA . LEU D 1 120 ? 25.443 51.864 50.794 1.00 20.61 120 LEU D CA 1
ATOM 3955 C C . LEU D 1 120 ? 26.327 52.306 51.955 1.00 19.56 120 LEU D C 1
ATOM 3956 O O . LEU D 1 120 ? 27.479 52.690 51.754 1.00 20.65 120 LEU D O 1
ATOM 3961 N N . HIS D 1 121 ? 25.791 52.247 53.170 1.00 18.94 121 HIS D N 1
ATOM 3962 C CA . HIS D 1 121 ? 26.545 52.668 54.343 1.00 19.63 121 HIS D CA 1
ATOM 3963 C C . HIS D 1 121 ? 27.553 51.623 54.802 1.00 19.73 121 HIS D C 1
ATOM 3964 O O . HIS D 1 121 ? 28.547 51.956 55.443 1.00 19.44 121 HIS D O 1
ATOM 3971 N N . GLY D 1 122 ? 27.298 50.362 54.472 1.00 17.70 122 GLY D N 1
ATOM 3972 C CA . GLY D 1 122 ? 28.229 49.317 54.855 1.00 17.48 122 GLY D CA 1
ATOM 3973 C C . GLY D 1 122 ? 29.543 49.527 54.128 1.00 19.40 122 GLY D C 1
ATOM 3974 O O . GLY D 1 122 ? 30.617 49.447 54.724 1.00 18.02 122 GLY D O 1
ATOM 3975 N N . LYS D 1 123 ? 29.452 49.808 52.831 1.00 19.91 123 LYS D N 1
ATOM 3976 C CA . LYS D 1 123 ? 30.632 50.035 52.003 1.00 22.14 123 LYS D CA 1
ATOM 3977 C C . LYS D 1 123 ? 31.459 51.201 52.535 1.00 22.84 123 LYS D C 1
ATOM 3978 O O . LYS D 1 123 ? 32.683 51.112 52.634 1.00 22.18 123 LYS D O 1
ATOM 3984 N N . ARG D 1 124 ? 30.786 52.292 52.884 1.00 23.60 124 ARG D N 1
ATOM 3985 C CA . ARG D 1 124 ? 31.471 53.469 53.400 1.00 24.20 124 ARG D CA 1
ATOM 3986 C C . ARG D 1 124 ? 32.083 53.209 54.772 1.00 23.05 124 ARG D C 1
ATOM 3987 O O . ARG D 1 124 ? 33.182 53.682 55.073 1.00 22.74 124 ARG D O 1
ATOM 3995 N N . ALA D 1 125 ? 31.374 52.452 55.602 1.00 20.93 125 ALA D N 1
ATOM 3996 C CA . ALA D 1 125 ? 31.866 52.130 56.934 1.00 20.26 125 ALA D CA 1
ATOM 3997 C C . ALA D 1 125 ? 33.126 51.277 56.830 1.00 20.73 125 ALA D C 1
ATOM 3998 O O . ALA D 1 125 ? 34.062 51.437 57.611 1.00 20.54 125 ALA D O 1
ATOM 4000 N N . SER D 1 126 ? 33.139 50.365 55.864 1.00 20.69 126 SER D N 1
ATOM 4001 C CA . SER D 1 126 ? 34.286 49.490 55.670 1.00 22.67 126 SER D CA 1
ATOM 4002 C C . SER D 1 126 ? 35.520 50.314 55.324 1.00 23.45 126 SER D C 1
ATOM 4003 O O . SER D 1 126 ? 36.619 50.034 55.804 1.00 22.25 126 SER D O 1
ATOM 4006 N N . GLU D 1 127 ? 35.331 51.334 54.494 1.00 24.00 127 GLU D N 1
ATOM 4007 C CA . GLU D 1 127 ? 36.431 52.202 54.090 1.00 25.85 127 GLU D CA 1
ATOM 4008 C C . GLU D 1 127 ? 36.998 52.951 55.292 1.00 25.36 127 GLU D C 1
ATOM 4009 O O . GLU D 1 127 ? 38.213 53.113 55.419 1.00 25.05 127 GLU D O 1
ATOM 4015 N N . ALA D 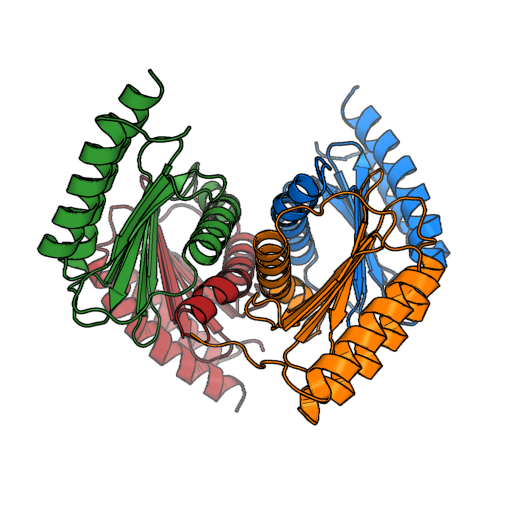1 128 ? 36.113 53.401 56.175 1.00 24.47 128 ALA D N 1
ATOM 4016 C CA . ALA D 1 128 ? 36.525 54.127 57.369 1.00 23.90 128 ALA D CA 1
ATOM 4017 C C . ALA D 1 128 ? 37.279 53.210 58.324 1.00 24.15 128 ALA D C 1
ATOM 4018 O O . ALA D 1 128 ? 38.284 53.601 58.919 1.00 24.29 128 ALA D O 1
ATOM 4020 N N . LEU D 1 129 ? 36.785 51.985 58.468 1.00 24.03 129 LEU D N 1
ATOM 4021 C CA . LEU D 1 129 ? 37.408 51.010 59.351 1.00 23.42 129 LEU D CA 1
ATOM 4022 C C . LEU D 1 129 ? 38.751 50.548 58.796 1.00 24.33 129 LEU D C 1
ATOM 4023 O O . LEU D 1 129 ? 39.661 50.212 59.554 1.00 25.10 129 LEU D O 1
ATOM 4028 N N . ALA D 1 130 ? 38.869 50.534 57.471 1.00 25.29 130 ALA D N 1
ATOM 4029 C CA . ALA D 1 130 ? 40.108 50.125 56.820 1.00 27.51 130 ALA D CA 1
ATOM 4030 C C . ALA D 1 130 ? 41.209 51.121 57.172 1.00 29.32 130 ALA D C 1
ATOM 4031 O O . ALA D 1 130 ? 42.365 50.741 57.360 1.00 30.41 130 ALA D O 1
ATOM 4033 N N . ARG D 1 131 ? 40.843 52.396 57.260 1.00 31.24 131 ARG D N 1
ATOM 4034 C CA . ARG D 1 131 ? 41.805 53.437 57.607 1.00 33.27 131 ARG D CA 1
ATOM 4035 C C . ARG D 1 131 ? 42.211 53.323 59.072 1.00 34.27 131 ARG D C 1
ATOM 4036 O O . ARG D 1 131 ? 43.394 53.406 59.407 1.00 33.74 131 ARG D O 1
ATOM 4044 N N . ILE D 1 132 ? 41.227 53.126 59.943 1.00 34.99 132 ILE D N 1
ATOM 4045 C CA . ILE D 1 132 ? 41.483 52.998 61.372 1.00 36.84 132 ILE D CA 1
ATOM 4046 C C . ILE D 1 132 ? 42.405 51.816 61.652 1.00 38.40 132 ILE D C 1
ATOM 4047 O O . ILE D 1 132 ? 43.247 51.872 62.548 1.00 38.70 132 ILE D O 1
ATOM 4052 N N . ALA D 1 133 ? 42.240 50.748 60.879 1.00 39.81 133 ALA D N 1
ATOM 4053 C CA . ALA D 1 133 ? 43.053 49.550 61.043 1.00 42.40 133 ALA D CA 1
ATOM 4054 C C . ALA D 1 133 ? 44.490 49.783 60.586 1.00 43.98 133 ALA D C 1
ATOM 4055 O O . ALA D 1 133 ? 45.434 49.515 61.328 1.00 44.59 133 ALA D O 1
ATOM 4057 N N . GLU D 1 134 ? 44.651 50.283 59.365 1.00 46.41 134 GLU D N 1
ATOM 4058 C CA . GLU D 1 134 ? 45.978 50.543 58.818 1.00 48.85 134 GLU D CA 1
ATOM 4059 C C . GLU D 1 134 ? 46.727 51.571 59.660 1.00 50.30 134 GLU D C 1
ATOM 4060 O O . GLU D 1 134 ? 47.957 51.564 59.715 1.00 50.58 134 GLU D O 1
ATOM 4066 N N . GLU D 1 135 ? 45.980 52.454 60.313 1.00 51.72 135 GLU D N 1
ATOM 4067 C CA . GLU D 1 135 ? 46.576 53.482 61.157 1.00 53.55 135 GLU D CA 1
ATOM 4068 C C . GLU D 1 135 ? 46.804 52.947 62.565 1.00 54.33 135 GLU D C 1
ATOM 4069 O O . GLU D 1 135 ? 47.485 53.576 63.376 1.00 54.57 135 GLU D O 1
ATOM 4075 N N . ALA D 1 136 ? 46.227 51.784 62.849 1.00 55.39 136 ALA D N 1
ATOM 4076 C CA . ALA D 1 136 ? 46.369 51.154 64.156 1.00 56.57 136 ALA D CA 1
ATOM 4077 C C . ALA D 1 136 ? 47.634 50.305 64.184 1.00 57.45 136 ALA D C 1
ATOM 4078 O O . ALA D 1 136 ? 48.193 50.037 65.248 1.00 57.67 136 ALA D O 1
ATOM 4080 N N . LEU D 1 137 ? 48.079 49.883 63.005 1.00 58.28 137 LEU D N 1
ATOM 4081 C CA . LEU D 1 137 ? 49.282 49.070 62.887 1.00 59.14 137 LEU D CA 1
ATOM 4082 C C . LEU D 1 137 ? 50.449 49.919 62.398 1.00 59.53 137 LEU D C 1
ATOM 4083 O O . LEU D 1 137 ? 51.530 49.404 62.110 1.00 59.58 137 LEU D O 1
ATOM 4088 N N . ALA D 1 138 ? 50.220 51.225 62.307 1.00 59.89 138 ALA D N 1
ATOM 4089 C CA . ALA D 1 138 ? 51.243 52.158 61.856 1.00 60.33 138 ALA D CA 1
ATOM 4090 C C . ALA D 1 138 ? 51.564 53.167 62.954 1.00 60.64 138 ALA D C 1
ATOM 4091 O O . ALA D 1 138 ? 50.958 53.062 64.042 1.00 60.97 138 ALA D O 1
#

Secondary structure (DSSP, 8-state):
----SHHHHHHHHHHHHHHHHH--SEEEEEETTS-EEEEEE-TTSPPPSPHHHHHHHHHHHHHHTHHHHHHTT-SS-SEEEEE-SS-EEEEEESSTTEEEEEEE-TTS-HHHHHHHHHHHHHHHHHHHHHHH--/---S----HHHHHHHHHHHHHHHHHH--SEEEEEETTS-EEEEEE-TTS-PPS-HHHHHHHHHHHHHHTHHHHHHTT-SS-SEEEEE-SS-EEEEEE-SSSEEEEEEE-TTS-HHHHHHHHHHHHHHHHHHHHH-/----HHHHHHHHHHHHHHHHHH--SEEEEEETTS-EEEEEE-TTSPPPSPHHHHHHHHHHHHHHTHHHHHHTT-SS-SEEEEE-SS-EEEEEE-SSSEEEEEEE-TTS-HHHHHHHHHHHHHHHHHHHHHHH-/----HHHHHHHHHHHHHHHHHH--SEEEEEETTS-EEEEEE-TTSPPPS-HHHHHHHHHHHHHHTHHHHHHTT-SS-SEEEEE-SS-EEEEEE-SSSEEEEEEE-TTS-HHHHHHHHHHHHHHHHHHHHTT--

CATH classification: 3.30.450.30